Protein 5U47 (pdb70)

Sequence (684 aa):
TKTIVAAKRGTIYDRNGNVLAEDSTSYSIYAIVSTSYVSPTREKLYVQESQFDKVADILKKDKLGIKKSYTLAQLRTKGAYQVSFGLKGKGITYSVKEDLEKTFKDAGIKGMAFEATTSRMMYPNGTFASEFLGRAEPIENKKDGSYSLIGQTGLLERRSLNSLLTGTDGEAIYEKDKDGNTLLGTETITKEAIDGKNIYTTLSAPLQTFLETQMDTFMEQTKGINASATVVNAKTGEILATTQRPTYNSDTLEGQAKKGYDWVNRLYEEAQYEPGSTMKVMLLSAAINNGSFNPNATYSNANGIKVGDVEINDWSINEGISKGRTMSFAQGFSYSSNVGMTMLEQQAMGDKVWSNYLSLYKFGIPTRFGMVVGESSGIVSQNSVNIAQSSFGQGISVTQVQMLRAFTAISNNGIMLEPQFIKQVADTNKGTVRTAKKEVIGKPVSKQAASETRNYMISVGTDPEFGTLYNKSEGSPIIQVGNNNDVTVKSGTTAQVPDEKTGTYKVGTNETLLNSVVAMVPSEDPEYIMYVTVQEPKTWNNNFFATVVNPVLEEAMSMGATLDTSVSEGSGKTEETSYQTGDIIGKTPGETANNTLRQNLVHPIVLGVGNKIEKVSVDAKENIKANEQILIMTNEFTELPDMYGWTKKNVETFAKWKGIKITYKGGKSGTVTKKQSVAAGEALSKTKKITITLGD

Organism: Streptococcus thermophilus (strain ATCC BAA-250 / LMG 18311) (NCBI:txid264199)

InterPro domains:
  IPR001460 Penicillin-binding protein, transpeptidase [PF00905] (295-615)
  IPR005311 Penicillin-binding protein, dimerisation domain [PF03717] (77-250)
  IPR005543 PASTA domain [PF03793] (643-695)
  IPR005543 PASTA domain [PF03793] (699-754)
  IPR005543 PASTA domain [PS51178] (694-755)
  IPR005543 PASTA domain [SM00740] (694-755)
  IPR012338 Beta-lactamase/transpeptidase-like [G3DSA:3.40.710.10] (262-632)
  IPR012338 Beta-lactamase/transpeptidase-like [SSF56601] (269-621)
  IPR036138 Penicillin-binding protein, dimerisation domain superfamily [SSF56519] (75-267)
  IPR050515 Class D beta-lactamase/transpeptidase [PTHR30627] (27-619)
  IPR053467 Penicil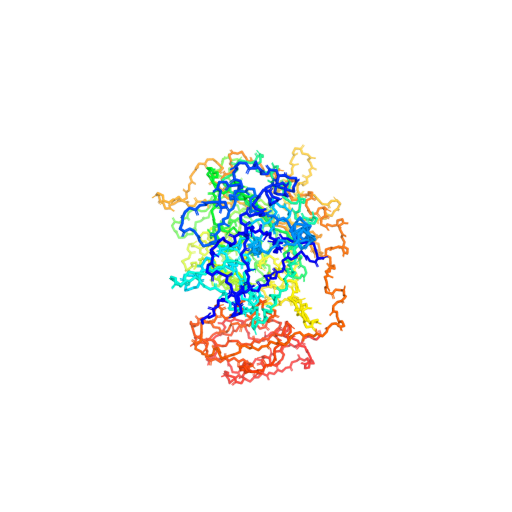lin-binding protein 2x [NF038271] (9-755)

Foldseek 3Di:
DKDWAFAFFAFEAAQARHTFKGKFKFKAKKFFQDCPPADPVRHRQGFDPVCQQVVLVLCCVLQVAHSVQSSPQSPDPPDGMGTRPPSRIRHHPVSVVVSVVSCVVVVGGGMFIAMDMAMAGVVWFFQQQQCAAWGWDADPVRRDTYTQGDHHPRNLLVVQRTWAIWMWDFDADPVRHGDGRRIDTDGDIAGGWYFHWLEDRVLRVVLVVLVVVLCVQFVFLKKKKWKAFLAFLGTHYIDMPPTGTNRPRPRCPDPSDDSADQQFADKFQFFAVLLLLLQLLLVQLVNADQADKDKQQQADDDDNDGGHAPCVVVVVDNIDMDGLLLCSLQSTLRSLLVSDPSSHLVSLVVLVVLLPQQQGLLLRGPNGDRWDDDSDRVLSSNCSRRPSTMGGNQSVSQSVSCLQHQQWGWRNHTTAKIGRVVVQAIAGATIFTFFGSGGSVSSQVSLVSQLSLFQVLVRRLQDDVVVNGGLADAPPARKRKIKGWAFGADPVVRRTDDDDQQTKIKMWIFPRRRNGGMIMIMIGGRGPDDDSSSVSSNRHVSVNVVVVCPPSSVHGVVVVCPPTHHDWDFLADQFFAFPSNSCSVCSSVQEHEDEAADARGFHDKLADRPGTAGHHHYIYTYHPGHWWAARQFFAQLSRVVVVCVVLVAAEAEADDNGFGFDDKQDDTGHTSVPHRYIYTYGDD

Nearest PDB structures (foldseek):
  5u47-assembly1_A  TM=1.001E+00  e=0.000E+00  Streptococcus thermophilus LMG 18311
  1rp5-assembly1_A  TM=9.500E-01  e=2.847E-98  Streptococcus pneumoniae
  2z2m-assembly2_E  TM=9.738E-01  e=1.645E-50  Streptococcus pneumoniae
  2zc3-assembly2_E  TM=9.705E-01  e=2.462E-50  unclassified
  2zc4-assembly3_E  TM=9.727E-01  e=6.190E-50  unclassified

Secondary structure (DSSP, 8-state):
--EEEPPPPPPEE-TTS-EEEEEEEEEEEEEE--TT-B-TT--B-SPPHHHHHHHHHHHHHHH---HHHHHHHHT-TT-SEE--TGGGSSB-HHHHHHHHHHHHHTT---EEEEEEEEEE-TTSSSSHHHH--EEEEE-TTT--EEEEE-SHHHHHTHHHHS-B-EEEE--B-TTSPBPTT--EEEE--BPPPEEEES--HHHHHHHHHHHHHHHHHH--SEEEEEEEETTT-BEEEEEEES---TTT-TTTTSTT---S-TTTT--B--GGGHHHHHHHHHHHHT---TT-EEE-TT-EEETTEEE--HHHHTTS-S--EEEHHHHHHTT-HHHHHHHHHHH-HHHHHHHHHHTTTTS----S-SS----EE--SHHHHHHGGGT-SEEB-HHHHHHHHHHHHTTT-EE--B-EEEEEETTTTEEEE----EEE--S-HHHHHHHHHHHHHHHH-TTT-TTEETTTTEESS--TT---EEEEEEEE-B-TTTSSBP-STT-EEEEEEEEESSSS--EEEEEEEES-SS--GGGHHHHHHHHHHHHHHHTHHHH-STTTTTTTSPBPP----S-TTS-HHHHHHHHHHTT-EEEEESS-SSEEEESS-TT----TT-EEEEEES---B----TT-BHHHHHHHHHHHT-EEEEES-TT-EEEEESS-TT-BGGG--EEEEEEE-

CATH classification: 2.20.70.70 (+3 more: 3.90.1310.10, 3.30.70.2110, 3.40.710.10)

Solvent-accessible surface area: 29717 Å² total; per-residue (Å²): 131,103,5,49,37,37,16,110,4,2,6,0,38,0,1,62,28,75,46,1,0,55,26,46,64,29,32,6,1,30,0,2,21,17,102,66,36,57,20,140,121,184,87,96,50,24,2,64,129,106,34,8,85,98,0,0,48,6,0,90,113,68,30,36,6,142,97,81,88,0,38,59,48,2,135,66,199,92,28,36,35,11,40,3,25,166,123,1,113,51,8,78,133,84,52,23,70,58,0,78,127,31,8,153,105,44,46,10,104,13,28,15,22,25,55,65,54,61,14,78,2,59,60,12,54,4,2,1,19,9,3,1,31,1,43,71,71,69,52,174,193,33,38,16,132,35,16,64,6,69,58,12,0,0,138,9,0,37,103,20,0,54,14,72,53,0,45,0,83,18,72,63,20,147,120,50,88,49,6,55,22,26,57,87,86,69,115,129,31,97,53,5,60,15,0,31,0,0,0,1,10,70,0,0,74,62,0,12,79,33,0,66,53,0,31,121,57,0,110,13,77,7,0,2,0,0,0,1,14,0,81,39,0,8,0,0,0,6,9,9,11,39,24,10,38,1,65,87,60,139,20,34,110,157,203,58,26,42,162,63,11,31,8,5,58,11,79,43,26,0,0,6,0,0,0,0,0,0,0,0,0,0,25,56,60,69,32,28,87,39,116,38,86,16,52,2,44,131,12,25,129,20,59,139,52,92,8,33,0,92,0,41,105,114,62,118,38,196,25,82,87,2,19,25,25,58,0,0,1,13,13,0,32,0,0,0,0,55,5,1,86,69,14,23,54,178,47,0,24,65,20,5,63,39,0,58,10,28,66,27,5,55,7,0,3,62,54,33,28,46,12,106,44,33,130,82,61,31,38,15,2,31,3,0,17,0,15,14,4,22,0,0,3,0,0,0,1,3,0,0,0,0,0,6,17,52,0,35,0,0,3,1,19,1,7,12,4,6,7,21,85,77,160,45,13,16,8,27,6,146,104,7,40,30,0,63,4,4,44,125,122,1,0,44,58,0,6,91,41,0,29,41,0,4,60,32,79,99,22,6,26,0,36,23,139,106,129,49,30,35,10,5,73,2,58,156,53,88,13,0,2,0,7,4,78,2,81,15,54,42,167,194,88,52,95,76,48,150,35,134,45,57,29,12,2,0,0,0,0,0,0,31,4,154,85,4,57,12,1,0,0,0,8,0,34,22,2,148,64,47,68,43,52,33,1,30,25,0,0,25,36,0,0,74,57,0,67,88,31,32,69,58,0,92,46,9,35,30,117,74,17,78,213,49,128,80,20,85,42,88,20,28,122,14,111,44,112,59,5,21,125,10,0,14,64,2,30,14,17,9,0,16,3,35,36,2,31,121,11,98,99,3,82,83,22,18,7,103,32,172,64,70,0,135,14,30,48,32,0,0,0,10,2,77,97,16,91,103,3,24,35,0,35,10,7,48,28,110,0,0,81,22,0,10,160,43,77,66,10,127,19,69,62,123,53,39,144,102,3,49,1,45,144,42,76,35,66,23,30,66,42,15,96,144,11,135,151,2,47,0,30,9,27,153

Radius of gyration: 30.18 Å; Cα contacts (8 Å, |Δi|>4): 1639; chains: 1; bounding box: 85×78×60 Å

B-factor: mean 39.0, std 15.54, range [17.27, 118.35]

Structure (mmCIF, N/CA/C/O backbone):
data_5U47
#
_entry.id   5U47
#
_cell.length_a   53.535
_cell.length_b   78.494
_cell.length_c   164.856
_cell.angle_alpha   90.00
_cell.angle_beta   90.00
_cell.angle_gamma   90.00
#
_symmetry.space_group_name_H-M   'P 21 21 21'
#
loop_
_entity.id
_entity.type
_entity.pdbx_description
1 polymer 'Penicillin binding protein 2X'
2 non-polymer 'CHLORIDE ION'
3 non-polymer 'ACETATE ION'
4 water water
#
loop_
_atom_site.group_PDB
_atom_site.id
_atom_site.type_symbol
_atom_site.label_atom_id
_atom_site.label_alt_id
_atom_site.label_comp_id
_atom_site.label_asym_id
_atom_site.label_entity_id
_atom_site.label_seq_id
_atom_site.pdbx_PDB_ins_code
_atom_site.Cartn_x
_atom_site.Cartn_y
_atom_site.Cartn_z
_atom_site.occupancy
_atom_site.B_iso_or_equiv
_atom_site.auth_seq_id
_atom_site.auth_comp_id
_atom_site.auth_asym_id
_atom_site.auth_atom_id
_atom_site.pdbx_PDB_model_num
ATOM 1 N N . THR A 1 24 ? 46.735 -34.436 14.643 1.00 57.18 72 THR A N 1
ATOM 2 C CA . THR A 1 24 ? 45.714 -33.564 15.316 1.00 56.21 72 THR A CA 1
ATOM 3 C C . THR A 1 24 ? 46.152 -32.079 15.299 1.00 53.09 72 THR A C 1
ATOM 4 O O . THR A 1 24 ? 47.257 -31.729 15.727 1.00 53.09 72 THR A O 1
ATOM 8 N N . LYS A 1 25 ? 45.269 -31.222 14.798 1.00 49.64 73 LYS A N 1
ATOM 9 C CA . LYS A 1 25 ? 45.549 -29.797 14.647 1.00 47.92 73 LYS A CA 1
ATOM 10 C C . LYS A 1 25 ? 45.106 -28.955 15.850 1.00 45.91 73 LYS A C 1
ATOM 11 O O . LYS A 1 25 ? 44.271 -29.377 16.652 1.00 45.61 73 LYS A O 1
ATOM 17 N N . THR A 1 26 ? 45.674 -27.753 15.935 1.00 42.83 74 THR A N 1
ATOM 18 C CA . THR A 1 26 ? 45.348 -26.771 16.961 1.00 41.40 74 THR A CA 1
ATOM 19 C C . THR A 1 26 ? 45.087 -25.455 16.246 1.00 40.31 74 THR A C 1
ATOM 20 O O . THR A 1 26 ? 45.854 -25.062 15.375 1.00 40.56 74 THR A O 1
ATOM 24 N N . ILE A 1 27 ? 44.001 -24.789 16.616 1.00 40.28 75 ILE A N 1
ATOM 25 C CA . ILE A 1 27 ? 43.644 -23.513 16.032 1.00 39.92 75 ILE A CA 1
ATOM 26 C C . ILE A 1 27 ? 44.689 -22.448 16.384 1.00 39.00 75 ILE A C 1
ATOM 27 O O . ILE A 1 27 ? 45.234 -22.434 17.495 1.00 38.94 75 ILE A O 1
ATOM 32 N N . VAL A 1 28 ? 44.988 -21.598 15.403 1.00 37.28 76 VAL A N 1
ATOM 33 C CA . VAL A 1 28 ? 45.878 -20.452 15.576 1.00 37.28 76 VAL A CA 1
ATOM 34 C C . VAL A 1 28 ? 44.972 -19.240 15.333 1.00 35.05 76 VAL A C 1
ATOM 35 O O . VAL A 1 28 ? 44.473 -19.028 14.224 1.00 34.07 76 VAL A O 1
ATOM 39 N N . ALA A 1 29 ? 44.699 -18.489 16.389 1.00 34.24 77 ALA A N 1
ATOM 40 C CA . ALA A 1 29 ? 43.825 -17.342 16.288 1.00 34.38 77 ALA A CA 1
ATOM 41 C C . ALA A 1 29 ? 44.421 -16.294 15.372 1.00 32.26 77 ALA A C 1
ATOM 42 O O . ALA A 1 29 ? 45.610 -16.020 15.419 1.00 31.92 77 ALA A O 1
ATOM 44 N N . ALA A 1 30 ? 43.589 -15.738 14.518 1.00 32.30 78 ALA A N 1
ATOM 45 C CA . ALA A 1 30 ? 44.005 -14.663 13.638 1.00 32.77 78 ALA A CA 1
ATOM 46 C C . ALA A 1 30 ? 44.143 -13.367 14.446 1.00 32.72 78 ALA A C 1
ATOM 47 O O . ALA A 1 30 ? 43.558 -13.222 15.530 1.00 30.28 78 ALA A O 1
ATOM 49 N N . LYS A 1 31 ? 44.930 -12.438 13.921 1.00 32.25 79 LYS A N 1
ATOM 50 C CA . LYS A 1 31 ? 45.033 -11.138 14.515 1.00 30.98 79 LYS A CA 1
ATOM 51 C C . LYS A 1 31 ? 43.648 -10.457 14.402 1.00 28.54 79 LYS A C 1
ATOM 52 O O . LYS A 1 31 ? 43.044 -10.410 13.326 1.00 27.35 79 LYS A O 1
ATOM 58 N N . ARG A 1 32 ? 43.161 -9.941 15.517 1.00 26.35 80 ARG A N 1
ATOM 59 C CA . ARG A 1 32 ? 41.899 -9.242 15.550 1.00 25.82 80 ARG A CA 1
ATOM 60 C C . ARG A 1 32 ? 42.097 -7.845 14.974 1.00 25.82 80 ARG A C 1
ATOM 61 O O . ARG A 1 32 ? 43.115 -7.190 15.232 1.00 26.31 80 ARG A O 1
ATOM 69 N N . GLY A 1 33 ? 41.104 -7.384 14.225 1.00 25.11 81 GLY A N 1
ATOM 70 C CA . GLY A 1 33 ? 41.134 -6.080 13.624 1.00 24.25 81 GLY A CA 1
ATOM 71 C C . GLY A 1 33 ? 41.273 -4.984 14.657 1.00 24.03 81 GLY A C 1
ATOM 72 O O . GLY A 1 33 ? 40.915 -5.158 15.820 1.00 22.63 81 GLY A O 1
ATOM 73 N N . THR A 1 34 ? 41.833 -3.867 14.215 1.00 23.99 82 THR A N 1
ATOM 74 C CA . THR A 1 34 ? 42.025 -2.709 15.056 1.00 24.01 82 THR A CA 1
ATOM 75 C C . THR A 1 34 ? 40.800 -1.826 14.923 1.00 23.48 82 THR A C 1
ATOM 76 O O . THR A 1 34 ? 40.226 -1.730 13.840 1.00 23.92 82 THR A O 1
ATOM 80 N N . ILE A 1 35 ? 40.425 -1.181 16.024 1.00 22.84 83 ILE A N 1
ATOM 81 C CA . ILE A 1 35 ? 39.333 -0.217 16.049 1.00 22.39 83 ILE A CA 1
ATOM 82 C C . ILE A 1 35 ? 39.990 1.141 16.153 1.00 22.37 83 ILE A C 1
ATOM 83 O O . ILE A 1 35 ? 40.796 1.388 17.089 1.00 23.12 83 ILE A O 1
ATOM 88 N N . TYR A 1 36 ? 39.653 2.006 15.205 1.00 21.58 84 TYR A N 1
ATOM 89 C CA . TYR A 1 36 ? 40.199 3.351 15.110 1.00 22.03 84 TYR A CA 1
ATOM 90 C C . TYR A 1 36 ? 39.135 4.427 15.280 1.00 21.51 84 TYR A C 1
ATOM 91 O O . TYR A 1 36 ? 37.926 4.167 15.180 1.00 21.61 84 TYR A O 1
ATOM 100 N N . ASP A 1 37 ? 39.580 5.650 15.504 1.00 21.27 85 ASP A N 1
ATOM 101 C CA . ASP A 1 37 ? 38.686 6.754 15.453 1.00 21.95 85 ASP A CA 1
ATOM 102 C C . ASP A 1 37 ? 38.580 7.118 13.932 1.00 22.22 85 ASP A C 1
ATOM 103 O O . ASP A 1 37 ? 39.168 6.432 13.074 1.00 22.72 85 ASP A O 1
ATOM 108 N N . ARG A 1 38 ? 37.865 8.181 13.611 1.00 22.77 86 ARG A N 1
ATOM 109 C CA . ARG A 1 38 ? 37.607 8.551 12.205 1.00 24.31 86 ARG A CA 1
ATOM 110 C C . ARG A 1 38 ? 38.850 8.921 11.379 1.00 26.76 86 ARG A C 1
ATOM 111 O O . ARG A 1 38 ? 38.796 8.872 10.148 1.00 27.59 86 ARG A O 1
ATOM 119 N N . ASN A 1 39 ? 39.957 9.258 12.056 1.00 28.17 87 ASN A N 1
ATOM 120 C CA . ASN A 1 39 ? 41.203 9.652 11.399 1.00 29.47 87 ASN A CA 1
ATOM 121 C C . ASN A 1 39 ? 42.351 8.698 11.663 1.00 29.96 87 ASN A C 1
ATOM 122 O O . ASN A 1 39 ? 43.505 9.084 11.508 1.00 30.89 87 ASN A O 1
ATOM 127 N N . GLY A 1 40 ? 42.055 7.475 12.108 1.00 27.43 88 GLY A N 1
ATOM 128 C CA . GLY A 1 40 ? 43.109 6.491 12.330 1.00 27.73 88 GLY A CA 1
ATOM 129 C C . GLY A 1 40 ? 43.801 6.457 13.688 1.00 27.03 88 GLY A C 1
ATOM 130 O O . GLY A 1 40 ? 44.820 5.802 13.824 1.00 26.12 88 GLY A O 1
ATOM 131 N N . ASN A 1 41 ? 43.265 7.154 14.686 1.00 27.16 89 ASN A N 1
ATOM 132 C CA . ASN A 1 41 ? 43.826 7.065 16.044 1.00 26.75 89 ASN A CA 1
ATOM 133 C C . ASN A 1 41 ? 43.381 5.740 16.624 1.00 25.32 89 ASN A C 1
ATOM 134 O O . ASN A 1 41 ? 42.189 5.416 16.583 1.00 23.99 89 ASN A O 1
ATOM 139 N N . VAL A 1 42 ? 44.326 4.989 17.169 1.00 24.51 90 VAL A N 1
ATOM 140 C CA . VAL A 1 42 ? 44.039 3.645 17.701 1.00 24.89 90 VAL A CA 1
ATOM 141 C C . VAL A 1 42 ? 43.179 3.699 18.963 1.00 23.79 90 VAL A C 1
ATOM 142 O O . VAL A 1 42 ? 43.503 4.443 19.907 1.00 23.40 90 VAL A O 1
ATOM 146 N N . LEU A 1 43 ? 42.062 2.964 18.942 1.00 22.41 91 LEU A N 1
ATOM 147 C CA . LEU A 1 43 ? 41.161 2.850 20.103 1.00 22.39 91 LEU A CA 1
ATOM 148 C C . LEU A 1 43 ? 41.254 1.487 20.776 1.00 22.78 91 LEU A C 1
ATOM 149 O O . LEU A 1 43 ? 41.124 1.398 22.009 1.00 22.12 91 LEU A O 1
ATOM 154 N N . ALA A 1 44 ? 41.451 0.440 19.967 1.00 22.34 92 ALA A N 1
ATOM 155 C CA . ALA A 1 44 ? 41.626 -0.924 20.455 1.00 23.37 92 ALA A CA 1
ATOM 156 C C . ALA A 1 44 ? 42.470 -1.712 19.447 1.00 23.94 92 ALA A C 1
ATOM 157 O O . ALA A 1 44 ? 42.189 -1.692 18.248 1.00 22.02 92 ALA A O 1
ATOM 159 N N . GLU A 1 45 ? 43.491 -2.398 19.937 1.00 25.15 93 GLU A N 1
ATOM 160 C CA . GLU A 1 45 ? 44.346 -3.183 19.075 1.00 28.04 93 GLU A CA 1
ATOM 161 C C . GLU A 1 45 ? 44.950 -4.345 19.829 1.00 28.27 93 GLU A C 1
ATOM 162 O O . GLU A 1 45 ? 45.062 -4.319 21.068 1.00 25.66 93 GLU A O 1
ATOM 168 N N . ASP A 1 46 ? 45.335 -5.361 19.063 1.00 28.65 94 ASP A N 1
ATOM 169 C CA . ASP A 1 46 ? 45.987 -6.540 19.618 1.00 30.55 94 ASP A CA 1
ATOM 170 C C . ASP A 1 46 ? 47.405 -6.227 20.044 1.00 31.46 94 ASP A C 1
ATOM 171 O O . ASP A 1 46 ? 48.075 -5.408 19.430 1.00 31.71 94 ASP A O 1
ATOM 176 N N . SER A 1 47 ? 47.834 -6.898 21.108 1.00 33.05 95 SER A N 1
ATOM 177 C CA . SER A 1 47 ? 49.184 -6.805 21.637 1.00 35.73 95 SER A CA 1
ATOM 178 C C . SER A 1 47 ? 49.653 -8.224 21.968 1.00 36.09 95 SER A C 1
ATOM 179 O O . SER A 1 47 ? 48.981 -8.957 22.714 1.00 34.74 95 SER A O 1
ATOM 182 N N . THR A 1 48 ? 50.790 -8.603 21.395 1.00 36.53 96 THR A N 1
ATOM 183 C CA . THR A 1 48 ? 51.365 -9.936 21.588 1.00 36.27 96 THR A CA 1
ATOM 184 C C . THR A 1 48 ? 52.540 -9.880 22.540 1.00 36.34 96 THR A C 1
ATOM 185 O O . THR A 1 48 ? 53.426 -9.038 22.404 1.00 35.79 96 THR A O 1
ATOM 189 N N . SER A 1 49 ? 52.528 -10.772 23.515 1.00 36.90 97 SER A N 1
ATOM 190 C CA . SER A 1 49 ? 53.636 -10.922 24.447 1.00 36.99 97 SER A CA 1
ATOM 191 C C . SER A 1 49 ? 53.954 -12.432 24.453 1.00 35.93 97 SER A C 1
ATOM 192 O O . SER A 1 49 ? 53.248 -13.233 23.822 1.00 35.35 97 SER A O 1
ATOM 195 N N . TYR A 1 50 ? 55.011 -12.823 25.136 1.00 36.02 98 TYR A N 1
ATOM 196 C CA . TYR A 1 50 ? 55.454 -14.218 25.072 1.00 36.29 98 TYR A CA 1
ATOM 197 C C . TYR A 1 50 ? 55.753 -14.851 26.409 1.00 37.38 98 TYR A C 1
ATOM 198 O O . TYR A 1 50 ? 56.155 -14.168 27.355 1.00 37.92 98 TYR A O 1
ATOM 207 N N . SER A 1 51 ? 55.538 -16.166 26.464 1.00 37.10 99 SER A N 1
ATOM 208 C CA . SER A 1 51 ? 55.799 -16.974 27.640 1.00 38.77 99 SER A CA 1
ATOM 209 C C . SER A 1 51 ? 56.901 -17.945 27.262 1.00 40.19 99 SER A C 1
ATOM 210 O O . SER A 1 51 ? 56.795 -18.646 26.235 1.00 37.63 99 SER A O 1
ATOM 213 N N . ILE A 1 52 ? 57.943 -17.993 28.097 1.00 40.75 100 ILE A N 1
ATOM 214 C CA . ILE A 1 52 ? 59.116 -18.834 27.830 1.00 43.31 100 ILE A CA 1
ATOM 215 C C . ILE A 1 52 ? 58.981 -20.219 28.477 1.00 43.92 100 ILE A C 1
ATOM 216 O O . ILE A 1 52 ? 58.539 -20.347 29.619 1.00 43.40 100 ILE A O 1
ATOM 221 N N . TYR A 1 53 ? 59.357 -21.247 27.721 1.00 43.47 101 TYR A N 1
ATOM 222 C CA . TYR A 1 53 ? 59.321 -22.635 28.187 1.00 45.16 101 TYR A CA 1
ATOM 223 C C . TYR A 1 53 ? 60.638 -23.319 27.896 1.00 44.45 101 TYR A C 1
ATOM 224 O O . TYR A 1 53 ? 61.383 -22.903 27.007 1.00 44.04 101 TYR A O 1
ATOM 233 N N . ALA A 1 54 ? 60.913 -24.375 28.652 1.00 45.62 102 ALA A N 1
ATOM 234 C CA . ALA A 1 54 ? 62.130 -25.167 28.474 1.00 46.43 102 ALA A CA 1
ATOM 235 C C . ALA A 1 54 ? 61.757 -26.645 28.465 1.00 46.74 102 ALA A C 1
ATOM 236 O O . ALA A 1 54 ? 61.160 -27.139 29.420 1.00 47.89 102 ALA A O 1
ATOM 238 N N . ILE A 1 55 ? 62.054 -27.333 27.363 1.00 46.10 103 ILE A N 1
ATOM 239 C CA . ILE A 1 55 ? 61.786 -28.762 27.279 1.00 48.15 103 ILE A CA 1
ATOM 240 C C . ILE A 1 55 ? 63.014 -29.490 27.833 1.00 48.06 103 ILE A C 1
ATOM 241 O O . ILE A 1 55 ? 64.116 -29.365 27.282 1.00 45.73 103 ILE A O 1
ATOM 246 N N . VAL A 1 56 ? 62.805 -30.234 28.920 1.00 49.53 104 VAL A N 1
ATOM 247 C CA . VAL A 1 56 ? 63.891 -30.970 29.606 1.00 51.38 104 VAL A CA 1
ATOM 248 C C . VAL A 1 56 ? 63.838 -32.486 29.439 1.00 53.53 104 VAL A C 1
ATOM 249 O O . VAL A 1 56 ? 64.783 -33.173 29.842 1.00 56.09 104 VAL A O 1
ATOM 253 N N . SER A 1 57 ? 62.750 -33.012 28.861 1.00 53.91 105 SER A N 1
ATOM 254 C CA . SER A 1 57 ? 62.612 -34.466 28.687 1.00 55.89 105 SER A CA 1
ATOM 255 C C . SER A 1 57 ? 63.726 -35.056 27.837 1.00 54.06 105 SER A C 1
ATOM 256 O O . SER A 1 57 ? 63.994 -34.570 26.733 1.00 51.66 105 SER A O 1
ATOM 259 N N . THR A 1 58 ? 64.363 -36.114 28.348 1.00 53.30 106 THR A N 1
ATOM 260 C CA . THR A 1 58 ? 65.416 -36.800 27.605 1.00 52.04 106 THR A CA 1
ATOM 261 C C . THR A 1 58 ? 64.834 -37.570 26.399 1.00 51.45 106 THR A C 1
ATOM 262 O O . THR A 1 58 ? 65.584 -38.073 25.542 1.00 51.22 106 THR A O 1
ATOM 266 N N . SER A 1 59 ? 63.502 -37.672 26.343 1.00 51.30 107 SER A N 1
ATOM 267 C CA . SER A 1 59 ? 62.830 -38.307 25.200 1.00 51.37 107 SER A CA 1
ATOM 268 C C . SER A 1 59 ? 62.682 -37.357 24.007 1.00 49.22 107 SER A C 1
ATOM 269 O O . SER A 1 59 ? 62.358 -37.802 22.908 1.00 47.34 107 SER A O 1
ATOM 272 N N . TYR A 1 60 ? 62.926 -36.064 24.212 1.00 48.90 108 TYR A N 1
ATOM 273 C CA . TYR A 1 60 ? 62.772 -35.081 23.133 1.00 48.99 108 TYR A CA 1
ATOM 274 C C . TYR A 1 60 ? 64.008 -35.060 22.220 1.00 48.00 108 TYR A C 1
ATOM 275 O O . TYR A 1 60 ? 64.861 -34.179 22.304 1.00 47.52 108 TYR A O 1
ATOM 284 N N . VAL A 1 61 ? 64.080 -36.057 21.343 1.00 48.53 109 VAL A N 1
ATOM 285 C CA . VAL A 1 61 ? 65.185 -36.205 20.408 1.00 48.74 109 VAL A CA 1
ATOM 286 C C . VAL A 1 61 ? 64.666 -36.379 18.985 1.00 49.03 109 VAL A C 1
ATOM 287 O O . VAL A 1 61 ? 63.513 -36.774 18.784 1.00 48.65 109 VAL A O 1
ATOM 291 N N . SER A 1 62 ? 65.522 -36.087 18.009 1.00 50.01 110 SER A N 1
ATOM 292 C CA . SER A 1 62 ? 65.178 -36.265 16.596 1.00 51.88 110 SER A CA 1
ATOM 293 C C . SER A 1 62 ? 65.216 -37.762 16.286 1.00 55.00 110 SER A C 1
ATOM 294 O O . SER A 1 62 ? 65.668 -38.547 17.119 1.00 54.63 110 SER A O 1
ATOM 297 N N . PRO A 1 63 ? 64.757 -38.164 15.083 1.00 58.10 111 PRO A N 1
ATOM 298 C CA . PRO A 1 63 ? 64.834 -39.578 14.695 1.00 59.44 111 PRO A CA 1
ATOM 299 C C . PRO A 1 63 ? 66.253 -40.192 14.755 1.00 60.55 111 PRO A C 1
ATOM 300 O O . PRO A 1 63 ? 66.371 -41.412 14.924 1.00 62.16 111 PRO A O 1
ATOM 304 N N . THR A 1 64 ? 67.304 -39.370 14.619 1.00 59.20 112 THR A N 1
ATOM 305 C CA . THR A 1 64 ? 68.704 -39.854 14.732 1.00 59.74 112 THR A CA 1
ATOM 306 C C . THR A 1 64 ? 69.277 -39.636 16.143 1.00 58.76 112 THR A C 1
ATOM 307 O O . THR A 1 64 ? 70.487 -39.755 16.358 1.00 60.57 112 THR A O 1
ATOM 311 N N . ARG A 1 65 ? 68.392 -39.343 17.095 1.00 55.24 113 ARG A N 1
ATOM 312 C CA . ARG A 1 65 ? 68.747 -39.099 18.496 1.00 55.01 113 ARG A CA 1
ATOM 313 C C . ARG A 1 65 ? 69.545 -37.835 18.764 1.00 53.94 113 ARG A C 1
ATOM 314 O O . ARG A 1 65 ? 70.279 -37.774 19.742 1.00 51.24 113 ARG A O 1
ATOM 322 N N . GLU A 1 66 ? 69.397 -36.828 17.898 1.00 55.20 114 GLU A N 1
ATOM 323 C CA . GLU A 1 66 ? 69.998 -35.526 18.173 1.00 57.62 114 GLU A CA 1
ATOM 324 C C . GLU A 1 66 ? 69.210 -35.021 19.365 1.00 55.34 114 GLU A C 1
ATOM 325 O O . GLU A 1 66 ? 67.973 -35.054 19.344 1.00 56.40 114 GLU A O 1
ATOM 331 N N . LYS A 1 67 ? 69.909 -34.576 20.401 1.00 53.71 115 LYS A N 1
ATOM 332 C CA . LYS A 1 67 ? 69.240 -34.065 21.583 1.00 52.42 115 LYS A CA 1
ATOM 333 C C . LYS A 1 67 ? 68.661 -32.677 21.268 1.00 50.01 115 LYS A C 1
ATOM 334 O O . LYS A 1 67 ? 69.397 -31.756 20.902 1.00 47.77 115 LYS A O 1
ATOM 340 N N . LEU A 1 68 ? 67.344 -32.551 21.381 1.00 48.31 116 LEU A N 1
ATOM 341 C CA . LEU A 1 68 ? 66.662 -31.269 21.115 1.00 48.72 116 LEU A CA 1
ATOM 342 C C . LEU A 1 68 ? 66.203 -30.585 22.407 1.00 47.97 116 LEU A C 1
ATOM 343 O O . LEU A 1 68 ? 65.600 -29.501 22.364 1.00 47.19 116 LEU A O 1
ATOM 348 N N . TYR A 1 69 ? 66.501 -31.220 23.547 1.00 46.02 117 TYR A N 1
ATOM 349 C CA . TYR A 1 69 ? 66.124 -30.695 24.857 1.00 47.42 117 TYR A CA 1
ATOM 350 C C . TYR A 1 69 ? 67.283 -29.904 25.451 1.00 47.16 117 TYR A C 1
ATOM 351 O O . TYR A 1 69 ? 68.403 -29.936 24.931 1.00 45.48 117 TYR A O 1
ATOM 360 N N . VAL A 1 70 ? 66.988 -29.147 26.504 1.00 48.49 118 VAL A N 1
ATOM 361 C CA . VAL A 1 70 ? 68.028 -28.391 27.198 1.00 48.72 118 VAL A CA 1
ATOM 362 C C . VAL A 1 70 ? 68.776 -29.406 28.075 1.00 50.09 118 VAL A C 1
ATOM 363 O O . VAL A 1 70 ? 68.169 -30.094 28.907 1.00 48.42 118 VAL A O 1
ATOM 367 N N . GLN A 1 71 ? 70.082 -29.514 27.875 1.00 50.06 119 GLN A N 1
ATOM 368 C CA . GLN A 1 71 ? 70.860 -30.500 28.620 1.00 54.48 119 GLN A CA 1
ATOM 369 C C . GLN A 1 71 ? 71.326 -29.930 29.953 1.00 57.53 119 GLN A C 1
ATOM 370 O O . GLN A 1 71 ? 71.490 -28.706 30.087 1.00 57.09 119 GLN A O 1
ATOM 376 N N . GLU A 1 72 ? 71.530 -30.815 30.933 1.00 60.45 120 GLU A N 1
ATOM 377 C CA . GLU A 1 72 ? 71.989 -30.404 32.277 1.00 63.64 120 GLU A CA 1
ATOM 378 C C . GLU A 1 72 ? 73.320 -29.654 32.240 1.00 62.06 120 GLU A C 1
ATOM 379 O O . GLU A 1 72 ? 73.526 -28.733 33.025 1.00 56.23 120 GLU A O 1
ATOM 385 N N . SER A 1 73 ? 74.208 -30.032 31.314 1.00 61.61 121 SER A N 1
ATOM 386 C CA . SER A 1 73 ? 75.487 -29.322 31.157 1.00 62.45 121 SER A CA 1
ATOM 387 C C . SER A 1 73 ? 75.273 -27.825 30.863 1.00 61.70 121 SER A C 1
ATOM 388 O O . SER A 1 73 ? 76.146 -27.003 31.136 1.00 64.31 121 SER A O 1
ATOM 391 N N . GLN A 1 74 ? 74.085 -27.494 30.345 1.00 60.40 122 GLN A N 1
ATOM 392 C CA . GLN A 1 74 ? 73.712 -26.120 29.980 1.00 57.79 122 GLN A CA 1
ATOM 393 C C . GLN A 1 74 ? 72.787 -25.402 30.971 1.00 58.83 122 GLN A C 1
ATOM 394 O O . GLN A 1 74 ? 72.585 -24.189 30.836 1.00 60.46 122 GLN A O 1
ATOM 400 N N . PHE A 1 75 ? 72.199 -26.131 31.924 1.00 56.83 123 PHE A N 1
ATOM 401 C CA . PHE A 1 75 ? 71.288 -25.534 32.932 1.00 57.25 123 PHE A CA 1
ATOM 402 C C . PHE A 1 75 ? 71.798 -24.209 33.541 1.00 56.93 123 PHE A C 1
ATOM 403 O O . PHE A 1 75 ? 71.059 -23.216 33.607 1.00 54.04 123 PHE A O 1
ATOM 411 N N . ASP A 1 76 ? 73.061 -24.208 33.964 1.00 57.68 124 ASP A N 1
ATOM 412 C CA . ASP A 1 76 ? 73.693 -23.037 34.581 1.00 58.89 124 ASP A CA 1
ATOM 413 C C . ASP A 1 76 ? 73.793 -21.841 33.634 1.00 56.18 124 ASP A C 1
ATOM 414 O O . ASP A 1 76 ? 73.627 -20.702 34.062 1.00 52.96 124 ASP A O 1
ATOM 419 N N . LYS A 1 77 ? 74.098 -22.094 32.360 1.00 54.76 125 LYS A N 1
ATOM 420 C CA . LYS A 1 77 ? 74.205 -20.998 31.390 1.00 55.16 125 LYS A CA 1
ATOM 421 C C . LYS A 1 77 ? 72.819 -20.384 31.131 1.00 53.14 125 LYS A C 1
ATOM 422 O O . LYS A 1 77 ? 72.685 -19.163 30.983 1.00 53.47 125 LYS A O 1
ATOM 428 N N . VAL A 1 78 ? 71.793 -21.237 31.093 1.00 51.38 126 VAL A N 1
ATOM 429 C CA . VAL A 1 78 ? 70.414 -20.783 30.935 1.00 50.73 126 VAL A CA 1
ATOM 430 C C . VAL A 1 78 ? 70.046 -19.871 32.113 1.00 50.22 126 VAL A C 1
ATOM 431 O O . VAL A 1 78 ? 69.398 -18.838 31.916 1.00 48.41 126 VAL A O 1
ATOM 435 N N . ALA A 1 79 ? 70.482 -20.231 33.324 1.00 49.02 127 ALA A N 1
ATOM 436 C CA . ALA A 1 79 ? 70.178 -19.399 34.500 1.00 51.02 127 ALA A CA 1
ATOM 437 C C . ALA A 1 79 ? 70.860 -18.024 34.402 1.00 51.93 127 ALA A C 1
ATOM 438 O O . ALA A 1 79 ? 70.255 -16.987 34.744 1.00 48.46 127 ALA A O 1
ATOM 440 N N . ASP A 1 80 ? 72.112 -18.018 33.929 1.00 53.04 128 ASP A N 1
ATOM 441 C CA . ASP A 1 80 ? 72.862 -16.765 33.744 1.00 55.52 128 ASP A CA 1
ATOM 442 C C . ASP A 1 80 ? 72.103 -15.871 32.778 1.00 54.08 128 ASP A C 1
ATOM 443 O O . ASP A 1 80 ? 71.918 -14.676 33.029 1.00 51.17 128 ASP A O 1
ATOM 448 N N . ILE A 1 81 ? 71.640 -16.476 31.687 1.00 53.31 129 ILE A N 1
ATOM 449 C CA . ILE A 1 81 ? 70.874 -15.755 30.677 1.00 52.49 129 ILE A CA 1
ATOM 450 C C . ILE A 1 81 ? 69.539 -15.223 31.236 1.00 49.96 129 ILE A C 1
ATOM 451 O O . ILE A 1 81 ? 69.211 -14.051 31.027 1.00 47.52 129 ILE A O 1
ATOM 456 N N . LEU A 1 82 ? 68.795 -16.065 31.955 1.00 48.03 130 LEU A N 1
ATOM 457 C CA . LEU A 1 82 ? 67.507 -15.648 32.511 1.00 47.77 130 LEU A CA 1
ATOM 458 C C . LEU A 1 82 ? 67.650 -14.557 33.580 1.00 49.82 130 LEU A C 1
ATOM 459 O O . LEU A 1 82 ? 66.777 -13.678 33.700 1.00 47.98 130 LEU A O 1
ATOM 464 N N A LYS A 1 83 ? 68.740 -14.608 34.343 0.50 50.89 131 LYS A N 1
ATOM 465 N N B LYS A 1 83 ? 68.752 -14.610 34.328 0.50 51.72 131 LYS A N 1
ATOM 466 C CA A LYS A 1 83 ? 69.011 -13.601 35.364 0.50 52.09 131 LYS A CA 1
ATOM 467 C CA B LYS A 1 83 ? 69.062 -13.636 35.376 0.50 53.51 131 LYS A CA 1
ATOM 468 C C A LYS A 1 83 ? 69.285 -12.257 34.697 0.50 52.95 131 LYS A C 1
ATOM 469 C C B LYS A 1 83 ? 69.351 -12.264 34.761 0.50 54.01 131 LYS A C 1
ATOM 470 O O A LYS A 1 83 ? 68.611 -11.267 34.982 0.50 52.30 131 LYS A O 1
ATOM 471 O O B LYS A 1 83 ? 68.750 -11.262 35.150 0.50 54.11 131 LYS A O 1
ATOM 482 N N . ASP A 1 84 ? 70.257 -12.237 33.788 1.00 53.73 132 ASP A N 1
ATOM 483 C CA . ASP A 1 84 ? 70.616 -11.006 33.088 1.00 56.58 132 ASP A CA 1
ATOM 484 C C . ASP A 1 84 ? 69.445 -10.401 32.283 1.00 55.02 132 ASP A C 1
ATOM 485 O O . ASP A 1 84 ? 69.195 -9.194 32.360 1.00 54.21 132 ASP A O 1
ATOM 490 N N . LYS A 1 85 ? 68.724 -11.246 31.545 1.00 53.52 133 LYS A N 1
ATOM 491 C CA . LYS A 1 85 ? 67.628 -10.792 30.661 1.00 52.90 133 LYS A CA 1
ATOM 492 C C . LYS A 1 85 ? 66.222 -10.594 31.294 1.00 50.46 133 LYS A C 1
ATOM 493 O O . LYS A 1 85 ? 65.496 -9.700 30.870 1.00 48.56 133 LYS A O 1
ATOM 499 N N . LEU A 1 86 ? 65.850 -11.418 32.278 1.00 49.70 134 LEU A N 1
ATOM 500 C CA . LEU A 1 86 ? 64.531 -11.343 32.931 1.00 48.94 134 LEU A CA 1
ATOM 501 C C . LEU A 1 86 ? 64.556 -11.060 34.429 1.00 50.97 134 LEU A C 1
ATOM 502 O O . LEU A 1 86 ? 63.498 -10.895 35.030 1.00 47.52 134 LEU A O 1
ATOM 507 N N . GLY A 1 87 ? 65.740 -11.018 35.038 1.00 52.95 135 GLY A N 1
ATOM 508 C CA . GLY A 1 87 ? 65.829 -10.780 36.480 1.00 55.12 135 GLY A CA 1
ATOM 509 C C . GLY A 1 87 ? 65.326 -11.952 37.312 1.00 55.92 135 GLY A C 1
ATOM 510 O O . GLY A 1 87 ? 64.850 -11.770 38.433 1.00 57.89 135 GLY A O 1
ATOM 511 N N . ILE A 1 88 ? 65.433 -13.157 36.761 1.00 54.56 136 ILE A N 1
ATOM 512 C CA . ILE A 1 88 ? 65.005 -14.371 37.449 1.00 54.48 136 ILE A CA 1
ATOM 513 C C . ILE A 1 88 ? 66.196 -14.935 38.216 1.00 55.96 136 ILE A C 1
ATOM 514 O O . ILE A 1 88 ? 67.268 -15.145 37.634 1.00 51.82 136 ILE A O 1
ATOM 519 N N . LYS A 1 89 ? 66.001 -15.199 39.511 1.00 60.34 137 LYS A N 1
ATOM 520 C CA . LYS A 1 89 ? 67.067 -15.756 40.365 1.00 63.92 137 LYS A CA 1
ATOM 521 C C . LYS A 1 89 ? 67.521 -17.115 39.842 1.00 62.79 137 LYS A C 1
ATOM 522 O O . LYS A 1 89 ? 66.689 -17.980 39.546 1.00 61.15 137 LYS A O 1
ATOM 528 N N . LYS A 1 90 ? 68.841 -17.288 39.747 1.00 62.11 138 LYS A N 1
ATOM 529 C CA . LYS A 1 90 ? 69.452 -18.523 39.220 1.00 63.36 138 LYS A CA 1
ATOM 530 C C . LYS A 1 90 ? 68.914 -19.789 39.871 1.00 61.40 138 LYS A C 1
ATOM 531 O O . LYS A 1 90 ? 68.667 -20.783 39.186 1.00 59.58 138 LYS A O 1
ATOM 537 N N . SER A 1 91 ? 68.725 -19.7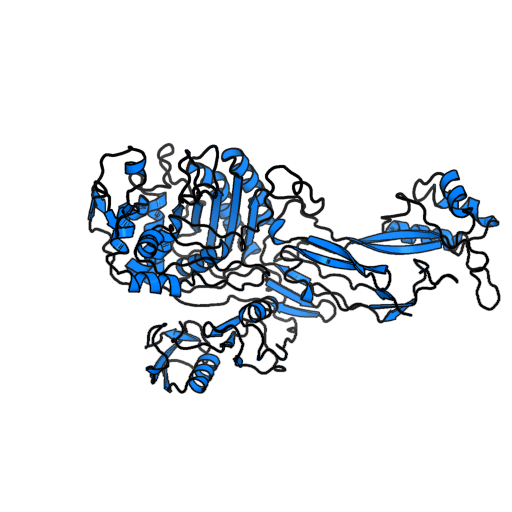38 41.185 1.00 59.41 139 SER A N 1
ATOM 538 C CA . SER A 1 91 ? 68.200 -20.878 41.939 1.00 61.69 139 SER A CA 1
ATOM 539 C C . SER A 1 91 ? 66.775 -21.270 41.526 1.00 59.00 139 SER A C 1
ATOM 540 O O . SER A 1 91 ? 66.418 -22.431 41.598 1.00 60.51 139 SER A O 1
ATOM 543 N N . TYR A 1 92 ? 65.970 -20.311 41.089 1.00 60.56 140 TYR A N 1
ATOM 544 C CA . TYR A 1 92 ? 64.602 -20.625 40.648 1.00 60.77 140 TYR A CA 1
ATOM 545 C C . TYR A 1 92 ? 64.623 -21.301 39.272 1.00 59.51 140 TYR A C 1
ATOM 546 O O . TYR A 1 92 ? 63.945 -22.311 39.062 1.00 59.07 140 TYR A O 1
ATOM 555 N N . THR A 1 93 ? 65.391 -20.722 38.344 1.00 59.67 141 THR A N 1
ATOM 556 C CA . THR A 1 93 ? 65.572 -21.275 36.991 1.00 59.66 141 THR A CA 1
ATOM 557 C C . THR A 1 93 ? 66.085 -22.709 37.106 1.00 59.53 141 THR A C 1
ATOM 558 O O . THR A 1 93 ? 65.525 -23.618 36.496 1.00 59.73 141 THR A O 1
ATOM 562 N N . LEU A 1 94 ? 67.148 -22.895 37.897 1.00 57.11 142 LEU A N 1
ATOM 563 C CA . LEU A 1 94 ? 67.739 -24.220 38.124 1.00 57.79 142 LEU A CA 1
ATOM 564 C C . LEU A 1 94 ? 66.725 -25.203 38.718 1.00 57.96 142 LEU A C 1
ATOM 565 O O . LEU A 1 94 ? 66.622 -26.341 38.249 1.00 55.75 142 LEU A O 1
ATOM 570 N N . ALA A 1 95 ? 65.966 -24.749 39.718 1.00 57.95 143 ALA A N 1
ATOM 571 C CA . ALA A 1 95 ? 64.934 -25.579 40.361 1.00 58.07 143 ALA A CA 1
ATOM 572 C C . ALA A 1 95 ? 63.953 -26.100 39.335 1.00 57.17 143 ALA A C 1
ATOM 573 O O . ALA A 1 95 ? 63.762 -27.316 39.214 1.00 53.84 143 ALA A O 1
ATOM 575 N N . GLN A 1 96 ? 63.367 -25.170 38.578 1.00 56.66 144 GLN A N 1
ATOM 576 C CA . GLN A 1 96 ? 62.384 -25.498 37.542 1.00 59.27 144 GLN A CA 1
ATOM 577 C C . GLN A 1 96 ? 62.936 -26.455 36.490 1.00 59.21 144 GLN A C 1
ATOM 578 O O . GLN A 1 96 ? 62.293 -27.446 36.151 1.00 57.52 144 GLN A O 1
ATOM 584 N N . LEU A 1 97 ? 64.130 -26.149 35.986 1.00 59.14 145 LEU A N 1
ATOM 585 C CA . LEU A 1 97 ? 64.786 -26.972 34.978 1.00 57.90 145 LEU A CA 1
ATOM 586 C C . LEU A 1 97 ? 64.999 -28.415 35.445 1.00 62.97 145 LEU A C 1
ATOM 587 O O . LEU A 1 97 ? 64.946 -29.338 34.625 1.00 64.27 145 LEU A O 1
ATOM 592 N N . ARG A 1 98 ? 65.218 -28.600 36.754 1.00 65.81 146 ARG A N 1
ATOM 593 C CA . ARG A 1 98 ? 65.408 -29.935 37.354 1.00 69.44 146 ARG A CA 1
ATOM 594 C C . ARG A 1 98 ? 64.106 -30.600 37.862 1.00 68.25 146 ARG A C 1
ATOM 595 O O . ARG A 1 98 ? 64.184 -31.621 38.533 1.00 68.46 146 ARG A O 1
ATOM 603 N N . THR A 1 99 ? 62.926 -30.046 37.561 1.00 68.12 147 THR A N 1
ATOM 604 C CA . THR A 1 99 ? 61.667 -30.650 38.043 1.00 71.19 147 THR A CA 1
ATOM 605 C C . THR A 1 99 ? 61.586 -32.138 37.658 1.00 73.95 147 THR A C 1
ATOM 606 O O . THR A 1 99 ? 61.865 -32.504 36.507 1.00 73.49 147 THR A O 1
ATOM 610 N N . LYS A 1 100 ? 61.213 -32.985 38.621 1.00 75.77 148 LYS A N 1
ATOM 611 C CA . LYS A 1 100 ? 61.069 -34.432 38.376 1.00 77.18 148 LYS A CA 1
ATOM 612 C C . LYS A 1 100 ? 59.829 -34.800 37.563 1.00 76.22 148 LYS A C 1
ATOM 613 O O . LYS A 1 100 ? 58.736 -34.295 37.825 1.00 74.38 148 LYS A O 1
ATOM 619 N N . GLY A 1 101 ? 60.014 -35.696 36.588 1.00 75.09 149 GLY A N 1
ATOM 620 C CA . GLY A 1 101 ? 58.924 -36.171 35.723 1.00 74.76 149 GLY A CA 1
ATOM 621 C C . GLY A 1 101 ? 58.357 -35.168 34.722 1.00 72.54 149 GLY A C 1
ATOM 622 O O . GLY A 1 101 ? 57.419 -35.493 33.991 1.00 73.26 149 GLY A O 1
ATOM 623 N N . ALA A 1 102 ? 58.935 -33.965 34.672 1.00 70.79 150 ALA A N 1
ATOM 624 C CA . ALA A 1 102 ? 58.460 -32.898 33.785 1.00 67.19 150 ALA A CA 1
ATOM 625 C C . ALA A 1 102 ? 58.991 -33.040 32.360 1.00 64.73 150 ALA A C 1
ATOM 626 O O . ALA A 1 102 ? 60.130 -33.488 32.147 1.00 64.90 150 ALA A O 1
ATOM 628 N N . TYR A 1 103 ? 58.161 -32.649 31.392 1.00 59.70 151 TYR A N 1
ATOM 629 C CA . TYR A 1 103 ? 58.534 -32.706 29.987 1.00 56.61 151 TYR A CA 1
ATOM 630 C C . TYR A 1 103 ? 59.007 -31.306 29.601 1.00 53.48 151 TYR A C 1
ATOM 631 O O . TYR A 1 103 ? 60.167 -31.103 29.206 1.00 51.49 151 TYR A O 1
ATOM 640 N N . GLN A 1 104 ? 58.100 -30.347 29.755 1.00 49.34 152 GLN A N 1
ATOM 641 C CA . GLN A 1 104 ? 58.363 -28.957 29.470 1.00 48.38 152 GLN A CA 1
ATOM 642 C C . GLN A 1 104 ? 57.985 -28.161 30.703 1.00 47.89 152 GLN A C 1
ATOM 643 O O . GLN A 1 104 ? 56.918 -28.377 31.277 1.00 46.55 152 GLN A O 1
ATOM 649 N N . VAL A 1 105 ? 58.851 -27.232 31.092 1.00 48.70 153 VAL A N 1
ATOM 650 C CA . VAL A 1 105 ? 58.602 -26.405 32.262 1.00 50.92 153 VAL A CA 1
ATOM 651 C C . VAL A 1 105 ? 58.551 -24.919 31.896 1.00 50.68 153 VAL A C 1
ATOM 652 O O . VAL A 1 105 ? 59.115 -24.491 30.875 1.00 48.57 153 VAL A O 1
ATOM 656 N N . SER A 1 106 ? 57.868 -24.151 32.741 1.00 50.58 154 SER A N 1
ATOM 657 C CA . SER A 1 106 ? 57.732 -22.706 32.579 1.00 50.59 154 SER A CA 1
ATOM 658 C C . SER A 1 106 ? 58.536 -22.008 33.685 1.00 50.37 154 SER A C 1
ATOM 659 O O . SER A 1 106 ? 59.219 -22.670 34.468 1.00 52.40 154 SER A O 1
ATOM 662 N N . PHE A 1 107 ? 58.455 -20.683 33.754 1.00 47.97 155 PHE A N 1
ATOM 663 C CA . PHE A 1 107 ? 59.266 -19.923 34.702 1.00 49.51 155 PHE A CA 1
ATOM 664 C C . PHE A 1 107 ? 58.511 -18.814 35.441 1.00 50.26 155 PHE A C 1
ATOM 665 O O . PHE A 1 107 ? 59.091 -17.773 35.770 1.00 50.25 155 PHE A O 1
ATOM 673 N N . GLY A 1 108 ? 57.225 -19.052 35.717 1.00 51.87 156 GLY A N 1
ATOM 6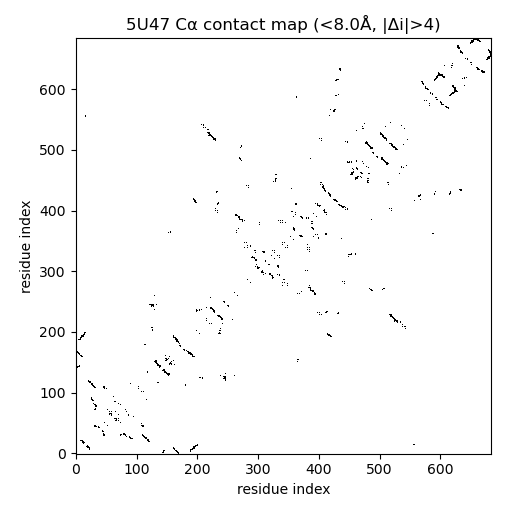74 C CA . GLY A 1 108 ? 56.404 -18.111 36.491 1.00 53.92 156 GLY A CA 1
ATOM 675 C C . GLY A 1 108 ? 56.116 -16.760 35.859 1.00 53.07 156 GLY A C 1
ATOM 676 O O . GLY A 1 108 ? 56.241 -16.592 34.649 1.00 47.98 156 GLY A O 1
ATOM 677 N N . LEU A 1 109 ? 55.744 -15.789 36.701 1.00 56.78 157 LEU A N 1
ATOM 678 C CA . LEU A 1 109 ? 55.389 -14.434 36.235 1.00 57.43 157 LEU A CA 1
ATOM 679 C C . LEU A 1 109 ? 56.473 -13.725 35.435 1.00 54.34 157 LEU A C 1
ATOM 680 O O . LEU A 1 109 ? 56.159 -13.060 34.453 1.00 52.16 157 LEU A O 1
ATOM 685 N N . LYS A 1 110 ? 57.735 -13.849 35.849 1.00 54.12 158 LYS A N 1
ATOM 686 C CA . LYS A 1 110 ? 58.826 -13.222 35.098 1.00 52.69 158 LYS A CA 1
ATOM 687 C C . LYS A 1 110 ? 59.032 -13.927 33.741 1.00 49.51 158 LYS A C 1
ATOM 688 O O . LYS A 1 110 ? 59.635 -13.363 32.829 1.00 50.24 158 LYS A O 1
ATOM 694 N N . GLY A 1 111 ? 58.500 -15.143 33.615 1.00 48.23 159 GLY A N 1
ATOM 695 C CA . GLY A 1 111 ? 58.594 -15.918 32.369 1.00 45.31 159 GLY A CA 1
ATOM 696 C C . GLY A 1 111 ? 57.425 -15.731 31.425 1.00 45.53 159 GLY A C 1
ATOM 697 O O . GLY A 1 111 ? 57.329 -16.435 30.404 1.00 42.16 159 GLY A O 1
ATOM 698 N N . LYS A 1 112 ? 56.548 -14.775 31.745 1.00 45.80 160 LYS A N 1
ATOM 699 C CA . LYS A 1 112 ? 55.360 -14.482 30.944 1.00 46.67 160 LYS A CA 1
ATOM 700 C C . LYS A 1 112 ? 55.257 -12.986 30.689 1.00 44.28 160 LYS A C 1
ATOM 701 O O . LYS A 1 112 ? 55.847 -12.189 31.415 1.00 42.27 160 LYS A O 1
ATOM 707 N N . GLY A 1 113 ? 54.496 -12.608 29.666 1.00 41.61 161 GLY A N 1
ATOM 708 C CA . GLY A 1 113 ? 54.330 -11.202 29.306 1.00 40.67 161 GLY A CA 1
ATOM 709 C C . GLY A 1 113 ? 55.597 -10.567 28.769 1.00 40.36 161 GLY A C 1
ATOM 710 O O . GLY A 1 113 ? 55.781 -9.355 28.846 1.00 38.19 161 GLY A O 1
ATOM 711 N N . ILE A 1 114 ? 56.465 -11.395 28.203 1.00 39.91 162 ILE A N 1
ATOM 712 C CA . ILE A 1 114 ? 57.722 -10.930 27.650 1.00 40.11 162 ILE A CA 1
ATOM 713 C C . ILE A 1 114 ? 57.455 -10.253 26.321 1.00 39.18 162 ILE A C 1
ATOM 714 O O . ILE A 1 114 ? 56.759 -10.815 25.469 1.00 39.97 162 ILE A O 1
ATOM 719 N N . THR A 1 115 ? 58.020 -9.065 26.132 1.00 39.67 163 THR A N 1
ATOM 720 C CA . THR A 1 115 ? 57.852 -8.329 24.885 1.00 41.03 163 THR A CA 1
ATOM 721 C C . THR A 1 115 ? 58.576 -9.027 23.748 1.00 42.36 163 THR A C 1
ATOM 722 O O . THR A 1 115 ? 59.429 -9.892 23.969 1.00 42.73 163 THR A O 1
ATOM 726 N N . TYR A 1 116 ? 58.252 -8.614 22.533 1.00 42.51 164 TYR A N 1
ATOM 727 C CA . TYR A 1 116 ? 58.861 -9.158 21.323 1.00 44.95 164 TYR A CA 1
ATOM 728 C C . TYR A 1 116 ? 60.376 -8.882 21.259 1.00 45.95 164 TYR A C 1
ATOM 729 O O . TYR A 1 116 ? 61.159 -9.768 20.918 1.00 43.33 164 TYR A O 1
ATOM 738 N N . SER A 1 117 ? 60.777 -7.659 21.600 1.00 48.16 165 SER A N 1
ATOM 739 C CA . SER A 1 117 ? 62.197 -7.275 21.567 1.00 47.66 165 SER A CA 1
ATOM 740 C C . SER A 1 117 ? 63.046 -8.123 22.513 1.00 46.14 165 SER A C 1
ATOM 741 O O . SER A 1 117 ? 64.142 -8.566 22.148 1.00 46.47 165 SER A O 1
ATOM 744 N N . VAL A 1 118 ? 62.549 -8.347 23.726 1.00 43.71 166 VAL A N 1
ATOM 745 C CA . VAL A 1 118 ? 63.279 -9.157 24.704 1.00 44.31 166 VAL A CA 1
ATOM 746 C C . VAL A 1 118 ? 63.312 -10.633 24.256 1.00 45.58 166 VAL A C 1
ATOM 747 O O . VAL A 1 118 ? 64.341 -11.311 24.401 1.00 44.65 166 VAL A O 1
ATOM 751 N N . LYS A 1 119 ? 62.190 -11.124 23.714 1.00 44.86 167 LYS A N 1
ATOM 752 C CA . LYS A 1 119 ? 62.113 -12.506 23.212 1.00 45.06 167 LYS A CA 1
ATOM 753 C C . LYS A 1 119 ? 63.179 -12.730 22.130 1.00 46.25 167 LYS A C 1
ATOM 754 O O . LYS A 1 119 ? 63.949 -13.706 22.191 1.00 46.02 167 LYS A O 1
ATOM 760 N N . GLU A 1 120 ? 63.222 -11.820 21.152 1.00 45.29 168 GLU A N 1
ATOM 761 C CA . GLU A 1 120 ? 64.212 -11.877 20.063 1.00 45.87 168 GLU A CA 1
ATOM 762 C C . GLU A 1 120 ? 65.653 -11.854 20.586 1.00 45.90 168 GLU A C 1
ATOM 763 O O . GLU A 1 120 ? 66.515 -12.542 20.065 1.00 44.78 168 GLU A O 1
ATOM 769 N N . ASP A 1 121 ? 65.893 -11.054 21.617 1.00 47.51 169 ASP A N 1
ATOM 770 C CA . ASP A 1 121 ? 67.199 -10.966 22.260 1.00 48.05 169 ASP A CA 1
ATOM 771 C C . ASP A 1 121 ? 67.502 -12.321 22.914 1.00 47.03 169 ASP A C 1
ATOM 772 O O . ASP A 1 121 ? 68.555 -12.915 22.655 1.00 45.38 169 ASP A O 1
ATOM 777 N N . LEU A 1 122 ? 66.567 -12.818 23.729 1.00 46.68 170 LEU A N 1
ATOM 778 C CA . LEU A 1 122 ? 66.723 -14.139 24.374 1.00 47.19 170 LEU A CA 1
ATOM 779 C C . LEU A 1 122 ? 66.995 -15.242 23.354 1.00 48.14 170 LEU A C 1
ATOM 780 O O . LEU A 1 122 ? 67.889 -16.055 23.563 1.00 48.68 170 LEU A O 1
ATOM 785 N N . GLU A 1 123 ? 66.224 -15.277 22.266 1.00 49.35 171 GLU A N 1
ATOM 786 C CA . GLU A 1 123 ? 66.433 -16.299 21.224 1.00 52.29 171 GLU A CA 1
ATOM 787 C C . GLU A 1 123 ? 67.842 -16.242 20.655 1.00 53.66 171 GLU A C 1
ATOM 788 O O . GLU A 1 123 ? 68.505 -17.267 20.542 1.00 50.95 171 GLU A O 1
ATOM 794 N N . LYS A 1 124 ? 68.290 -15.035 20.308 1.00 56.23 172 LYS A N 1
ATOM 795 C CA . LYS A 1 124 ? 69.639 -14.837 19.775 1.00 58.32 172 LYS A CA 1
ATOM 796 C C . LYS A 1 124 ? 70.688 -15.315 20.772 1.00 56.16 172 LYS A C 1
ATOM 797 O O . LYS A 1 124 ? 71.706 -15.879 20.383 1.00 54.14 172 LYS A O 1
ATOM 803 N N . THR A 1 125 ? 70.420 -15.095 22.055 1.00 55.19 173 THR A N 1
ATOM 804 C CA . THR A 1 125 ? 71.344 -15.492 23.114 1.00 56.40 173 THR A CA 1
ATOM 805 C C . THR A 1 125 ? 71.469 -17.018 23.218 1.00 54.06 173 THR A C 1
ATOM 806 O O . THR A 1 125 ? 72.570 -17.530 23.376 1.00 56.59 173 THR A O 1
ATOM 810 N N . PHE A 1 126 ? 70.356 -17.742 23.123 1.00 53.27 174 PHE A N 1
ATOM 811 C CA . PHE A 1 126 ? 70.397 -19.219 23.201 1.00 52.22 174 PHE A CA 1
ATOM 812 C C . PHE A 1 126 ? 71.061 -19.822 21.968 1.00 51.95 174 PHE A C 1
ATOM 813 O O . PHE A 1 126 ? 71.826 -20.774 22.075 1.00 48.66 174 PHE A O 1
ATOM 821 N N . LYS A 1 127 ? 70.751 -19.261 20.800 1.00 53.96 175 LYS A N 1
ATOM 822 C CA . LYS A 1 127 ? 71.330 -19.715 19.532 1.00 57.04 175 LYS A CA 1
ATOM 823 C C . LYS A 1 127 ? 72.854 -19.535 19.566 1.00 57.99 175 LYS A C 1
ATOM 824 O O . LYS A 1 127 ? 73.589 -20.475 19.259 1.00 54.41 175 LYS A O 1
ATOM 830 N N . ASP A 1 128 ? 73.320 -18.343 19.963 1.00 59.02 176 ASP A N 1
ATOM 831 C CA . ASP A 1 128 ? 74.776 -18.057 20.050 1.00 60.76 176 ASP A CA 1
ATOM 832 C C . ASP A 1 128 ? 75.480 -18.937 21.093 1.00 60.75 176 ASP A C 1
ATOM 833 O O . ASP A 1 128 ? 76.641 -19.295 20.906 1.00 65.62 176 ASP A O 1
ATOM 838 N N . ALA A 1 129 ? 74.774 -19.290 22.170 1.00 58.67 177 ALA A N 1
ATOM 839 C CA . ALA A 1 129 ? 75.322 -20.174 23.223 1.00 57.94 177 ALA A CA 1
ATOM 840 C C . ALA A 1 129 ? 75.152 -21.671 22.911 1.00 57.86 177 ALA A C 1
ATOM 841 O O . ALA A 1 129 ? 75.517 -22.518 23.726 1.00 60.54 177 ALA A O 1
ATOM 843 N N . GLY A 1 130 ? 74.576 -21.996 21.755 1.00 57.29 178 GLY A N 1
ATOM 844 C CA . GLY A 1 130 ? 74.394 -23.396 21.357 1.00 57.35 178 GLY A CA 1
ATOM 845 C C . GLY A 1 130 ? 73.410 -24.181 22.216 1.00 55.86 178 GLY A C 1
ATOM 846 O O . GLY A 1 130 ? 73.508 -25.395 22.316 1.00 53.24 178 GLY A O 1
ATOM 847 N N . ILE A 1 131 ? 72.446 -23.487 22.816 1.00 52.90 179 ILE A N 1
ATOM 848 C CA . ILE A 1 131 ? 71.453 -24.127 23.672 1.00 51.43 179 ILE A CA 1
ATOM 849 C C . ILE A 1 131 ? 70.140 -24.296 22.901 1.00 50.73 179 ILE A C 1
ATOM 850 O O . ILE A 1 131 ? 69.579 -23.327 22.382 1.00 48.34 179 ILE A O 1
ATOM 855 N N . LYS A 1 132 ? 69.672 -25.538 22.845 1.00 50.77 180 LYS A N 1
ATOM 856 C CA . LYS A 1 132 ? 68.420 -25.912 22.197 1.00 51.99 180 LYS A CA 1
ATOM 857 C C . LYS A 1 132 ? 67.415 -26.269 23.276 1.00 49.41 180 LYS A C 1
ATOM 858 O O . LYS A 1 132 ? 67.806 -26.542 24.407 1.00 51.03 180 LYS A O 1
ATOM 864 N N . GLY A 1 133 ? 66.128 -26.264 22.929 1.00 45.12 181 GLY A N 1
ATOM 865 C CA . GLY A 1 133 ? 65.064 -26.645 23.870 1.00 43.08 181 GLY A CA 1
ATOM 866 C C . GLY A 1 133 ? 64.266 -25.503 24.484 1.00 42.05 181 GLY A C 1
ATOM 867 O O . GLY A 1 133 ? 63.259 -25.754 25.155 1.00 39.50 181 GLY A O 1
ATOM 868 N N . MET A 1 134 ? 64.721 -24.262 24.294 1.00 41.21 182 MET A N 1
ATOM 869 C CA . MET A 1 134 ? 63.990 -23.091 24.821 1.00 42.32 182 MET A CA 1
ATOM 870 C C . MET A 1 134 ? 62.981 -22.679 23.768 1.00 40.76 182 MET A C 1
ATOM 871 O O . MET A 1 134 ? 63.281 -22.730 22.576 1.00 43.25 182 MET A O 1
ATOM 876 N N . ALA A 1 135 ? 61.780 -22.297 24.190 1.00 40.12 183 ALA A N 1
ATOM 877 C CA . ALA A 1 135 ? 60.739 -21.939 23.233 1.00 39.32 183 ALA A CA 1
ATOM 878 C C . ALA A 1 135 ? 59.831 -20.860 23.777 1.00 39.38 183 ALA A C 1
ATOM 879 O O . ALA A 1 135 ? 59.800 -20.607 24.983 1.00 40.10 183 ALA A O 1
ATOM 881 N N . PHE A 1 136 ? 59.079 -20.227 22.882 1.00 39.55 184 PHE A N 1
ATOM 882 C CA . PHE A 1 136 ? 58.183 -19.135 23.269 1.00 38.69 184 PHE A CA 1
ATOM 883 C C . PHE A 1 136 ? 56.789 -19.323 22.684 1.00 37.30 184 PHE A C 1
ATOM 884 O O . PHE A 1 136 ? 56.660 -19.656 21.501 1.00 35.34 184 PHE A O 1
ATOM 892 N N . GLU A 1 137 ? 55.760 -19.136 23.521 1.00 36.31 185 GLU A N 1
ATOM 893 C CA . GLU A 1 137 ? 54.365 -19.217 23.072 1.00 37.42 185 GLU A CA 1
ATOM 894 C C . GLU A 1 137 ? 53.777 -17.809 23.148 1.00 36.59 185 GLU A C 1
ATOM 895 O O . GLU A 1 137 ? 53.920 -17.104 24.166 1.00 34.58 185 GLU A O 1
ATOM 901 N N . ALA A 1 138 ? 53.148 -17.406 22.052 1.00 36.06 186 ALA A N 1
ATOM 902 C CA . ALA A 1 138 ? 52.512 -16.104 21.946 1.00 37.23 186 ALA A CA 1
ATOM 903 C C . ALA A 1 138 ? 51.202 -16.079 22.720 1.00 37.68 186 ALA A C 1
ATOM 904 O O . ALA A 1 138 ? 50.436 -17.043 22.696 1.00 36.93 186 ALA A O 1
ATOM 906 N N . THR A 1 139 ? 50.975 -14.980 23.431 1.00 38.54 187 THR A N 1
ATOM 907 C CA . THR A 1 139 ? 49.731 -14.755 24.151 1.00 39.69 187 THR A CA 1
ATOM 908 C C . THR A 1 139 ? 49.281 -13.349 23.753 1.00 39.50 187 THR A C 1
ATOM 909 O O . THR A 1 139 ? 50.024 -12.371 23.911 1.00 39.48 187 THR A O 1
ATOM 913 N N . THR A 1 140 ? 48.063 -13.257 23.244 1.00 37.97 188 THR A N 1
ATOM 914 C CA . THR A 1 140 ? 47.540 -12.002 22.760 1.00 37.77 188 THR A CA 1
ATOM 915 C C . THR A 1 140 ? 46.558 -11.397 23.734 1.00 37.25 188 THR A C 1
ATOM 916 O O . THR A 1 140 ? 45.687 -12.101 24.254 1.00 38.50 188 THR A O 1
ATOM 920 N N . SER A 1 141 ? 46.711 -10.097 23.989 1.00 35.63 189 SER A N 1
ATOM 921 C CA . SER A 1 141 ? 45.750 -9.349 24.795 1.00 34.97 189 SER A CA 1
ATOM 922 C C . SER A 1 141 ? 45.263 -8.149 23.972 1.00 32.27 189 SER A C 1
ATOM 923 O O . SER A 1 141 ? 45.880 -7.760 22.975 1.00 31.27 189 SER A O 1
ATOM 926 N N . ARG A 1 142 ? 44.144 -7.578 24.384 1.00 30.84 190 ARG A N 1
ATOM 927 C CA . ARG A 1 142 ? 43.568 -6.435 23.697 1.00 29.59 190 ARG A CA 1
ATOM 928 C C . ARG A 1 142 ? 43.974 -5.185 24.473 1.00 30.17 190 ARG A C 1
ATOM 929 O O . ARG A 1 142 ? 43.772 -5.127 25.674 1.00 30.16 190 ARG A O 1
ATOM 937 N N A MET A 1 143 ? 44.553 -4.210 23.777 0.60 27.19 191 MET A N 1
ATOM 938 N N B MET A 1 143 ? 44.552 -4.204 23.786 0.40 26.43 191 MET A N 1
ATOM 939 C CA A MET A 1 143 ? 45.020 -2.957 24.381 0.60 29.03 191 MET A CA 1
ATOM 940 C CA B MET A 1 143 ? 44.960 -2.955 24.427 0.40 27.32 191 MET A CA 1
ATOM 941 C C A MET A 1 143 ? 44.059 -1.807 24.021 0.60 26.20 191 MET A C 1
ATOM 942 C C B MET A 1 143 ? 43.952 -1.877 24.071 0.40 25.58 191 MET A C 1
ATOM 943 O O A MET A 1 143 ? 43.649 -1.695 22.869 0.60 24.61 191 MET A O 1
ATOM 944 O O B MET A 1 143 ? 43.391 -1.889 22.982 0.40 24.75 191 MET A O 1
ATOM 953 N N . TYR A 1 144 ? 43.740 -0.952 24.999 1.00 25.18 192 TYR A N 1
ATOM 954 C CA . TYR A 1 144 ? 42.818 0.184 24.823 1.00 23.88 192 TYR A CA 1
ATOM 955 C C . TYR A 1 144 ? 43.630 1.404 25.264 1.00 24.02 192 TYR A C 1
ATOM 956 O O . TYR A 1 144 ? 43.557 1.822 26.427 1.00 25.19 192 TYR A O 1
ATOM 965 N N . PRO A 1 145 ? 44.408 1.983 24.337 1.00 24.66 193 PRO A N 1
ATOM 966 C CA . PRO A 1 145 ? 45.401 3.021 24.678 1.00 25.93 193 PRO A CA 1
ATOM 967 C C . PRO A 1 145 ? 44.899 4.295 25.327 1.00 25.81 193 PRO A C 1
ATOM 968 O O . PRO A 1 145 ? 45.680 4.963 26.030 1.00 25.91 193 PRO A O 1
ATOM 972 N N . ASN A 1 146 ? 43.631 4.636 25.083 1.00 23.88 194 ASN A N 1
ATOM 973 C CA . ASN A 1 146 ? 43.053 5.857 25.623 1.00 24.31 194 ASN A CA 1
ATOM 974 C C . ASN A 1 146 ? 42.469 5.723 27.040 1.00 23.97 194 ASN A C 1
ATOM 975 O O . ASN A 1 146 ? 41.969 6.703 27.580 1.00 23.98 194 ASN A O 1
ATOM 980 N N . GLY A 1 147 ? 42.561 4.543 27.654 1.00 24.05 195 GLY A N 1
ATOM 981 C CA . GLY A 1 147 ? 42.057 4.354 29.030 1.00 24.48 195 GLY A CA 1
ATOM 982 C C . GLY A 1 147 ? 40.539 4.588 29.155 1.00 24.27 195 GLY A C 1
ATOM 983 O O . GLY A 1 147 ? 39.738 3.857 28.543 1.00 22.38 195 GLY A O 1
ATOM 984 N N . THR A 1 148 ? 40.157 5.580 29.971 1.00 23.89 196 THR A N 1
ATOM 985 C CA . THR A 1 148 ? 38.741 5.957 30.153 1.00 24.42 196 THR A CA 1
ATOM 986 C C . THR A 1 148 ? 38.335 6.835 28.970 1.00 23.43 196 THR A C 1
ATOM 987 O O . THR A 1 148 ? 38.561 8.059 28.961 1.00 24.53 196 THR A O 1
ATOM 991 N N . PHE A 1 149 ? 37.748 6.193 27.969 1.00 21.58 197 PHE A N 1
ATOM 992 C CA . PHE A 1 149 ? 37.458 6.819 26.687 1.00 20.98 197 PHE A CA 1
ATOM 993 C C . PHE A 1 149 ? 36.408 5.979 25.987 1.00 19.72 197 PHE A C 1
ATOM 994 O O . PHE A 1 149 ? 36.696 4.859 25.563 1.00 19.14 197 PHE A O 1
ATOM 1002 N N . ALA A 1 150 ? 35.188 6.512 25.879 1.00 19.62 198 ALA A N 1
ATOM 1003 C CA . ALA A 1 150 ? 34.046 5.806 25.236 1.00 18.91 198 ALA A CA 1
ATOM 1004 C C . ALA A 1 150 ? 34.042 4.338 25.597 1.00 19.42 198 ALA A C 1
ATOM 1005 O O . ALA A 1 150 ? 33.808 3.473 24.749 1.00 19.55 198 ALA A O 1
ATOM 1007 N N . SER A 1 151 ? 34.259 4.056 26.867 1.00 19.94 199 SER A N 1
ATOM 1008 C CA . SER A 1 151 ? 34.457 2.673 27.290 1.00 21.47 199 SER A CA 1
ATOM 1009 C C . SER A 1 151 ? 33.275 1.760 27.043 1.00 21.98 199 SER A C 1
ATOM 1010 O O . SER A 1 151 ? 33.429 0.678 26.445 1.00 21.23 199 SER A O 1
ATOM 1013 N N . GLU A 1 152 ? 32.098 2.182 27.487 1.00 21.76 200 GLU A N 1
ATOM 1014 C CA . GLU A 1 152 ? 30.901 1.384 27.243 1.00 23.35 200 GLU A CA 1
ATOM 1015 C C . GLU A 1 152 ? 30.611 1.220 25.737 1.00 22.71 200 GLU A C 1
ATOM 1016 O O . GLU A 1 152 ? 30.182 0.161 25.299 1.00 24.81 200 GLU A O 1
ATOM 1022 N N . PHE A 1 153 ? 30.872 2.259 24.956 1.00 21.63 201 PHE A N 1
ATOM 1023 C CA . PHE A 1 153 ? 30.678 2.156 23.504 1.00 21.71 201 PHE A CA 1
ATOM 1024 C C . PHE A 1 153 ? 31.604 1.089 22.866 1.00 21.37 201 PHE A C 1
ATOM 1025 O O . PHE A 1 153 ? 31.140 0.219 22.099 1.00 19.92 201 PHE A O 1
ATOM 1033 N N . LEU A 1 154 ? 32.891 1.158 23.196 1.00 20.37 202 LEU A N 1
ATOM 1034 C CA . LEU A 1 154 ? 33.876 0.221 22.642 1.00 22.20 202 LEU A CA 1
ATOM 1035 C C . LEU A 1 154 ? 33.655 -1.204 23.095 1.00 21.30 202 LEU A C 1
ATOM 1036 O O . LEU A 1 154 ? 33.762 -2.128 22.307 1.00 22.06 202 LEU A O 1
ATOM 1041 N N . GLY A 1 155 ? 33.339 -1.382 24.367 1.00 21.70 203 GLY A N 1
ATOM 1042 C CA . GLY A 1 155 ? 33.208 -2.710 24.905 1.00 22.92 203 GLY A CA 1
ATOM 1043 C C . GLY A 1 155 ? 34.573 -3.360 25.071 1.00 23.50 203 GLY A C 1
ATOM 1044 O O . GLY A 1 155 ? 35.618 -2.700 24.972 1.00 23.11 203 GLY A O 1
ATOM 1045 N N . ARG A 1 156 ? 34.550 -4.667 25.325 1.00 25.29 204 ARG A N 1
ATOM 1046 C CA . ARG A 1 156 ? 35.759 -5.462 25.578 1.00 25.77 204 ARG A CA 1
ATOM 1047 C C . ARG A 1 156 ? 35.790 -6.754 24.767 1.00 25.78 204 ARG A C 1
ATOM 1048 O O . ARG A 1 156 ? 34.748 -7.376 24.549 1.00 24.03 204 ARG A O 1
ATOM 1056 N N . ALA A 1 157 ? 36.990 -7.115 24.323 1.00 25.13 205 ALA A N 1
ATOM 1057 C CA . ALA A 1 157 ? 37.285 -8.408 23.702 1.00 26.14 205 ALA A CA 1
ATOM 1058 C C . ALA A 1 157 ? 38.207 -9.064 24.739 1.00 28.22 205 ALA A C 1
ATOM 1059 O O . ALA A 1 157 ? 39.127 -8.413 25.262 1.00 29.51 205 ALA A O 1
ATOM 1061 N N . GLU A 1 158 ? 37.934 -10.320 25.078 1.00 29.41 206 GLU A N 1
ATOM 1062 C CA . GLU A 1 158 ? 38.670 -11.017 26.126 1.00 30.90 206 GLU A CA 1
ATOM 1063 C C . GLU A 1 158 ? 39.218 -12.332 25.588 1.00 32.39 206 GLU A C 1
ATOM 1064 O O . GLU A 1 158 ? 38.643 -12.896 24.670 1.00 30.21 206 GLU A O 1
ATOM 1070 N N . PRO A 1 159 ? 40.315 -12.837 26.184 1.00 33.39 207 PRO A N 1
ATOM 1071 C CA . PRO A 1 159 ? 40.855 -14.114 25.728 1.00 35.08 207 PRO A CA 1
ATOM 1072 C C . PRO A 1 159 ? 39.989 -15.265 26.220 1.00 36.54 207 PRO A C 1
ATOM 1073 O O . PRO A 1 159 ? 39.733 -15.371 27.411 1.00 36.99 207 PRO A O 1
ATOM 1077 N N . ILE A 1 160 ? 39.531 -16.102 25.293 1.00 37.65 208 ILE A N 1
ATOM 1078 C CA . ILE A 1 160 ? 38.670 -17.239 25.613 1.00 40.51 208 ILE A CA 1
ATOM 1079 C C . ILE A 1 160 ? 39.368 -18.534 25.193 1.00 42.37 208 ILE A C 1
ATOM 1080 O O . ILE A 1 160 ? 39.878 -18.634 24.064 1.00 39.73 208 ILE A O 1
ATOM 1085 N N . GLU A 1 161 ? 39.383 -19.516 26.096 1.00 44.37 209 GLU A N 1
ATOM 1086 C CA . GLU A 1 161 ? 40.027 -20.799 25.832 1.00 48.94 209 GLU A CA 1
ATOM 1087 C C . GLU A 1 161 ? 39.101 -21.738 25.058 1.00 51.87 209 GLU A C 1
ATOM 1088 O O . GLU A 1 161 ? 37.971 -22.000 25.478 1.00 52.31 209 GLU A O 1
ATOM 1094 N N . ASN A 1 162 ? 39.597 -22.256 23.939 1.00 53.57 210 ASN A N 1
ATOM 1095 C CA . ASN A 1 162 ? 38.862 -23.253 23.165 1.00 56.42 210 ASN A CA 1
ATOM 1096 C C . ASN A 1 162 ? 39.099 -24.597 23.883 1.00 57.56 210 ASN A C 1
ATOM 1097 O O . ASN A 1 162 ? 40.217 -25.115 23.902 1.00 57.21 210 ASN A O 1
ATOM 1102 N N . LYS A 1 163 ? 38.044 -25.131 24.494 1.00 60.17 211 LYS A N 1
ATOM 1103 C CA . LYS A 1 163 ? 38.118 -26.389 25.257 1.00 64.20 211 LYS A CA 1
ATOM 1104 C C . LYS A 1 163 ? 38.514 -27.629 24.433 1.00 64.67 211 LYS A C 1
ATOM 1105 O O . LYS A 1 163 ? 38.970 -28.629 24.994 1.00 62.96 211 LYS A O 1
ATOM 1111 N N . LYS A 1 164 ? 38.326 -27.559 23.115 1.00 63.02 212 LYS A N 1
ATOM 1112 C CA . LYS A 1 164 ? 38.667 -28.673 22.217 1.00 63.97 212 LYS A CA 1
ATOM 1113 C C . LYS A 1 164 ? 40.188 -28.906 22.100 1.00 59.10 212 LYS A C 1
ATOM 1114 O O . LYS A 1 164 ? 40.637 -30.051 22.195 1.00 60.14 212 LYS A O 1
ATOM 1120 N N . ASP A 1 165 ? 40.965 -27.830 21.909 1.00 52.41 213 ASP A N 1
ATOM 1121 C CA . ASP A 1 165 ? 42.434 -27.925 21.711 1.00 49.19 213 ASP A CA 1
ATOM 1122 C C . ASP A 1 165 ? 43.326 -27.050 22.624 1.00 47.98 213 ASP A C 1
ATOM 1123 O O . ASP A 1 165 ? 44.553 -27.028 22.469 1.00 45.58 213 ASP A O 1
ATOM 1128 N N . GLY A 1 166 ? 42.717 -26.333 23.571 1.00 46.99 214 GLY A N 1
ATOM 1129 C CA . GLY A 1 166 ? 43.475 -25.486 24.489 1.00 45.14 214 GLY A CA 1
ATOM 1130 C C . GLY A 1 166 ? 43.986 -24.169 23.922 1.00 42.64 214 GLY A C 1
ATOM 1131 O O . GLY A 1 166 ? 44.754 -23.480 24.586 1.00 42.38 214 GLY A O 1
ATOM 1132 N N . SER A 1 167 ? 43.560 -23.812 22.706 1.00 41.07 215 SER A N 1
ATOM 1133 C CA . SER A 1 167 ? 43.975 -22.569 22.077 1.00 38.42 215 SER A CA 1
ATOM 1134 C C . SER A 1 167 ? 43.220 -21.387 22.660 1.00 37.42 215 SER A C 1
ATOM 1135 O O . SER A 1 167 ? 42.155 -21.543 23.244 1.00 38.04 215 SER A O 1
ATOM 1138 N N . TYR A 1 168 ? 43.788 -20.205 22.496 1.00 35.86 216 TYR A N 1
ATOM 1139 C CA . TYR A 1 168 ? 43.137 -18.975 22.936 1.00 36.61 216 TYR A CA 1
ATOM 1140 C C . TYR A 1 168 ? 42.892 -18.074 21.772 1.00 34.58 216 TYR A C 1
ATOM 1141 O O . TYR A 1 168 ? 43.662 -18.060 20.831 1.00 34.65 216 TYR A O 1
ATOM 1150 N N . SER A 1 169 ? 41.798 -17.335 21.848 1.00 34.80 217 SER A N 1
ATOM 1151 C CA . SER A 1 169 ? 41.476 -16.333 20.850 1.00 35.94 217 SER A CA 1
ATOM 1152 C C . SER A 1 169 ? 40.721 -15.206 21.552 1.00 33.53 217 SER A C 1
ATOM 1153 O O . SER A 1 169 ? 40.093 -15.413 22.591 1.00 33.50 217 SER A O 1
ATOM 1156 N N . LEU A 1 170 ? 40.801 -14.011 20.994 1.00 32.78 218 LEU A N 1
ATOM 1157 C CA . LEU A 1 170 ? 40.075 -12.889 21.542 1.00 32.46 218 LEU A CA 1
ATOM 1158 C C . LEU A 1 170 ? 38.658 -12.924 21.003 1.00 31.24 218 LEU A C 1
ATOM 1159 O O . LEU A 1 170 ? 38.469 -13.041 19.792 1.00 32.18 218 LEU A O 1
ATOM 1164 N N . ILE A 1 171 ? 37.681 -12.810 21.896 1.00 30.25 219 ILE A N 1
ATOM 1165 C CA . ILE A 1 171 ? 36.257 -12.768 21.521 1.00 30.31 219 ILE A CA 1
ATOM 1166 C C . ILE A 1 171 ? 35.582 -11.559 22.159 1.00 29.37 219 ILE A C 1
ATOM 1167 O O . ILE A 1 171 ? 35.652 -11.368 23.385 1.00 27.22 219 ILE A O 1
ATOM 1172 N N . GLY A 1 172 ? 34.920 -10.756 21.321 1.00 28.19 220 GLY A N 1
ATOM 1173 C CA . GLY A 1 172 ? 34.200 -9.576 21.793 1.00 28.36 220 GLY A CA 1
ATOM 1174 C C . GLY A 1 172 ? 33.070 -9.987 22.725 1.00 29.37 220 GLY A C 1
ATOM 1175 O O . GLY A 1 172 ? 32.245 -10.823 22.357 1.00 29.61 220 GLY A O 1
ATOM 1176 N N . GLN A 1 173 ? 33.055 -9.411 23.927 1.00 28.86 221 GLN A N 1
ATOM 1177 C CA . GLN A 1 173 ? 32.065 -9.736 24.971 1.00 30.82 221 GLN A CA 1
ATOM 1178 C C . GLN A 1 173 ? 30.986 -8.675 25.148 1.00 29.19 221 GLN A C 1
ATOM 1179 O O . GLN A 1 173 ? 29.872 -8.983 25.532 1.00 29.28 221 GLN A O 1
ATOM 1185 N N . THR A 1 174 ? 31.340 -7.424 24.893 1.00 27.53 222 THR A N 1
ATOM 1186 C CA . THR A 1 174 ? 30.429 -6.311 25.067 1.00 26.81 222 THR A CA 1
ATOM 1187 C C . THR A 1 174 ? 30.643 -5.241 24.038 1.00 24.98 222 THR A C 1
ATOM 1188 O O . THR A 1 174 ? 31.685 -5.202 23.362 1.00 24.18 222 THR A O 1
ATOM 1192 N N . GLY A 1 175 ? 29.660 -4.349 23.956 1.00 24.01 223 GLY A N 1
ATOM 1193 C CA . GLY A 1 175 ? 29.730 -3.165 23.099 1.00 23.07 223 GLY A CA 1
ATOM 1194 C C . GLY A 1 175 ? 30.073 -3.398 21.649 1.00 22.84 223 GLY A C 1
ATOM 1195 O O . GLY A 1 175 ? 29.622 -4.402 21.038 1.00 22.63 223 GLY A O 1
ATOM 1196 N N A LEU A 1 176 ? 30.876 -2.498 21.083 0.50 22.31 224 LEU A N 1
ATOM 1197 N N B LEU A 1 176 ? 30.882 -2.493 21.099 0.50 22.53 224 LEU A N 1
ATOM 1198 C CA A LEU A 1 176 ? 31.263 -2.589 19.672 0.50 21.89 224 LEU A CA 1
ATOM 1199 C CA B LEU A 1 176 ? 31.313 -2.557 19.704 0.50 22.23 224 LEU A CA 1
ATOM 1200 C C A LEU A 1 176 ? 32.119 -3.823 19.368 0.50 22.28 224 LEU A C 1
ATOM 1201 C C B LEU A 1 176 ? 32.068 -3.847 19.408 0.50 22.53 224 LEU A C 1
ATOM 1202 O O A LEU A 1 176 ? 32.001 -4.406 18.288 0.50 21.85 224 LEU A O 1
ATOM 1203 O O B LEU A 1 176 ? 31.831 -4.493 18.385 0.50 22.17 224 LEU A O 1
ATOM 1212 N N . GLU A 1 177 ? 32.974 -4.207 20.317 1.00 22.67 225 GLU A N 1
ATOM 1213 C CA . GLU A 1 177 ? 33.795 -5.427 20.189 1.00 23.44 225 GLU A CA 1
ATOM 1214 C C . GLU A 1 177 ? 32.913 -6.639 19.932 1.00 24.26 225 GLU A C 1
ATOM 1215 O O . GLU A 1 177 ? 33.202 -7.457 19.025 1.00 25.72 225 GLU A O 1
ATOM 1221 N N A ARG A 1 178 ? 31.829 -6.760 20.697 0.50 25.43 226 ARG A N 1
ATOM 1222 N N B ARG A 1 178 ? 31.838 -6.765 20.709 0.50 25.01 226 ARG A N 1
ATOM 1223 C CA A ARG A 1 178 ? 30.904 -7.878 20.505 0.50 26.66 226 ARG A CA 1
ATOM 1224 C CA B ARG A 1 178 ? 30.895 -7.870 20.515 0.50 25.97 226 ARG A CA 1
ATOM 1225 C C A ARG A 1 178 ? 30.066 -7.678 19.250 0.50 25.91 226 ARG A C 1
ATOM 1226 C C B ARG A 1 178 ? 30.069 -7.676 19.253 0.50 25.52 226 ARG A C 1
ATOM 1227 O O A ARG A 1 178 ? 29.917 -8.598 18.455 0.50 25.04 226 ARG A O 1
ATOM 1228 O O B ARG A 1 178 ? 29.932 -8.595 18.456 0.50 24.67 226 ARG A O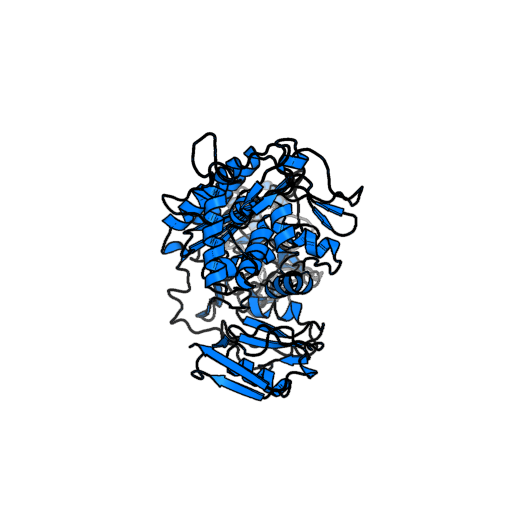 1
ATOM 1243 N N . SER A 1 179 ? 29.535 -6.470 19.064 1.00 24.99 227 SER A N 1
ATOM 1244 C CA . SER A 1 179 ? 28.673 -6.199 17.901 1.00 25.95 227 SER A CA 1
ATOM 1245 C C . SER A 1 179 ? 29.316 -6.468 16.529 1.00 25.64 227 SER A C 1
ATOM 1246 O O . SER A 1 179 ? 28.679 -7.039 15.651 1.00 25.28 227 SER A O 1
ATOM 1249 N N . LEU A 1 180 ? 30.574 -6.070 16.366 1.00 25.50 228 LEU A N 1
ATOM 1250 C CA . LEU A 1 180 ? 31.290 -6.233 15.087 1.00 26.37 228 LEU A CA 1
ATOM 1251 C C . LEU A 1 180 ? 32.267 -7.405 15.123 1.00 26.66 228 LEU A C 1
ATOM 1252 O O . LEU A 1 180 ? 33.236 -7.465 14.352 1.00 25.20 228 LEU A O 1
ATOM 1257 N N . ASN A 1 181 ? 32.000 -8.348 16.007 1.00 27.75 229 ASN A N 1
ATOM 1258 C CA . ASN A 1 181 ? 32.902 -9.466 16.191 1.00 29.26 229 ASN A CA 1
ATOM 1259 C C . ASN A 1 181 ? 33.163 -10.238 14.894 1.00 30.73 229 ASN A C 1
ATOM 1260 O O . ASN A 1 181 ? 34.276 -10.691 14.683 1.00 31.11 229 ASN A O 1
ATOM 1265 N N . SER A 1 182 ? 32.160 -10.363 14.028 1.00 32.01 230 SER A N 1
ATOM 1266 C CA . SER A 1 182 ? 32.339 -11.107 12.777 1.00 35.05 230 SER A CA 1
ATOM 1267 C C . SER A 1 182 ? 33.358 -10.430 11.885 1.00 33.64 230 SER A C 1
ATOM 1268 O O . SER A 1 182 ? 34.217 -11.097 11.327 1.00 34.57 230 SER A O 1
ATOM 1271 N N . LEU A 1 183 ? 33.276 -9.107 11.763 1.00 28.49 231 LEU A N 1
ATOM 1272 C CA . LEU A 1 183 ? 34.242 -8.360 10.956 1.00 27.21 231 LEU A CA 1
ATOM 1273 C C . LEU A 1 183 ? 35.633 -8.303 11.600 1.00 26.22 231 LEU A C 1
ATOM 1274 O O . LEU A 1 183 ? 36.657 -8.481 10.927 1.00 26.16 231 LEU A O 1
ATOM 1279 N N . LEU A 1 184 ? 35.671 -8.077 12.908 1.00 24.38 232 LEU A N 1
ATOM 1280 C CA . LEU A 1 184 ? 36.933 -7.916 13.620 1.00 24.86 232 LEU A CA 1
ATOM 1281 C C . LEU A 1 184 ? 37.763 -9.192 13.699 1.00 25.65 232 LEU A C 1
ATOM 1282 O O . LEU A 1 184 ? 38.978 -9.117 13.755 1.00 23.78 232 LEU A O 1
ATOM 1287 N N . THR A 1 185 ? 37.081 -10.335 13.709 1.00 26.23 233 THR A N 1
ATOM 1288 C CA . THR A 1 185 ? 37.704 -11.625 13.858 1.00 30.61 233 THR A CA 1
ATOM 1289 C C . THR A 1 185 ? 38.156 -12.125 12.513 1.00 32.44 233 THR A C 1
ATOM 1290 O O . THR A 1 185 ? 37.378 -12.183 11.558 1.00 36.71 233 THR A O 1
ATOM 1294 N N . GLY A 1 186 ? 39.417 -12.488 12.427 1.00 33.01 234 GLY A N 1
ATOM 1295 C CA . GLY A 1 186 ? 39.929 -12.981 11.165 1.00 35.87 234 GLY A CA 1
ATOM 1296 C C . GLY A 1 186 ? 39.541 -14.438 10.964 1.00 36.34 234 GLY A C 1
ATOM 1297 O O . GLY A 1 186 ? 38.725 -14.988 11.701 1.00 38.70 234 GLY A O 1
ATOM 1298 N N . THR A 1 187 ? 40.123 -15.056 9.954 1.00 35.10 235 THR A N 1
ATOM 1299 C CA . THR A 1 187 ? 39.901 -16.461 9.703 1.00 35.77 235 THR A CA 1
ATOM 1300 C C . THR A 1 187 ? 41.043 -17.156 10.398 1.00 34.37 235 THR A C 1
ATOM 1301 O O . THR A 1 187 ? 42.221 -16.880 10.137 1.00 32.08 235 THR A O 1
ATOM 1305 N N . ASP A 1 188 ? 40.698 -18.054 11.299 1.00 35.90 236 ASP A N 1
ATOM 1306 C CA . ASP A 1 188 ? 41.706 -18.770 12.047 1.00 37.49 236 ASP A CA 1
ATOM 1307 C C . ASP A 1 188 ? 42.661 -19.604 11.191 1.00 37.57 236 ASP A C 1
ATOM 1308 O O . ASP A 1 188 ? 42.325 -20.051 10.096 1.00 35.68 236 ASP A O 1
ATOM 1313 N N . GLY A 1 189 ? 43.878 -19.742 11.712 1.00 36.28 237 GLY A N 1
ATOM 1314 C CA . GLY A 1 189 ? 44.925 -20.537 11.109 1.00 38.35 237 GLY A CA 1
ATOM 1315 C C . GLY A 1 189 ? 44.919 -21.906 11.756 1.00 38.80 237 GLY A C 1
ATOM 1316 O O . GLY A 1 189 ? 44.029 -22.224 12.537 1.00 38.65 237 GLY A O 1
ATOM 1317 N N . GLU A 1 190 ? 45.936 -22.700 11.464 1.00 39.59 238 GLU A N 1
ATOM 1318 C CA . GLU A 1 190 ? 46.001 -24.048 11.969 1.00 40.77 238 GLU A CA 1
ATOM 1319 C C . GLU A 1 190 ? 47.467 -24.406 12.141 1.00 38.41 238 GLU A C 1
ATOM 1320 O O . GLU A 1 190 ? 48.310 -23.955 11.363 1.00 36.89 238 GLU A O 1
ATOM 1326 N N . ALA A 1 191 ? 47.778 -25.188 13.165 1.00 36.67 239 ALA A N 1
ATOM 1327 C CA . ALA A 1 191 ? 49.145 -25.632 13.377 1.00 38.56 239 ALA A CA 1
ATOM 1328 C C . ALA A 1 191 ? 49.190 -27.002 14.026 1.00 38.52 239 ALA A C 1
ATOM 1329 O O . ALA A 1 191 ? 48.220 -27.459 14.643 1.00 38.53 239 ALA A O 1
ATOM 1331 N N . ILE A 1 192 ? 50.327 -27.657 13.861 1.00 39.59 240 ILE A N 1
ATOM 1332 C CA . ILE A 1 192 ? 50.582 -28.938 14.475 1.00 41.42 240 ILE A CA 1
ATOM 1333 C C . ILE A 1 192 ? 51.570 -28.662 15.598 1.00 41.04 240 ILE A C 1
ATOM 1334 O O . ILE A 1 192 ? 52.696 -28.237 15.355 1.00 40.96 240 ILE A O 1
ATOM 1339 N N . TYR A 1 193 ? 51.127 -28.862 16.824 1.00 42.52 241 TYR A N 1
ATOM 1340 C CA . TYR A 1 193 ? 52.014 -28.727 17.972 1.00 44.72 241 TYR A CA 1
ATOM 1341 C C . TYR A 1 193 ? 52.559 -30.087 18.242 1.00 45.93 241 TYR A C 1
ATOM 1342 O O . TYR A 1 193 ? 51.904 -31.068 17.955 1.00 47.18 241 TYR A O 1
ATOM 1351 N N . GLU A 1 194 ? 53.763 -30.147 18.790 1.00 48.65 242 GLU A N 1
ATOM 1352 C CA . GLU A 1 194 ? 54.325 -31.412 19.225 1.00 51.25 242 GLU A CA 1
ATOM 1353 C C . GLU A 1 194 ? 53.634 -31.752 20.549 1.00 52.69 242 GLU A C 1
ATOM 1354 O O . GLU A 1 194 ? 53.191 -30.850 21.273 1.00 49.54 242 GLU A O 1
ATOM 1360 N N . LYS A 1 195 ? 53.501 -33.050 20.832 1.00 55.48 243 LYS A N 1
ATOM 1361 C CA . LYS A 1 195 ? 52.866 -33.538 22.055 1.00 58.51 243 LYS A CA 1
ATOM 1362 C C . LYS A 1 195 ? 53.791 -34.504 22.782 1.00 61.65 243 LYS A C 1
ATOM 1363 O O . LYS A 1 195 ? 54.639 -35.144 22.160 1.00 59.19 243 LYS A O 1
ATOM 1369 N N . ASP A 1 196 ? 53.639 -34.590 24.104 1.00 64.97 244 ASP A N 1
ATOM 1370 C CA . ASP A 1 196 ? 54.383 -35.591 24.886 1.00 71.69 244 ASP A CA 1
ATOM 1371 C C . ASP A 1 196 ? 53.672 -36.940 24.668 1.00 75.99 244 ASP A C 1
ATOM 1372 O O . ASP A 1 196 ? 52.656 -36.986 23.967 1.00 75.52 244 ASP A O 1
ATOM 1377 N N . LYS A 1 197 ? 54.187 -38.029 25.238 1.00 81.67 245 LYS A N 1
ATOM 1378 C CA . LYS A 1 197 ? 53.520 -39.337 25.068 1.00 87.02 245 LYS A CA 1
ATOM 1379 C C . LYS A 1 197 ? 52.090 -39.370 25.664 1.00 90.42 245 LYS A C 1
ATOM 1380 O O . LYS A 1 197 ? 51.249 -40.154 25.215 1.00 93.92 245 LYS A O 1
ATOM 1386 N N . ASP A 1 198 ? 51.820 -38.494 26.637 1.00 90.67 246 ASP A N 1
ATOM 1387 C CA . ASP A 1 198 ? 50.495 -38.391 27.286 1.00 91.76 246 ASP A CA 1
ATOM 1388 C C . ASP A 1 198 ? 49.453 -37.607 26.463 1.00 89.87 246 ASP A C 1
ATOM 1389 O O . ASP A 1 198 ? 48.320 -37.427 26.915 1.00 92.15 246 ASP A O 1
ATOM 1394 N N . GLY A 1 199 ? 49.840 -37.119 25.283 1.00 84.52 247 GLY A N 1
ATOM 1395 C CA . GLY A 1 199 ? 48.932 -36.358 24.425 1.00 79.87 247 GLY A CA 1
ATOM 1396 C C . GLY A 1 199 ? 48.873 -34.864 24.721 1.00 74.77 247 GLY A C 1
ATOM 1397 O O . GLY A 1 199 ? 48.254 -34.123 23.964 1.00 70.93 247 GLY A O 1
ATOM 1398 N N . ASN A 1 200 ? 49.528 -34.420 25.800 1.00 72.41 248 ASN A N 1
ATOM 1399 C CA . ASN A 1 200 ? 49.523 -33.002 26.191 1.00 69.38 248 ASN A CA 1
ATOM 1400 C C . ASN A 1 200 ? 50.361 -32.147 25.243 1.00 64.61 248 ASN A C 1
ATOM 1401 O O . ASN A 1 200 ? 51.476 -32.517 24.884 1.00 63.00 248 ASN A O 1
ATOM 1406 N N . THR A 1 201 ? 49.822 -30.988 24.873 1.00 59.16 249 THR A N 1
ATOM 1407 C CA . THR A 1 201 ? 50.481 -30.070 23.947 1.00 55.84 249 THR A CA 1
ATOM 1408 C C . THR A 1 201 ? 51.756 -29.428 24.510 1.00 53.26 249 THR A C 1
ATOM 1409 O O . THR A 1 201 ? 51.740 -28.892 25.610 1.00 54.70 249 THR A O 1
ATOM 1413 N N . LEU A 1 202 ? 52.850 -29.495 23.745 1.00 51.66 250 LEU A N 1
ATOM 1414 C CA . LEU A 1 202 ? 54.120 -28.859 24.106 1.00 50.44 250 LEU A CA 1
ATOM 1415 C C . LEU A 1 202 ? 54.062 -27.468 23.500 1.00 48.44 250 LEU A C 1
ATOM 1416 O O . LEU A 1 202 ? 53.944 -27.330 22.289 1.00 48.01 250 LEU A O 1
ATOM 1421 N N . LEU A 1 203 ? 54.134 -26.437 24.335 1.00 47.20 251 LEU A N 1
ATOM 1422 C CA . LEU A 1 203 ? 54.016 -25.064 23.852 1.00 45.40 251 LEU A CA 1
ATOM 1423 C C . LEU A 1 203 ? 55.308 -24.517 23.231 1.00 44.50 251 LEU A C 1
ATOM 1424 O O . LEU A 1 203 ? 56.423 -24.909 23.608 1.00 42.92 251 LEU A O 1
ATOM 1429 N N . GLY A 1 204 ? 55.126 -23.635 22.243 1.00 42.12 252 GLY A N 1
ATOM 1430 C CA . GLY A 1 204 ? 56.232 -22.996 21.531 1.00 42.66 252 GLY A CA 1
ATOM 1431 C C . GLY A 1 204 ? 56.878 -23.799 20.411 1.00 45.10 252 GLY A C 1
ATOM 1432 O O . GLY A 1 204 ? 57.758 -23.287 19.723 1.00 45.63 252 GLY A O 1
ATOM 1433 N N . THR A 1 205 ? 56.407 -25.028 20.199 1.00 45.95 253 THR A N 1
ATOM 1434 C CA . THR A 1 205 ? 56.971 -25.946 19.200 1.00 48.81 253 THR A CA 1
ATOM 1435 C C . THR A 1 205 ? 56.276 -25.974 17.838 1.00 49.62 253 THR A C 1
ATOM 1436 O O . THR A 1 205 ? 56.754 -26.647 16.927 1.00 50.02 253 THR A O 1
ATOM 1440 N N . GLU A 1 206 ? 55.134 -25.292 17.746 1.00 51.12 254 GLU A N 1
ATOM 1441 C CA . GLU A 1 206 ? 54.288 -25.209 16.529 1.00 53.21 254 GLU A CA 1
ATOM 1442 C C . GLU A 1 206 ? 54.942 -25.121 15.184 1.00 51.51 254 GLU A C 1
ATOM 1443 O O . GLU A 1 206 ? 55.968 -24.464 15.010 1.00 50.58 254 GLU A O 1
ATOM 1449 N N . THR A 1 207 ? 54.263 -25.738 14.224 1.00 50.06 255 THR A N 1
ATOM 1450 C CA . THR A 1 207 ? 54.583 -25.624 12.828 1.00 48.44 255 THR A CA 1
ATOM 1451 C C . THR A 1 207 ? 53.242 -25.207 12.242 1.00 44.98 255 THR A C 1
ATOM 1452 O O . THR A 1 207 ? 52.288 -25.971 12.281 1.00 42.98 255 THR A O 1
ATOM 1456 N N . ILE A 1 208 ? 53.163 -23.976 11.752 1.00 43.16 256 ILE A N 1
ATOM 1457 C CA . ILE A 1 208 ? 51.941 -23.468 11.141 1.00 43.52 256 ILE A CA 1
ATOM 1458 C C . ILE A 1 208 ? 51.723 -24.209 9.828 1.00 41.58 256 ILE A C 1
ATOM 1459 O O . ILE A 1 208 ? 52.653 -24.367 9.039 1.00 41.08 256 ILE A O 1
ATOM 1464 N N . THR A 1 209 ? 50.506 -24.700 9.628 1.00 39.51 257 THR A N 1
ATOM 1465 C CA . THR A 1 209 ? 50.159 -25.427 8.408 1.00 38.17 257 THR A CA 1
ATOM 1466 C C . THR A 1 209 ? 49.176 -24.645 7.547 1.00 36.70 257 THR A C 1
ATOM 1467 O O . THR A 1 209 ? 49.119 -24.837 6.319 1.00 33.77 257 THR A O 1
ATOM 1471 N N . LYS A 1 210 ? 48.370 -23.812 8.203 1.00 35.90 258 LYS A N 1
ATOM 1472 C CA . LYS A 1 210 ? 47.426 -22.931 7.527 1.00 38.09 258 LYS A CA 1
ATOM 1473 C C . LYS A 1 210 ? 47.568 -21.552 8.175 1.00 36.42 258 LYS A C 1
ATOM 1474 O O . LYS A 1 210 ? 47.339 -21.414 9.368 1.00 35.06 258 LYS A O 1
ATOM 1480 N N . GLU A 1 211 ? 47.950 -20.554 7.393 1.00 35.68 259 GLU A N 1
ATOM 1481 C CA . GLU A 1 211 ? 48.110 -19.200 7.900 1.00 36.56 259 GLU A CA 1
ATOM 1482 C C . GLU A 1 211 ? 46.763 -18.568 8.233 1.00 34.20 259 GLU A C 1
ATOM 1483 O O . GLU A 1 211 ? 45.794 -18.725 7.491 1.00 34.40 259 GLU A O 1
ATOM 1489 N N . ALA A 1 212 ? 46.708 -17.849 9.350 1.00 32.26 260 ALA A N 1
ATOM 1490 C CA . ALA A 1 212 ? 45.500 -17.131 9.718 1.00 31.89 260 ALA A CA 1
ATOM 1491 C C . ALA A 1 212 ? 45.346 -15.907 8.801 1.00 31.42 260 ALA A C 1
ATOM 1492 O O . ALA A 1 212 ? 46.322 -15.444 8.231 1.00 33.41 260 ALA A O 1
ATOM 1494 N N . ILE A 1 213 ? 44.125 -15.419 8.632 1.00 31.90 261 ILE A N 1
ATOM 1495 C CA . ILE A 1 213 ? 43.858 -14.213 7.823 1.00 33.41 261 ILE A CA 1
ATOM 1496 C C . ILE A 1 213 ? 43.369 -13.124 8.791 1.00 32.16 261 ILE A C 1
ATOM 1497 O O . ILE A 1 213 ? 42.385 -13.323 9.481 1.00 29.63 261 ILE A O 1
ATOM 1502 N N . ASP A 1 214 ? 44.071 -11.999 8.844 1.00 31.88 262 ASP A N 1
ATOM 1503 C CA . ASP A 1 214 ? 43.740 -10.918 9.781 1.00 31.36 262 ASP A CA 1
ATOM 1504 C C . ASP A 1 214 ? 42.290 -10.443 9.680 1.00 29.33 262 ASP A C 1
ATOM 1505 O O . ASP A 1 214 ? 41.693 -10.457 8.616 1.00 28.87 262 ASP A O 1
ATOM 1510 N N . GLY A 1 215 ? 41.744 -9.999 10.805 1.00 27.24 263 GLY A N 1
ATOM 1511 C CA . GLY A 1 215 ? 40.418 -9.436 10.825 1.00 27.06 263 GLY A CA 1
ATOM 1512 C C . GLY A 1 215 ? 40.438 -8.083 10.126 1.00 27.18 263 GLY A C 1
ATOM 1513 O O . GLY A 1 215 ? 41.493 -7.536 9.845 1.00 27.53 263 GLY A O 1
ATOM 1514 N N . LYS A 1 216 ? 39.259 -7.561 9.822 1.00 26.79 264 LYS A N 1
ATOM 1515 C CA . LYS A 1 216 ? 39.156 -6.265 9.170 1.00 26.57 264 LYS A CA 1
ATOM 1516 C C . LYS A 1 216 ? 39.266 -5.164 10.208 1.00 24.37 264 LYS A C 1
ATOM 1517 O O . LYS A 1 216 ? 38.933 -5.354 11.375 1.00 23.74 264 LYS A O 1
ATOM 1523 N N . ASN A 1 217 ? 39.810 -4.035 9.805 1.00 23.93 265 ASN A N 1
ATOM 1524 C CA . ASN A 1 217 ? 39.890 -2.898 10.717 1.00 24.36 265 ASN A CA 1
ATOM 1525 C C . ASN A 1 217 ? 38.593 -2.074 10.632 1.00 23.66 265 ASN A C 1
ATOM 1526 O O . ASN A 1 217 ? 37.955 -1.979 9.563 1.00 22.07 265 ASN A O 1
ATOM 1531 N N . ILE A 1 218 ? 38.202 -1.485 11.763 1.00 23.35 266 ILE A N 1
ATOM 1532 C CA . ILE A 1 218 ? 36.992 -0.674 11.824 1.00 23.56 266 ILE A CA 1
ATOM 1533 C C . ILE A 1 218 ? 37.357 0.724 12.227 1.00 22.10 266 ILE A C 1
ATOM 1534 O O . ILE A 1 218 ? 37.947 0.910 13.285 1.00 22.01 266 ILE A O 1
ATOM 1539 N N . TYR A 1 219 ? 37.058 1.685 11.359 1.00 21.54 267 TYR A N 1
ATOM 1540 C CA . TYR A 1 219 ? 37.219 3.091 11.660 1.00 21.92 267 TYR A CA 1
ATOM 1541 C C . TYR A 1 219 ? 35.860 3.577 12.121 1.00 21.90 267 TYR A C 1
ATOM 1542 O O . TYR A 1 219 ? 34.911 3.584 11.349 1.00 23.50 267 TYR A O 1
ATOM 1551 N N . THR A 1 220 ? 35.755 3.952 13.383 1.00 21.95 268 THR A N 1
ATOM 1552 C CA . THR A 1 220 ? 34.524 4.494 13.890 1.00 21.64 268 THR A CA 1
ATOM 1553 C C . THR A 1 220 ? 34.391 5.949 13.468 1.00 22.58 268 THR A C 1
ATOM 1554 O O . THR A 1 220 ? 35.337 6.559 12.923 1.00 21.92 268 THR A O 1
ATO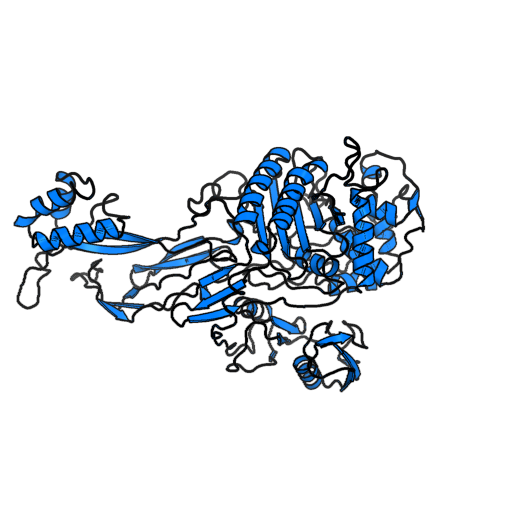M 1558 N N . THR A 1 221 ? 33.209 6.508 13.714 1.00 20.48 269 THR A N 1
ATOM 1559 C CA . THR A 1 221 ? 32.934 7.909 13.404 1.00 20.33 269 THR A CA 1
ATOM 1560 C C . THR A 1 221 ? 33.454 8.845 14.482 1.00 19.65 269 THR A C 1
ATOM 1561 O O . THR A 1 221 ? 33.447 10.067 14.305 1.00 20.78 269 THR A O 1
ATOM 1565 N N . LEU A 1 222 ? 33.888 8.284 15.613 1.00 19.89 270 LEU A N 1
ATOM 1566 C CA . LEU A 1 222 ? 34.370 9.099 16.736 1.00 19.70 270 LEU A CA 1
ATOM 1567 C C . LEU A 1 222 ? 35.593 9.952 16.393 1.00 19.96 270 LEU A C 1
ATOM 1568 O O . LEU A 1 222 ? 36.398 9.590 15.564 1.00 18.35 270 LEU A O 1
ATOM 1573 N N . SER A 1 223 ? 35.655 11.121 17.021 1.00 21.20 271 SER A N 1
ATOM 1574 C CA . SER A 1 223 ? 36.783 12.022 16.953 1.00 22.77 271 SER A CA 1
ATOM 1575 C C . SER A 1 223 ? 37.481 11.900 18.287 1.00 23.15 271 SER A C 1
ATOM 1576 O O . SER A 1 223 ? 36.938 12.362 19.310 1.00 20.82 271 SER A O 1
ATOM 1579 N N . ALA A 1 224 ? 38.651 11.263 18.311 1.00 23.69 272 ALA A N 1
ATOM 1580 C CA . ALA A 1 224 ? 39.374 11.120 19.581 1.00 25.70 272 ALA A CA 1
ATOM 1581 C C . ALA A 1 224 ? 39.593 12.426 20.344 1.00 27.02 272 ALA A C 1
ATOM 1582 O O . ALA A 1 224 ? 39.364 12.453 21.562 1.00 26.67 272 ALA A O 1
ATOM 1584 N N . PRO A 1 225 ? 40.005 13.522 19.652 1.00 28.01 273 PRO A N 1
ATOM 1585 C CA . PRO A 1 225 ? 40.178 14.794 20.369 1.00 29.58 273 PRO A CA 1
ATOM 1586 C C . PRO A 1 225 ? 38.896 15.284 21.035 1.00 27.49 273 PRO A C 1
ATOM 1587 O O . PRO A 1 225 ? 38.908 15.703 22.203 1.00 27.08 273 PRO A O 1
ATOM 1591 N N . LEU A 1 226 ? 37.786 15.231 20.300 1.00 26.51 274 LEU A N 1
ATOM 1592 C CA . LEU A 1 226 ? 36.512 15.678 20.846 1.00 24.15 274 LEU A CA 1
ATOM 1593 C C . LEU A 1 226 ? 36.077 14.763 21.979 1.00 22.61 274 LEU A C 1
ATOM 1594 O O . LEU A 1 226 ? 35.603 15.233 23.017 1.00 22.91 274 LEU A O 1
ATOM 1599 N N . GLN A 1 227 ? 36.220 13.461 21.765 1.00 20.95 275 GLN A N 1
ATOM 1600 C CA . GLN A 1 227 ? 35.843 12.469 22.782 1.00 20.51 275 GLN A CA 1
ATOM 1601 C C . GLN A 1 227 ? 36.619 12.689 24.081 1.00 21.90 275 GLN A C 1
ATOM 1602 O O . GLN A 1 227 ? 36.034 12.647 25.154 1.00 22.76 275 GLN A O 1
ATOM 1608 N N . THR A 1 228 ? 37.933 12.910 23.969 1.00 22.86 276 THR A N 1
ATOM 1609 C CA . THR A 1 228 ? 38.809 13.152 25.135 1.00 25.44 276 THR A CA 1
ATOM 1610 C C . THR A 1 228 ? 38.330 14.363 25.905 1.00 25.41 276 THR A C 1
ATOM 1611 O O . THR A 1 228 ? 38.221 14.340 27.128 1.00 25.23 276 THR A O 1
ATOM 1615 N N . PHE A 1 229 ? 37.975 15.400 25.170 1.00 25.47 277 PHE A N 1
ATOM 1616 C CA . PHE A 1 229 ? 37.478 16.624 25.758 1.00 27.16 277 PHE A CA 1
ATOM 1617 C C . PHE A 1 229 ? 36.126 16.393 26.434 1.00 25.57 277 PHE A C 1
ATOM 1618 O O . PHE A 1 229 ? 35.895 16.892 27.534 1.00 25.25 277 PHE A O 1
ATOM 1626 N N . LEU A 1 230 ? 35.241 15.615 25.791 1.00 22.73 278 LEU A N 1
ATOM 1627 C CA . LEU A 1 230 ? 33.939 15.296 26.377 1.00 22.29 278 LEU A CA 1
ATOM 1628 C C . LEU A 1 230 ? 34.067 14.549 27.720 1.00 22.64 278 LEU A C 1
ATOM 1629 O O . LEU A 1 230 ? 33.301 14.820 28.662 1.00 22.12 278 LEU A O 1
ATOM 1634 N N . GLU A 1 231 ? 35.000 13.595 27.791 1.00 22.57 279 GLU A N 1
ATOM 1635 C CA . GLU A 1 231 ? 35.215 12.793 29.019 1.00 23.14 279 GLU A CA 1
ATOM 1636 C C . GLU A 1 231 ? 35.573 13.702 30.199 1.00 23.78 279 GLU A C 1
ATOM 1637 O O . GLU A 1 231 ? 35.040 13.559 31.289 1.00 24.63 279 GLU A O 1
ATOM 1643 N N . THR A 1 232 ? 36.474 14.640 29.965 1.00 24.21 280 THR A N 1
ATOM 1644 C CA . THR A 1 232 ? 36.875 15.594 30.989 1.00 25.22 280 THR A CA 1
ATOM 1645 C C . THR A 1 232 ? 35.691 16.435 31.459 1.00 25.23 280 THR A C 1
ATOM 1646 O O . THR A 1 232 ? 35.473 16.574 32.662 1.00 26.53 280 THR A O 1
ATOM 1650 N N . GLN A 1 233 ? 34.918 16.983 30.528 1.00 24.71 281 GLN A N 1
ATOM 1651 C CA . GLN A 1 233 ? 33.768 17.812 30.917 1.00 27.31 281 GLN A CA 1
ATOM 1652 C C . GLN A 1 233 ? 32.657 17.017 31.564 1.00 26.72 281 GLN A C 1
ATOM 1653 O O . GLN A 1 233 ? 31.979 17.542 32.435 1.00 25.65 281 GLN A O 1
ATOM 1659 N N . MET A 1 234 ? 32.494 15.753 31.159 1.00 27.11 282 MET A N 1
ATOM 1660 C CA . MET A 1 234 ? 31.491 14.902 31.759 1.00 27.94 282 MET A CA 1
ATOM 1661 C C . MET A 1 234 ? 31.866 14.579 33.209 1.00 27.53 282 MET A C 1
ATOM 1662 O O . MET A 1 234 ? 30.991 14.498 34.057 1.00 27.56 282 MET A O 1
ATOM 1667 N N . ASP A 1 235 ? 33.155 14.375 33.484 1.00 26.86 283 ASP A N 1
ATOM 1668 C CA . ASP A 1 235 ? 33.596 14.138 34.869 1.00 29.34 283 ASP A CA 1
ATOM 1669 C C . ASP A 1 235 ? 33.244 15.330 35.733 1.00 29.33 283 ASP A C 1
ATOM 1670 O O . ASP A 1 235 ? 32.769 15.157 36.854 1.00 30.79 283 ASP A O 1
ATOM 1675 N N . THR A 1 236 ? 33.477 16.536 35.219 1.00 29.29 284 THR A N 1
ATOM 1676 C CA . THR A 1 236 ? 33.141 17.741 35.995 1.00 29.76 284 THR A CA 1
ATOM 1677 C C . THR A 1 236 ? 31.631 17.840 36.237 1.00 30.09 284 THR A C 1
ATOM 1678 O O . THR A 1 236 ? 31.183 18.246 37.325 1.00 28.60 284 THR A O 1
ATOM 1682 N N . PHE A 1 237 ? 30.854 17.469 35.221 1.00 28.02 285 PHE A N 1
ATOM 1683 C CA . PHE A 1 237 ? 29.400 17.524 35.286 1.00 28.11 285 PHE A CA 1
ATOM 1684 C C . PHE A 1 237 ? 28.897 16.555 36.370 1.00 29.83 285 PHE A C 1
ATOM 1685 O O . PHE A 1 237 ? 27.993 16.893 37.143 1.00 28.87 285 PHE A O 1
ATOM 1693 N N . MET A 1 238 ? 29.501 15.369 36.446 1.00 30.59 286 MET A N 1
ATOM 1694 C CA . MET A 1 238 ? 29.133 14.392 37.478 1.00 31.68 286 MET A CA 1
ATOM 1695 C C . MET A 1 238 ? 29.515 14.872 38.874 1.00 32.89 286 MET A C 1
ATOM 1696 O O . MET A 1 238 ? 28.799 14.598 39.826 1.00 32.43 286 MET A O 1
ATOM 1701 N N . GLU A 1 239 ? 30.652 15.552 38.995 1.00 33.62 287 GLU A N 1
ATOM 1702 C CA . GLU A 1 239 ? 31.057 16.104 40.291 1.00 37.02 287 GLU A CA 1
ATOM 1703 C C . GLU A 1 239 ? 30.022 17.130 40.748 1.00 35.97 287 GLU A C 1
ATOM 1704 O O . GLU A 1 239 ? 29.645 17.154 41.903 1.00 37.81 287 GLU A O 1
ATOM 1710 N N . GLN A 1 240 ? 29.541 17.949 39.825 1.00 33.92 288 GLN A N 1
ATOM 1711 C CA . GLN A 1 240 ? 28.533 18.971 40.150 1.00 35.07 288 GLN A CA 1
ATOM 1712 C C . GLN A 1 240 ? 27.147 18.425 40.485 1.00 34.35 288 GLN A C 1
ATOM 1713 O O . GLN A 1 240 ? 26.483 18.924 41.389 1.00 32.02 288 GLN A O 1
ATOM 1719 N N . THR A 1 241 ? 26.702 17.423 39.727 1.00 32.54 289 THR A N 1
ATOM 1720 C CA . THR A 1 241 ? 25.346 16.869 39.884 1.00 33.20 289 THR A CA 1
ATOM 1721 C C . THR A 1 241 ? 25.229 15.711 40.876 1.00 34.33 289 THR A C 1
ATOM 1722 O O . THR A 1 241 ? 24.221 15.599 41.584 1.00 35.03 289 THR A O 1
ATOM 1726 N N . LYS A 1 242 ? 26.266 14.875 40.936 1.00 36.10 290 LYS A N 1
ATOM 1727 C CA . LYS A 1 242 ? 26.256 13.630 41.727 1.00 38.83 290 LYS A CA 1
ATOM 1728 C C . LYS A 1 242 ? 25.030 12.770 41.365 1.00 38.47 290 LYS A C 1
ATOM 1729 O O . LYS A 1 242 ? 24.330 12.249 42.246 1.00 39.06 290 LYS A O 1
ATOM 1735 N N . GLY A 1 243 ? 24.758 12.658 40.065 1.00 36.16 291 GLY A N 1
ATOM 1736 C CA . GLY A 1 243 ? 23.656 11.839 39.588 1.00 34.12 291 GLY A CA 1
ATOM 1737 C C . GLY A 1 243 ? 24.052 10.375 39.640 1.00 32.86 291 GLY A C 1
ATOM 1738 O O . GLY A 1 243 ? 25.250 10.046 39.689 1.00 32.79 291 GLY A O 1
ATOM 1739 N N . ILE A 1 244 ? 23.050 9.498 39.623 1.00 30.76 292 ILE A N 1
ATOM 1740 C CA . ILE A 1 244 ? 23.297 8.061 39.626 1.00 32.20 292 ILE A CA 1
ATOM 1741 C C . ILE A 1 244 ? 23.807 7.592 38.265 1.00 29.15 292 ILE A C 1
ATOM 1742 O O . ILE A 1 244 ? 24.502 6.600 38.182 1.00 27.87 292 ILE A O 1
ATOM 1747 N N . ASN A 1 245 ? 23.442 8.308 37.202 1.00 28.00 293 ASN A N 1
ATOM 1748 C CA . ASN A 1 245 ? 23.963 8.009 35.864 1.00 26.20 293 ASN A CA 1
ATOM 1749 C C . ASN A 1 245 ? 23.832 9.229 34.973 1.00 24.83 293 ASN A C 1
ATOM 1750 O O . ASN A 1 245 ? 23.172 10.199 35.330 1.00 25.17 293 ASN A O 1
ATOM 1755 N N . ALA A 1 246 ? 24.516 9.211 33.839 1.00 23.77 294 ALA A N 1
ATOM 1756 C CA . ALA A 1 246 ? 24.436 10.320 32.908 1.00 22.91 294 ALA A CA 1
ATOM 1757 C C . ALA A 1 246 ? 24.939 9.861 31.555 1.00 24.17 294 ALA A C 1
ATOM 1758 O O . ALA A 1 246 ? 25.620 8.828 31.456 1.00 23.72 294 ALA A O 1
ATOM 1760 N N . SER A 1 247 ? 24.595 10.627 30.516 1.00 23.29 295 SER A N 1
ATOM 1761 C CA . SER A 1 247 ? 25.045 10.335 29.179 1.00 23.06 295 SER A CA 1
ATOM 1762 C C . SER A 1 247 ? 25.200 11.637 28.411 1.00 21.50 295 SER A C 1
ATOM 1763 O O . SER A 1 247 ? 24.578 12.638 28.739 1.00 20.88 295 SER A O 1
ATOM 1766 N N . ALA A 1 248 ? 26.039 11.597 27.390 1.00 20.26 296 ALA A N 1
ATOM 1767 C CA . ALA A 1 248 ? 26.263 12.727 26.491 1.00 19.37 296 ALA A CA 1
ATOM 1768 C C . ALA A 1 248 ? 26.725 12.208 25.151 1.00 19.83 296 ALA A C 1
ATOM 1769 O O . ALA A 1 248 ? 27.649 11.362 25.102 1.00 19.95 296 ALA A O 1
ATOM 1771 N N . THR A 1 249 ? 26.113 12.715 24.077 1.00 18.71 297 THR A N 1
ATOM 1772 C CA . THR A 1 249 ? 26.471 12.338 22.735 1.00 19.31 297 THR A CA 1
ATOM 1773 C C . THR A 1 249 ? 26.447 13.541 21.808 1.00 19.08 297 THR A C 1
ATOM 1774 O O . THR A 1 249 ? 25.538 14.376 21.876 1.00 17.94 297 THR A O 1
ATOM 1778 N N . VAL A 1 250 ? 27.456 13.621 20.949 1.00 19.23 298 VAL A N 1
ATOM 1779 C CA . VAL A 1 250 ? 27.546 14.666 19.932 1.00 19.91 298 VAL A CA 1
ATOM 1780 C C . VAL A 1 250 ? 27.375 13.995 18.561 1.00 20.00 298 VAL A C 1
ATOM 1781 O O . VAL A 1 250 ? 28.042 13.001 18.259 1.00 19.43 298 VAL A O 1
ATOM 1785 N N . VAL A 1 251 ? 26.520 14.568 17.724 1.00 20.99 299 VAL A N 1
ATOM 1786 C CA . VAL A 1 251 ? 26.219 14.022 16.401 1.00 20.18 299 VAL A CA 1
ATOM 1787 C C . VAL A 1 251 ? 26.355 15.097 15.348 1.00 20.86 299 VAL A C 1
ATOM 1788 O O . VAL A 1 251 ? 26.017 16.271 15.588 1.00 21.40 299 VAL A O 1
ATOM 1792 N N . ASN A 1 252 ? 26.843 14.698 14.179 1.00 20.76 300 ASN A N 1
ATOM 1793 C CA . ASN A 1 252 ? 26.928 15.589 13.023 1.00 21.36 300 ASN A CA 1
ATOM 1794 C C . ASN A 1 252 ? 25.490 15.736 12.526 1.00 22.61 300 ASN A C 1
ATOM 1795 O O . ASN A 1 252 ? 24.849 14.762 12.113 1.00 21.68 300 ASN A O 1
ATOM 1800 N N . ALA A 1 253 ? 25.000 16.971 12.570 1.00 22.67 301 ALA A N 1
ATOM 1801 C CA . ALA A 1 253 ? 23.625 17.297 12.209 1.00 23.91 301 ALA A CA 1
ATOM 1802 C C . ALA A 1 253 ? 23.258 17.043 10.778 1.00 24.80 301 ALA A C 1
ATOM 1803 O O . ALA A 1 253 ? 22.085 16.896 10.475 1.00 26.62 301 ALA A O 1
ATOM 1805 N N . LYS A 1 254 ? 24.244 17.002 9.901 1.00 25.46 302 LYS A N 1
ATOM 1806 C CA . LYS A 1 254 ? 24.004 16.814 8.478 1.00 25.28 302 LYS A CA 1
ATOM 1807 C C . LYS A 1 254 ? 24.234 15.389 8.010 1.00 23.82 302 LYS A C 1
ATOM 1808 O O . LYS A 1 254 ? 23.794 15.053 6.919 1.00 21.87 302 LYS A O 1
ATOM 1814 N N . THR A 1 255 ? 24.918 14.563 8.810 1.00 22.68 303 THR A N 1
ATOM 1815 C CA . THR A 1 255 ? 25.250 13.196 8.379 1.00 22.98 303 THR A CA 1
ATOM 1816 C C . THR A 1 255 ? 24.791 12.086 9.306 1.00 21.73 303 THR A C 1
ATOM 1817 O O . THR A 1 255 ? 24.768 10.922 8.888 1.00 21.58 303 THR A O 1
ATOM 1821 N N . GLY A 1 256 ? 24.444 12.423 10.544 1.00 20.29 304 GLY A N 1
ATOM 1822 C CA . GLY A 1 256 ? 24.052 11.402 11.515 1.00 20.48 304 GLY A CA 1
ATOM 1823 C C . GLY A 1 256 ? 25.220 10.674 12.180 1.00 19.93 304 GLY A C 1
ATOM 1824 O O . GLY A 1 256 ? 25.007 9.772 12.999 1.00 19.78 304 GLY A O 1
ATOM 1825 N N . GLU A 1 257 ? 26.452 11.042 11.833 1.00 20.06 305 GLU A N 1
ATOM 1826 C CA . GLU A 1 257 ? 27.641 10.408 12.419 1.00 20.43 305 GLU A CA 1
ATOM 1827 C C . GLU A 1 257 ? 27.771 10.743 13.885 1.00 19.54 305 GLU A C 1
ATOM 1828 O O . GLU A 1 257 ? 27.623 11.917 14.266 1.00 19.17 305 GLU A O 1
ATOM 1834 N N . ILE A 1 258 ? 28.058 9.733 14.702 1.00 18.31 306 ILE A N 1
ATOM 1835 C CA . ILE A 1 258 ? 28.282 9.927 16.140 1.00 18.96 306 ILE A CA 1
ATOM 1836 C C . ILE A 1 258 ? 29.763 10.308 16.341 1.00 18.62 306 ILE A C 1
ATOM 1837 O O . ILE A 1 258 ? 30.646 9.478 16.184 1.00 18.51 306 ILE A O 1
ATOM 1842 N N . LEU A 1 259 ? 29.999 11.559 16.718 1.00 18.29 307 LEU A N 1
ATOM 1843 C CA . LEU A 1 259 ? 31.348 12.112 16.864 1.00 19.19 307 LEU A CA 1
ATOM 1844 C C . LEU A 1 259 ? 31.935 11.909 18.245 1.00 19.31 307 LEU A C 1
ATOM 1845 O O . LEU A 1 259 ? 33.151 11.873 18.398 1.00 18.36 307 LEU A O 1
ATOM 1850 N N . ALA A 1 260 ? 31.079 11.808 19.251 1.00 19.09 308 ALA A N 1
ATOM 1851 C CA . ALA A 1 260 ? 31.537 11.511 20.583 1.00 18.99 308 ALA A CA 1
ATOM 1852 C C . ALA A 1 260 ? 30.390 10.975 21.403 1.00 20.11 308 ALA A C 1
ATOM 1853 O O . ALA A 1 260 ? 29.249 11.407 21.244 1.00 21.24 308 ALA A O 1
ATOM 1855 N N . THR A 1 261 ? 30.668 10.016 22.278 1.00 20.54 309 THR A N 1
ATOM 1856 C CA . THR A 1 261 ? 29.596 9.466 23.100 1.00 21.35 309 THR A CA 1
ATOM 1857 C C . THR A 1 261 ? 30.161 8.910 24.385 1.00 20.79 309 THR A C 1
ATOM 1858 O O . THR A 1 261 ? 31.182 8.240 24.374 1.00 21.07 309 THR A O 1
ATOM 1862 N N . THR A 1 262 ? 29.506 9.202 25.494 1.00 19.95 310 THR A N 1
ATOM 1863 C CA . THR A 1 262 ? 29.970 8.696 26.760 1.00 20.62 310 THR A CA 1
ATOM 1864 C C . THR A 1 262 ? 28.835 8.549 27.761 1.00 21.21 310 THR A C 1
ATOM 1865 O O . THR A 1 262 ? 27.733 9.104 27.584 1.00 20.65 310 THR A O 1
ATOM 1869 N N . GLN A 1 263 ? 29.106 7.779 28.805 1.00 20.37 311 GLN A N 1
ATOM 1870 C CA . GLN A 1 263 ? 28.155 7.616 29.880 1.00 21.54 311 GLN A CA 1
ATOM 1871 C C . GLN A 1 263 ? 28.890 7.516 31.182 1.00 21.89 311 GLN A C 1
ATOM 1872 O O . GLN A 1 263 ? 30.079 7.245 31.193 1.00 21.35 311 GLN A O 1
ATOM 1878 N N . ARG A 1 264 ? 28.159 7.767 32.271 1.00 22.92 312 ARG A N 1
ATOM 1879 C CA . ARG A 1 264 ? 28.676 7.715 33.598 1.00 23.06 312 ARG A CA 1
ATOM 1880 C C . ARG A 1 264 ? 27.669 6.922 34.433 1.00 24.31 312 ARG A C 1
ATOM 1881 O O . ARG A 1 264 ? 26.477 7.019 34.188 1.00 22.94 312 ARG A O 1
ATOM 1889 N N . PRO A 1 265 ? 28.133 6.116 35.390 1.00 24.82 313 PRO A N 1
ATOM 1890 C CA . PRO A 1 265 ? 29.557 5.905 35.681 1.00 25.16 313 PRO A CA 1
ATOM 1891 C C . PRO A 1 265 ? 30.228 5.101 34.583 1.00 23.57 313 PRO A C 1
ATOM 1892 O O . PRO A 1 265 ? 29.547 4.429 33.812 1.00 23.94 313 PRO A O 1
ATOM 1896 N N . THR A 1 266 ? 31.553 5.164 34.526 1.00 23.27 314 THR A N 1
ATOM 1897 C CA . THR A 1 266 ? 32.297 4.487 33.474 1.00 23.29 314 THR A CA 1
ATOM 1898 C C . THR A 1 266 ? 33.449 3.714 34.065 1.00 25.17 314 THR A C 1
ATOM 1899 O O . THR A 1 266 ? 33.527 3.555 35.287 1.00 26.43 314 THR A O 1
ATOM 1903 N N . TYR A 1 267 ? 34.314 3.199 33.191 1.00 24.86 315 TYR A N 1
ATOM 1904 C CA . TYR A 1 267 ? 35.510 2.475 33.607 1.00 25.39 315 TYR A CA 1
ATOM 1905 C C . TYR A 1 267 ? 36.669 2.715 32.636 1.00 24.14 315 TYR A C 1
ATOM 1906 O O . TYR A 1 267 ? 36.474 3.175 31.495 1.00 23.57 315 TYR A O 1
ATOM 1915 N N . ASN A 1 268 ? 37.871 2.399 33.095 1.00 24.58 316 ASN A N 1
ATOM 1916 C CA . ASN A 1 268 ? 39.067 2.457 32.238 1.00 24.50 316 ASN A CA 1
ATOM 1917 C C . ASN A 1 268 ? 39.063 1.195 31.382 1.00 24.44 316 ASN A C 1
ATOM 1918 O O . ASN A 1 268 ? 39.132 0.078 31.918 1.00 24.97 316 ASN A O 1
ATOM 1923 N N . SER A 1 269 ? 38.980 1.356 30.059 1.00 24.03 317 SER A N 1
ATOM 1924 C CA . SER A 1 269 ? 38.921 0.195 29.145 1.00 24.10 317 SER A CA 1
ATOM 1925 C C . SER A 1 269 ? 40.144 -0.718 29.139 1.00 26.33 317 SER A C 1
ATOM 1926 O O . SER A 1 269 ? 40.018 -1.930 28.849 1.00 27.88 317 SER A O 1
ATOM 1929 N N . ASP A 1 270 ? 41.313 -0.164 29.440 1.00 27.47 318 ASP A N 1
ATOM 1930 C CA . ASP A 1 270 ? 42.548 -0.938 29.411 1.00 30.38 318 ASP A CA 1
ATOM 1931 C C . ASP A 1 270 ? 42.738 -1.740 30.704 1.00 32.61 318 ASP A C 1
ATOM 1932 O O . ASP A 1 270 ? 43.212 -2.846 30.652 1.00 36.38 318 ASP A O 1
ATOM 1937 N N . THR A 1 271 ? 42.343 -1.178 31.842 1.00 33.74 319 THR A N 1
ATOM 1938 C CA . THR A 1 271 ? 42.539 -1.819 33.155 1.00 36.52 319 THR A CA 1
ATOM 1939 C C . THR A 1 271 ? 41.276 -2.341 33.863 1.00 36.21 319 THR A C 1
ATOM 1940 O O . THR A 1 271 ? 41.381 -3.051 34.859 1.00 34.20 319 THR A O 1
ATOM 1944 N N . LEU A 1 272 ? 40.107 -1.973 33.348 1.00 34.30 320 LEU A N 1
ATOM 1945 C CA . LEU A 1 272 ? 38.794 -2.330 33.921 1.00 35.61 320 LEU A CA 1
ATOM 1946 C C . LEU A 1 272 ? 38.486 -1.632 35.244 1.00 35.60 320 LEU A C 1
ATOM 1947 O O . LEU A 1 272 ? 37.442 -1.879 35.844 1.00 35.91 320 LEU A O 1
ATOM 1952 N N . GLU A 1 273 ? 39.363 -0.731 35.675 1.00 36.23 321 GLU A N 1
ATOM 1953 C CA . GLU A 1 273 ? 39.132 -0.041 36.925 1.00 38.42 321 GLU A CA 1
ATOM 1954 C C . GLU A 1 273 ? 37.866 0.819 36.816 1.00 35.95 321 GLU A C 1
ATOM 1955 O O . GLU A 1 273 ? 37.719 1.612 35.865 1.00 31.30 321 GLU A O 1
ATOM 1961 N N . GLY A 1 274 ? 36.976 0.649 37.798 1.00 33.36 322 GLY A N 1
ATOM 1962 C CA . GLY A 1 274 ? 35.688 1.332 37.845 1.00 33.19 322 GLY A CA 1
ATOM 1963 C C . GLY A 1 274 ? 34.509 0.369 37.705 1.00 32.76 322 GLY A C 1
ATOM 1964 O O . GLY A 1 274 ? 33.412 0.666 38.176 1.00 30.93 322 GLY A O 1
ATOM 1965 N N . GLN A 1 275 ? 34.732 -0.767 37.037 1.00 31.82 323 GLN A N 1
ATOM 1966 C CA . GLN A 1 275 ? 33.681 -1.763 36.851 1.00 33.77 323 GLN A CA 1
ATOM 1967 C C . GLN A 1 275 ? 33.217 -2.399 38.150 1.00 36.58 323 GLN A C 1
ATOM 1968 O O . GLN A 1 275 ? 32.045 -2.760 38.272 1.00 38.63 323 GLN A O 1
ATOM 1974 N N . ALA A 1 276 ? 34.138 -2.530 39.102 1.00 38.56 324 ALA A N 1
ATOM 1975 C CA . ALA A 1 276 ? 33.849 -3.111 40.412 1.00 41.86 324 ALA A CA 1
ATOM 1976 C C . ALA A 1 276 ? 33.565 -2.025 41.459 1.00 43.82 324 ALA A C 1
ATOM 1977 O O . ALA A 1 276 ? 33.654 -2.279 42.649 1.00 46.67 324 ALA A O 1
ATOM 1979 N N . LYS A 1 277 ? 33.222 -0.823 41.014 1.00 44.26 325 LYS A N 1
ATOM 1980 C CA . LYS A 1 277 ? 32.953 0.275 41.943 1.00 45.36 325 LYS A CA 1
ATOM 1981 C C . LYS A 1 277 ? 31.485 0.186 42.334 1.00 42.84 325 LYS A C 1
ATOM 1982 O O . LYS A 1 277 ? 30.658 -0.291 41.551 1.00 39.96 325 LYS A O 1
ATOM 1988 N N . LYS A 1 278 ? 31.167 0.595 43.559 1.00 41.92 326 LYS A N 1
ATOM 1989 C CA . LYS A 1 278 ? 29.782 0.631 44.005 1.00 42.95 326 LYS A CA 1
ATOM 1990 C C . LYS A 1 278 ? 29.017 1.608 43.134 1.00 39.53 326 LYS A C 1
ATOM 1991 O O . LYS A 1 278 ? 29.492 2.699 42.875 1.00 40.43 326 LYS A O 1
ATOM 1997 N N . GLY A 1 279 ? 27.844 1.202 42.674 1.00 37.89 327 GLY A N 1
ATOM 1998 C CA . GLY A 1 279 ? 27.025 2.056 41.833 1.00 37.31 327 GLY A CA 1
ATOM 1999 C C . GLY A 1 279 ? 27.289 1.885 40.353 1.00 34.47 327 GLY A C 1
ATOM 2000 O O . GLY A 1 279 ? 26.550 2.428 39.549 1.00 34.79 327 GLY A O 1
ATOM 2001 N N . TYR A 1 280 ? 28.322 1.130 39.968 1.00 33.79 328 TYR A N 1
ATOM 2002 C CA . TYR A 1 280 ? 28.545 0.944 38.535 1.00 33.14 328 TYR A CA 1
ATOM 2003 C C . TYR A 1 280 ? 27.297 0.291 37.920 1.00 33.94 328 TYR A C 1
ATOM 2004 O O . TYR A 1 280 ? 26.725 -0.621 38.493 1.00 34.55 328 TYR A O 1
ATOM 2013 N N . ASP A 1 281 ? 26.893 0.793 36.757 1.00 34.06 329 ASP A N 1
ATOM 2014 C CA . ASP A 1 281 ? 25.711 0.346 36.041 1.00 34.81 329 ASP A CA 1
ATOM 2015 C C . ASP A 1 281 ? 26.178 -0.223 34.716 1.00 33.40 329 ASP A C 1
ATOM 2016 O O . ASP A 1 281 ? 26.809 0.488 33.929 1.00 31.29 329 ASP A O 1
ATOM 2021 N N . TRP A 1 282 ? 25.854 -1.492 34.475 1.00 31.57 330 TRP A N 1
ATOM 2022 C CA . TRP A 1 282 ? 26.270 -2.192 33.268 1.00 33.07 330 TRP A CA 1
ATOM 2023 C C . TRP A 1 282 ? 25.411 -1.906 32.034 1.00 33.14 330 TRP A C 1
ATOM 2024 O O . TRP A 1 282 ? 25.749 -2.343 30.946 1.00 35.13 330 TRP A O 1
ATOM 2035 N N . VAL A 1 283 ? 24.316 -1.168 32.191 1.00 33.35 331 VAL A N 1
ATOM 2036 C CA . VAL A 1 283 ? 23.390 -0.920 31.077 1.00 32.48 331 VAL A CA 1
ATOM 2037 C C . VAL A 1 283 ? 23.964 0.127 30.135 1.00 30.21 331 VAL A C 1
ATOM 2038 O O . VAL A 1 283 ? 24.473 1.148 30.589 1.00 28.47 331 VAL A O 1
ATOM 2042 N N . ASN A 1 284 ? 23.928 -0.148 28.828 1.00 27.47 332 ASN A N 1
ATOM 2043 C CA . ASN A 1 284 ? 24.444 0.803 27.841 1.00 25.94 332 ASN A CA 1
ATOM 2044 C C . ASN A 1 284 ? 23.415 1.910 27.654 1.00 25.32 332 ASN A C 1
ATOM 2045 O O . ASN A 1 284 ? 22.271 1.654 27.251 1.00 24.72 332 ASN A O 1
ATOM 2050 N N . ARG A 1 285 ? 23.817 3.143 27.947 1.00 25.86 333 ARG A N 1
ATOM 2051 C CA . ARG A 1 285 ? 22.886 4.256 27.861 1.00 27.11 333 ARG A CA 1
ATOM 2052 C C . ARG A 1 285 ? 22.604 4.772 26.473 1.00 26.10 333 ARG A C 1
ATOM 2053 O O . ARG A 1 285 ? 21.690 5.560 26.320 1.00 27.10 333 ARG A O 1
ATOM 2061 N N . LEU A 1 286 ? 23.396 4.369 25.476 1.00 24.55 334 LEU A N 1
ATOM 2062 C CA . LEU A 1 286 ? 23.133 4.813 24.123 1.00 24.06 334 LEU A CA 1
ATOM 2063 C C . LEU A 1 286 ? 21.992 4.018 23.485 1.00 23.45 334 LEU A C 1
ATOM 2064 O O . LEU A 1 286 ? 21.132 4.597 22.825 1.00 23.05 334 LEU A O 1
ATOM 2069 N N . TYR A 1 287 ? 21.980 2.702 23.671 1.00 22.64 335 TYR A N 1
ATOM 2070 C CA . TYR A 1 287 ? 20.984 1.883 22.969 1.00 23.77 335 TYR A CA 1
ATOM 2071 C C . TYR A 1 287 ? 20.252 0.784 23.738 1.00 25.44 335 TYR A C 1
ATOM 2072 O O . TYR A 1 287 ? 19.379 0.128 23.156 1.00 26.23 335 TYR A O 1
ATOM 2081 N N A GLU A 1 288 ? 20.585 0.570 25.009 0.50 26.11 336 GLU A N 1
ATOM 2082 N N B GLU A 1 288 ? 20.583 0.581 25.009 0.50 25.82 336 GLU A N 1
ATOM 2083 C CA A GLU A 1 288 ? 19.918 -0.467 25.804 0.50 28.36 336 GLU A CA 1
ATOM 2084 C CA B GLU A 1 288 ? 19.957 -0.477 25.797 0.50 27.89 336 GLU A CA 1
ATOM 2085 C C A GLU A 1 288 ? 18.909 0.108 26.766 0.50 29.02 336 GLU A C 1
ATOM 2086 C C B GLU A 1 288 ? 18.944 0.068 26.795 0.50 28.79 336 GLU A C 1
ATOM 2087 O O A GLU A 1 288 ? 17.773 -0.366 26.836 0.50 29.06 336 GLU A O 1
ATOM 2088 O O B GLU A 1 288 ? 17.840 -0.468 26.913 0.50 28.91 336 GLU A O 1
ATOM 2099 N N . ALA A 1 289 ? 19.328 1.118 27.524 1.00 28.22 337 ALA A N 1
ATOM 2100 C CA . ALA A 1 289 ? 18.448 1.744 28.517 1.00 28.63 337 ALA A CA 1
ATOM 2101 C C . ALA A 1 289 ? 17.161 2.309 27.887 1.00 28.09 337 ALA A C 1
ATOM 2102 O O . ALA A 1 289 ? 17.226 2.983 26.870 1.00 26.30 337 ALA A O 1
ATOM 2104 N N . GLN A 1 290 ? 16.011 1.990 28.477 1.00 28.36 338 GLN A N 1
ATOM 2105 C CA . GLN A 1 290 ? 14.719 2.540 28.047 1.00 29.49 338 GLN A CA 1
ATOM 2106 C C . GLN A 1 290 ? 14.264 3.506 29.124 1.00 29.86 338 GLN A C 1
ATOM 2107 O O . GLN A 1 290 ? 14.327 3.177 30.297 1.00 30.12 338 GLN A O 1
ATOM 2113 N N . TYR A 1 291 ? 13.795 4.682 28.739 1.00 28.41 339 TYR A N 1
ATOM 2114 C CA . TYR A 1 291 ? 13.374 5.656 29.738 1.00 28.55 339 TYR A CA 1
ATOM 2115 C C . TYR A 1 291 ? 12.324 6.608 29.175 1.00 27.26 339 TYR A C 1
ATOM 2116 O O . TYR A 1 291 ? 12.160 6.727 27.958 1.00 26.78 339 TYR A O 1
ATOM 2125 N N . GLU A 1 292 ? 11.608 7.275 30.058 1.00 27.77 340 GLU A N 1
ATOM 2126 C CA . GLU A 1 292 ? 10.651 8.286 29.644 1.00 28.68 340 GLU A CA 1
ATOM 2127 C C . GLU A 1 292 ? 11.512 9.533 29.445 1.00 27.40 340 GLU A C 1
ATOM 2128 O O . GLU A 1 292 ? 12.135 9.991 30.393 1.00 28.58 340 GLU A O 1
ATOM 2134 N N . PRO A 1 293 ? 11.549 10.081 28.219 1.00 25.63 341 PRO A N 1
ATOM 2135 C CA . PRO A 1 293 ? 12.480 11.184 27.948 1.00 25.75 341 PRO A CA 1
ATOM 2136 C C . PRO A 1 293 ? 12.115 12.536 28.489 1.00 26.70 341 PRO A C 1
ATOM 2137 O O . PRO A 1 293 ? 13.011 13.383 28.601 1.00 26.66 341 PRO A O 1
ATOM 2141 N N . GLY A 1 294 ? 10.834 12.764 28.813 1.00 27.35 342 GLY A N 1
ATOM 2142 C CA . GLY A 1 294 ? 10.437 14.066 29.320 1.00 27.73 342 GLY A CA 1
ATOM 2143 C C . GLY A 1 294 ? 10.390 15.116 28.210 1.00 28.25 342 GLY A C 1
ATOM 2144 O O . GLY A 1 294 ? 10.308 14.789 27.014 1.00 25.10 342 GLY A O 1
ATOM 2145 N N . SER A 1 295 ? 10.521 16.371 28.623 1.00 29.14 343 SER A N 1
ATOM 2146 C CA . SER A 1 295 ? 10.278 17.539 27.766 1.00 31.29 343 SER A CA 1
ATOM 2147 C C . SER A 1 295 ? 11.055 17.789 26.478 1.00 29.69 343 SER A C 1
ATOM 2148 O O . SER A 1 295 ? 10.656 18.666 25.722 1.00 28.98 343 SER A O 1
ATOM 2151 N N . THR A 1 296 ? 12.123 17.042 26.205 1.00 28.18 344 THR A N 1
ATOM 2152 C CA . THR A 1 296 ? 12.808 17.178 24.927 1.00 27.33 344 THR A CA 1
ATOM 2153 C C . THR A 1 296 ? 11.870 16.658 23.846 1.00 26.73 344 THR A C 1
ATOM 2154 O O . THR A 1 296 ? 12.007 17.027 22.676 1.00 26.67 344 THR A O 1
ATOM 2158 N N . MET A 1 297 ? 10.908 15.821 24.248 1.00 26.62 345 MET A N 1
ATOM 2159 C CA . MET A 1 297 ? 9.926 15.283 23.306 1.00 27.78 345 MET A CA 1
ATOM 2160 C C . MET A 1 297 ? 9.022 16.409 22.759 1.00 27.86 345 MET A C 1
ATOM 2161 O O . MET A 1 297 ? 8.457 16.263 21.698 1.00 27.74 345 MET A O 1
ATOM 2166 N N . LYS A 1 298 ? 8.934 17.534 23.468 1.00 27.25 346 LYS A N 1
ATOM 2167 C CA . LYS A 1 298 ? 8.170 18.695 22.999 1.00 29.44 346 LYS A CA 1
ATOM 2168 C C . LYS A 1 298 ? 8.727 19.263 21.692 1.00 29.32 346 LYS A C 1
ATOM 2169 O O . LYS A 1 298 ? 8.035 20.009 21.012 1.00 29.88 346 LYS A O 1
ATOM 2175 N N . VAL A 1 299 ? 9.973 18.923 21.353 1.00 28.38 347 VAL A N 1
ATOM 2176 C CA . VAL A 1 299 ? 10.577 19.353 20.091 1.00 28.24 347 VAL A CA 1
ATOM 2177 C C . VAL A 1 299 ? 9.795 18.655 18.984 1.00 28.60 347 VAL A C 1
ATOM 2178 O O . VAL A 1 299 ? 9.360 19.306 18.027 1.00 28.69 347 VAL A O 1
ATOM 2182 N N . MET A 1 300 ? 9.618 17.339 19.120 1.00 27.53 348 MET A N 1
ATOM 2183 C CA . MET A 1 300 ? 8.854 16.566 18.140 1.00 28.57 348 MET A CA 1
ATOM 2184 C C . MET A 1 300 ? 7.409 17.071 18.089 1.00 29.36 348 MET A C 1
ATOM 2185 O O . MET A 1 300 ? 6.855 17.250 17.003 1.00 28.95 348 MET A O 1
ATOM 2190 N N . LEU A 1 301 ? 6.817 17.301 19.267 1.00 29.20 349 LEU A N 1
ATOM 2191 C CA . LEU A 1 301 ? 5.432 17.781 19.369 1.00 30.44 349 LEU A CA 1
ATOM 2192 C C . LEU A 1 301 ? 5.225 19.075 18.632 1.00 30.42 349 LEU A C 1
ATOM 2193 O O . LEU A 1 301 ? 4.307 19.192 17.836 1.00 32.58 349 LEU A O 1
ATOM 2198 N N . LEU A 1 302 ? 6.064 20.058 18.938 1.00 30.89 350 LEU A N 1
ATOM 2199 C CA . LEU A 1 302 ? 6.001 21.357 18.305 1.00 31.09 350 LEU A CA 1
ATOM 2200 C C . LEU A 1 302 ? 6.164 21.260 16.795 1.00 30.70 350 LEU A C 1
ATOM 2201 O O . LEU A 1 302 ? 5.434 21.930 16.063 1.00 31.45 350 LEU A O 1
ATOM 2206 N N . SER A 1 303 ? 7.105 20.429 16.332 1.00 29.47 351 SER A N 1
ATOM 2207 C CA . SER A 1 303 ? 7.324 20.282 14.884 1.00 31.15 351 SER A CA 1
ATOM 2208 C C . SER A 1 303 ? 6.081 19.729 14.198 1.00 31.52 351 SER A C 1
ATOM 2209 O O . SER A 1 303 ? 5.767 20.124 13.077 1.00 32.86 351 SER A O 1
ATOM 2212 N N . ALA A 1 304 ? 5.404 18.803 14.875 1.00 30.58 352 ALA A N 1
ATOM 2213 C CA . ALA A 1 304 ? 4.182 18.186 14.355 1.00 32.31 352 ALA A CA 1
ATOM 2214 C C . ALA A 1 304 ? 3.040 19.204 14.300 1.00 33.41 352 ALA A C 1
ATOM 2215 O O . ALA A 1 304 ? 2.293 19.269 13.320 1.00 33.33 352 ALA A O 1
ATOM 2217 N N . ALA A 1 305 ? 2.909 19.994 15.362 1.00 33.68 353 ALA A N 1
ATOM 2218 C CA . ALA A 1 305 ? 1.880 21.027 15.410 1.00 34.79 353 ALA A CA 1
ATOM 2219 C C . ALA A 1 305 ? 2.081 22.024 14.277 1.00 35.45 353 ALA A C 1
ATOM 2220 O O . ALA A 1 305 ? 1.109 22.438 13.630 1.00 35.87 353 ALA A O 1
ATOM 2222 N N . ILE A 1 306 ? 3.331 22.412 14.031 1.00 34.57 354 ILE A N 1
ATOM 2223 C CA . ILE A 1 306 ? 3.623 23.366 12.955 1.00 35.82 354 ILE A CA 1
ATOM 2224 C C . ILE A 1 306 ? 3.337 22.723 11.603 1.00 36.99 354 ILE A C 1
ATOM 2225 O O . ILE A 1 306 ? 2.696 23.339 10.740 1.00 39.31 354 ILE A O 1
ATOM 2230 N N . ASN A 1 307 ? 3.791 21.481 11.438 1.00 35.74 355 ASN A N 1
ATOM 2231 C CA . ASN A 1 307 ? 3.584 20.732 10.195 1.00 36.37 355 ASN A CA 1
ATOM 2232 C C . ASN A 1 307 ? 2.083 20.441 9.918 1.00 38.02 355 ASN A C 1
ATOM 2233 O O . ASN A 1 307 ? 1.672 20.384 8.771 1.00 38.15 355 ASN A O 1
ATOM 2238 N N . ASN A 1 308 ? 1.301 20.243 10.978 1.00 38.31 356 ASN A N 1
ATOM 2239 C CA . ASN A 1 308 ? -0.135 19.952 10.871 1.00 41.00 356 ASN A CA 1
ATOM 2240 C C . ASN A 1 308 ? -0.942 21.200 10.520 1.00 44.11 356 ASN A C 1
ATOM 2241 O O . ASN A 1 308 ? -2.093 21.091 10.122 1.00 45.23 356 ASN A O 1
ATOM 2246 N N . GLY A 1 309 ? -0.334 22.377 10.678 1.00 45.53 357 GLY A N 1
ATOM 2247 C CA . GLY A 1 309 ? -1.016 23.642 10.456 1.00 48.73 357 GLY A CA 1
ATOM 2248 C C . GLY A 1 309 ? -1.835 24.063 11.676 1.00 50.11 357 GLY A C 1
ATOM 2249 O O . GLY A 1 309 ? -2.625 25.006 11.597 1.00 51.57 357 GLY A O 1
ATOM 2250 N N . SER A 1 310 ? -1.638 23.385 12.811 1.00 49.49 358 SER A N 1
ATOM 2251 C CA . SER A 1 310 ? -2.412 23.666 14.032 1.00 52.94 358 SER A CA 1
ATOM 2252 C C . SER A 1 310 ? -1.574 24.334 15.139 1.00 53.93 358 SER A C 1
ATOM 2253 O O . SER A 1 310 ? -1.655 23.964 16.329 1.00 54.84 358 SER A O 1
ATOM 2256 N N . PHE A 1 311 ? -0.769 25.318 14.734 1.00 52.52 359 PHE A N 1
ATOM 2257 C CA . PHE A 1 311 ? 0.037 26.080 15.670 1.00 50.84 359 PHE A CA 1
ATOM 2258 C C . PHE A 1 311 ? -0.063 27.571 15.365 1.00 52.51 359 PHE A C 1
ATOM 2259 O O . PHE A 1 311 ? 0.388 28.035 14.322 1.00 50.33 359 PHE A O 1
ATOM 2267 N N . ASN A 1 312 ? -0.694 28.303 16.275 1.00 55.63 360 ASN A N 1
ATOM 2268 C CA . ASN A 1 312 ? -0.761 29.744 16.188 1.00 57.44 360 ASN A CA 1
ATOM 2269 C C . ASN A 1 312 ? 0.148 30.181 17.331 1.00 58.08 360 ASN A C 1
ATOM 2270 O O . ASN A 1 312 ? -0.222 30.022 18.496 1.00 60.20 360 ASN A O 1
ATOM 2275 N N . PRO A 1 313 ? 1.356 30.713 17.013 1.00 58.96 361 PRO A N 1
ATOM 2276 C CA . PRO A 1 313 ? 2.304 31.069 18.089 1.00 58.86 361 PRO A CA 1
ATOM 2277 C C . PRO A 1 313 ? 1.774 32.089 19.092 1.00 59.78 361 PRO A C 1
ATOM 2278 O O . PRO A 1 313 ? 2.119 32.014 20.276 1.00 56.49 361 PRO A O 1
ATOM 2282 N N . ASN A 1 314 ? 0.934 33.002 18.600 1.00 60.20 362 ASN A N 1
ATOM 2283 C CA . ASN A 1 314 ? 0.394 34.116 19.370 1.00 61.46 362 ASN A CA 1
ATOM 2284 C C . ASN A 1 314 ? -0.842 33.812 20.202 1.00 59.76 362 ASN A C 1
ATOM 2285 O O . ASN A 1 314 ? -1.115 34.533 21.164 1.00 61.44 362 ASN A O 1
ATOM 2290 N N . ALA A 1 315 ? -1.605 32.781 19.831 1.00 55.69 363 ALA A N 1
ATOM 2291 C CA . ALA A 1 315 ? -2.802 32.422 20.595 1.00 53.79 363 ALA A CA 1
ATOM 2292 C C . ALA A 1 315 ? -2.388 32.175 22.035 1.00 52.42 363 ALA A C 1
ATOM 2293 O O . ALA A 1 315 ? -1.277 31.685 22.296 1.00 51.13 363 ALA A O 1
ATOM 2295 N N . THR A 1 316 ? -3.252 32.529 22.977 1.00 51.43 364 THR A N 1
ATOM 2296 C CA . THR A 1 316 ? -2.906 32.374 24.374 1.00 50.58 364 THR A CA 1
ATOM 2297 C C . THR A 1 316 ? -3.760 31.358 25.090 1.00 49.63 364 THR A C 1
ATOM 2298 O O . THR A 1 316 ? -4.778 30.910 24.578 1.00 50.18 364 THR A O 1
ATOM 2302 N N . TYR A 1 317 ? -3.314 30.992 26.286 1.00 49.23 365 TYR A N 1
ATOM 2303 C CA . TYR A 1 317 ? -4.017 30.029 27.126 1.00 50.14 365 TYR A CA 1
ATOM 2304 C C . TYR A 1 317 ? -3.587 30.258 28.569 1.00 51.35 365 TYR A C 1
ATOM 2305 O O . TYR A 1 317 ? -2.619 30.976 28.826 1.00 52.04 365 TYR A O 1
ATOM 2314 N N . SER A 1 318 ? -4.298 29.638 29.504 1.00 52.15 366 SER A N 1
ATOM 2315 C CA . SER A 1 318 ? -3.962 29.739 30.913 1.00 52.83 366 SER A CA 1
ATOM 2316 C C . SER A 1 318 ? -3.576 28.363 31.457 1.00 52.80 366 SER A C 1
ATOM 2317 O O . SER A 1 318 ? -4.225 27.367 31.153 1.00 52.11 366 SER A O 1
ATOM 2320 N N . ASN A 1 319 ? -2.521 28.319 32.271 1.00 53.45 367 ASN A N 1
ATOM 2321 C CA . ASN A 1 319 ? -2.092 27.073 32.908 1.00 53.02 367 ASN A CA 1
ATOM 2322 C C . ASN A 1 319 ? -2.572 27.016 34.362 1.00 56.41 367 ASN A C 1
ATOM 2323 O O . ASN A 1 319 ? -2.186 26.110 35.104 1.00 57.46 367 ASN A O 1
ATOM 2328 N N . ALA A 1 320 ? -3.438 27.960 34.744 1.00 58.63 368 ALA A N 1
ATOM 2329 C CA . ALA A 1 320 ? -3.884 28.097 36.130 1.00 60.37 368 ALA A CA 1
ATOM 2330 C C . ALA A 1 320 ? -4.640 26.910 36.708 1.00 60.94 368 ALA A C 1
ATOM 2331 O O . ALA A 1 320 ? -4.516 26.623 37.904 1.00 62.16 368 ALA A O 1
ATOM 2333 N N . ASN A 1 321 ? -5.432 26.237 35.880 1.00 59.57 369 ASN A N 1
ATOM 2334 C CA . ASN A 1 321 ? -6.220 25.093 36.339 1.00 60.59 369 ASN A CA 1
ATOM 2335 C C . ASN A 1 321 ? -5.705 23.779 35.793 1.00 58.61 369 ASN A C 1
ATOM 2336 O O . ASN A 1 321 ? -6.306 22.729 36.028 1.00 58.61 369 ASN A O 1
ATOM 2341 N N . GLY A 1 322 ? -4.576 23.827 35.091 1.00 54.17 370 GLY A N 1
ATOM 2342 C CA . GLY A 1 322 ? -4.047 22.634 34.464 1.00 52.96 370 GLY A CA 1
ATOM 2343 C C . GLY A 1 322 ? -4.991 22.186 33.371 1.00 51.25 370 GLY A C 1
ATOM 2344 O O . GLY A 1 322 ? -5.790 22.975 32.865 1.00 51.48 370 GLY A O 1
ATOM 2345 N N . ILE A 1 323 ? -4.908 20.913 33.020 1.00 50.31 371 ILE A N 1
ATOM 2346 C CA . ILE A 1 323 ? -5.763 20.343 31.998 1.00 50.85 371 ILE A CA 1
ATOM 2347 C C . ILE A 1 323 ? -6.000 18.891 32.358 1.00 52.24 371 ILE A C 1
ATOM 2348 O O . ILE A 1 323 ? -5.090 18.204 32.823 1.00 50.32 371 ILE A O 1
ATOM 2353 N N . LYS A 1 324 ? -7.227 18.432 32.140 1.00 55.72 372 LYS A N 1
ATOM 2354 C CA . LYS A 1 324 ? -7.614 17.085 32.525 1.00 58.35 372 LYS A CA 1
ATOM 2355 C C . LYS A 1 324 ? -7.804 16.203 31.290 1.00 54.85 372 LYS A C 1
ATOM 2356 O O . LYS A 1 324 ? -8.478 16.590 30.348 1.00 53.63 372 LYS A O 1
ATOM 2362 N N . VAL A 1 325 ? -7.178 15.033 31.301 1.00 53.03 373 VAL A N 1
ATOM 2363 C CA . VAL A 1 325 ? -7.303 14.065 30.218 1.00 53.83 373 VAL A CA 1
ATOM 2364 C C . VAL A 1 325 ? -7.698 12.748 30.859 1.00 55.54 373 VAL A C 1
ATOM 2365 O O . VAL A 1 325 ? -6.941 12.196 31.661 1.00 54.35 373 VAL A O 1
ATOM 2369 N N . GLY A 1 326 ? -8.872 12.245 30.491 1.00 59.56 374 GLY A N 1
ATOM 2370 C CA . GLY A 1 326 ? -9.403 11.031 31.089 1.00 63.60 374 GLY A CA 1
ATOM 2371 C C . GLY A 1 326 ? -9.676 11.344 32.550 1.00 65.94 374 GLY A C 1
ATOM 2372 O O . GLY A 1 326 ? -10.420 12.277 32.853 1.00 66.28 374 GLY A O 1
ATOM 2373 N N . ASP A 1 327 ? -9.027 10.591 33.438 1.00 69.37 375 ASP A N 1
ATOM 2374 C CA . ASP A 1 327 ? -9.147 10.768 34.878 1.00 74.60 375 ASP A CA 1
ATOM 2375 C C . ASP A 1 327 ? -7.812 11.250 35.460 1.00 73.87 375 ASP A C 1
ATOM 2376 O O . ASP A 1 327 ? -7.565 11.091 36.650 1.00 76.06 375 ASP A O 1
ATOM 2381 N N . VAL A 1 328 ? -6.968 11.853 34.618 1.00 72.33 376 VAL A N 1
ATOM 2382 C CA . VAL A 1 328 ? -5.632 12.318 35.023 1.00 70.54 376 VAL A CA 1
ATOM 2383 C C . VAL A 1 328 ? -5.513 13.842 34.907 1.00 69.48 376 VAL A C 1
ATOM 2384 O O . VAL A 1 328 ? -6.007 14.431 33.953 1.00 72.28 376 VAL A O 1
ATOM 2388 N N . GLU A 1 329 ? -4.839 14.455 35.883 1.00 67.26 377 GLU A N 1
ATOM 2389 C CA . GLU A 1 329 ? -4.652 15.908 35.965 1.00 65.26 377 GLU A CA 1
ATOM 2390 C C . GLU A 1 329 ? -3.241 16.285 35.511 1.00 58.36 377 GLU A C 1
ATOM 2391 O O . GLU A 1 329 ? -2.268 15.766 36.042 1.00 59.06 377 GLU A O 1
ATOM 2397 N N . ILE A 1 330 ? -3.136 17.193 34.540 1.00 53.25 378 ILE A N 1
ATOM 2398 C CA . ILE A 1 330 ? -1.842 17.653 34.028 1.00 49.11 378 ILE A CA 1
ATOM 2399 C C . ILE A 1 330 ? -1.623 19.107 34.447 1.00 47.79 378 ILE A C 1
ATOM 2400 O O . ILE A 1 330 ? -2.489 19.948 34.255 1.00 46.72 378 ILE A O 1
ATOM 2405 N N . ASN A 1 331 ? -0.453 19.389 35.009 1.00 48.05 379 ASN A N 1
ATOM 2406 C CA . ASN A 1 331 ? -0.105 20.727 35.480 1.00 49.69 379 ASN A CA 1
ATOM 2407 C C . ASN A 1 331 ? 1.316 21.119 35.090 1.00 48.47 379 ASN A C 1
ATOM 2408 O O . ASN A 1 331 ? 2.146 20.265 34.780 1.00 47.02 379 ASN A O 1
ATOM 2413 N N . ASP A 1 332 ? 1.589 22.422 35.100 1.00 49.49 380 ASP A N 1
ATOM 2414 C CA . ASP A 1 332 ? 2.927 22.925 34.786 1.00 48.37 380 ASP A CA 1
ATOM 2415 C C . ASP A 1 332 ? 3.854 22.834 35.999 1.00 51.76 380 ASP A C 1
ATOM 2416 O O . ASP A 1 332 ? 3.399 22.764 37.146 1.00 53.55 380 ASP A O 1
ATOM 2421 N N . TRP A 1 333 ? 5.157 22.831 35.729 1.00 53.27 381 TRP A N 1
ATOM 2422 C CA . TRP A 1 333 ? 6.176 22.698 36.780 1.00 55.66 381 TRP A CA 1
ATOM 2423 C C . TRP A 1 333 ? 6.080 23.759 37.880 1.00 57.75 381 TRP A C 1
ATOM 2424 O O . TRP A 1 333 ? 6.209 23.445 39.059 1.00 60.35 381 TRP A O 1
ATOM 2435 N N . SER A 1 334 ? 5.838 25.004 37.494 1.00 59.22 382 SER A N 1
ATOM 2436 C CA . SER A 1 334 ? 5.756 26.095 38.454 1.00 64.15 382 SER A CA 1
ATOM 2437 C C . SER A 1 334 ? 4.525 25.977 39.371 1.00 68.29 382 SER A C 1
ATOM 2438 O O . SER A 1 334 ? 4.572 26.402 40.526 1.00 71.26 382 SER A O 1
ATOM 2441 N N . ILE A 1 335 ? 3.439 25.405 38.849 1.00 70.55 383 ILE A N 1
ATOM 2442 C CA . ILE A 1 335 ? 2.217 25.174 39.631 1.00 75.32 383 ILE A CA 1
ATOM 2443 C C . ILE A 1 335 ? 2.453 24.039 40.630 1.00 77.00 383 ILE A C 1
ATOM 2444 O O . ILE A 1 335 ? 2.064 24.142 41.789 1.00 77.98 383 ILE A O 1
ATOM 2449 N N . ASN A 1 336 ? 3.099 22.967 40.182 1.00 77.30 384 ASN A N 1
ATOM 2450 C CA . ASN A 1 336 ? 3.393 21.830 41.061 1.00 81.23 384 ASN A CA 1
ATOM 2451 C C . ASN A 1 336 ? 4.436 22.162 42.145 1.00 84.77 384 ASN A C 1
ATOM 2452 O O . ASN A 1 336 ? 4.533 21.450 43.147 1.00 88.17 384 ASN A O 1
ATOM 2457 N N . GLU A 1 337 ? 5.186 23.250 41.944 1.00 84.77 385 GLU A N 1
ATOM 2458 C CA . GLU A 1 337 ? 6.211 23.702 42.895 1.00 83.02 385 GLU A CA 1
ATOM 2459 C C . GLU A 1 337 ? 5.808 24.996 43.615 1.00 84.57 385 GLU A C 1
ATOM 2460 O O . GLU A 1 337 ? 6.600 25.560 44.363 1.00 86.67 385 GLU A O 1
ATOM 2466 N N . GLY A 1 338 ? 4.584 25.463 43.382 1.00 84.87 386 GLY A N 1
ATOM 2467 C CA . GLY A 1 338 ? 4.075 26.667 44.043 1.00 89.71 386 GLY A CA 1
ATOM 2468 C C . GLY A 1 338 ? 4.738 27.990 43.702 1.00 90.05 386 GLY A C 1
ATOM 2469 O O . GLY A 1 338 ? 4.612 28.954 44.456 1.00 92.71 386 GLY A O 1
ATOM 2470 N N . ILE A 1 339 ? 5.421 28.052 42.564 1.00 88.82 387 ILE A N 1
ATOM 2471 C CA . ILE A 1 339 ? 6.104 29.281 42.148 1.00 89.94 387 ILE A CA 1
ATOM 2472 C C . ILE A 1 339 ? 5.094 30.358 41.736 1.00 87.91 387 ILE A C 1
ATOM 2473 O O . ILE A 1 339 ? 5.307 31.537 42.010 1.00 86.77 387 ILE A O 1
ATOM 2478 N N . SER A 1 340 ? 4.010 29.952 41.072 1.00 87.11 388 SER A N 1
ATOM 2479 C CA . SER A 1 340 ? 2.959 30.897 40.660 1.00 87.62 388 SER A CA 1
ATOM 2480 C C . SER A 1 340 ? 1.562 30.284 40.759 1.00 87.60 388 SER A C 1
ATOM 2481 O O . SER A 1 340 ? 1.395 29.059 40.764 1.00 84.94 388 SER A O 1
ATOM 2484 N N . LYS A 1 341 ? 0.567 31.165 40.841 1.00 90.91 389 LYS A N 1
ATOM 2485 C CA . LYS A 1 341 ? -0.839 30.770 40.926 1.00 91.79 389 LYS A CA 1
ATOM 2486 C C . LYS A 1 341 ? -1.384 30.413 39.539 1.00 88.80 389 LYS A C 1
ATOM 2487 O O . LYS A 1 341 ? -2.473 29.843 39.418 1.00 88.91 389 LYS A O 1
ATOM 2493 N N . GLY A 1 342 ? -0.617 30.758 38.503 1.00 84.31 390 GLY A N 1
ATOM 2494 C CA . GLY A 1 342 ? -0.995 30.508 37.113 1.00 81.59 390 GLY A CA 1
ATOM 2495 C C . GLY A 1 342 ? -0.724 31.756 36.298 1.00 78.72 390 GLY A C 1
ATOM 2496 O O . GLY A 1 342 ? -0.508 32.825 36.864 1.00 76.91 390 GLY A O 1
ATOM 2497 N N . ARG A 1 343 ? -0.723 31.626 34.973 1.00 73.45 391 ARG A N 1
ATOM 2498 C CA . ARG A 1 343 ? -0.476 32.773 34.097 1.00 72.09 391 ARG A CA 1
ATOM 2499 C C . ARG A 1 343 ? -0.913 32.501 32.652 1.00 66.65 391 ARG A C 1
ATOM 2500 O O . ARG A 1 343 ? -0.969 31.347 32.205 1.00 62.88 391 ARG A O 1
ATOM 2508 N N . THR A 1 344 ? -1.231 33.584 31.945 1.00 63.94 392 THR A N 1
ATOM 2509 C CA . THR A 1 344 ? -1.645 33.529 30.553 1.00 61.43 392 THR A CA 1
ATOM 2510 C C . THR A 1 344 ? -0.396 33.671 29.695 1.00 59.21 392 THR A C 1
ATOM 2511 O O . THR A 1 344 ? 0.414 34.572 29.915 1.00 59.75 392 THR A O 1
ATOM 2515 N N . MET A 1 345 ? -0.237 32.763 28.733 1.00 55.64 393 MET A N 1
ATOM 2516 C CA . MET A 1 345 ? 0.926 32.748 27.856 1.00 54.12 393 MET A CA 1
ATOM 2517 C C . MET A 1 345 ? 0.602 32.470 26.413 1.00 51.49 393 MET A C 1
ATOM 2518 O O . MET A 1 345 ? -0.384 31.828 26.086 1.00 49.90 393 MET A O 1
ATOM 2523 N N . SER A 1 346 ? 1.497 32.946 25.565 1.00 53.38 394 SER A N 1
ATOM 2524 C CA . SER A 1 346 ? 1.499 32.650 24.143 1.00 53.27 394 SER A CA 1
ATOM 2525 C C . SER A 1 346 ? 1.914 31.167 24.038 1.00 50.24 394 SER A C 1
ATOM 2526 O O . SER A 1 346 ? 2.513 30.647 24.975 1.00 49.49 394 SER A O 1
ATOM 2529 N N . PHE A 1 347 ? 1.590 30.471 22.947 1.00 48.41 395 PHE A N 1
ATOM 2530 C CA . PHE A 1 347 ? 2.039 29.073 22.809 1.00 46.37 395 PHE A CA 1
ATOM 2531 C C . PHE A 1 347 ? 3.552 29.003 22.644 1.00 44.16 395 PHE A C 1
ATOM 2532 O O . PHE A 1 347 ? 4.186 28.035 23.085 1.00 41.18 395 PHE A O 1
ATOM 2540 N N . ALA A 1 348 ? 4.127 30.034 22.020 1.00 43.85 396 ALA A N 1
ATOM 2541 C CA . ALA A 1 348 ? 5.585 30.097 21.833 1.00 41.43 396 ALA A CA 1
ATOM 2542 C C . ALA A 1 348 ? 6.252 30.232 23.199 1.00 39.84 396 ALA A C 1
ATOM 2543 O O . ALA A 1 348 ? 7.283 29.594 23.476 1.00 36.75 396 ALA A O 1
ATOM 2545 N N . GLN A 1 349 ? 5.651 31.079 24.038 1.00 39.97 397 GLN A N 1
ATOM 2546 C CA . GLN A 1 349 ? 6.127 31.306 25.400 1.00 40.25 397 GLN A CA 1
ATOM 2547 C C . GLN A 1 349 ? 5.997 30.039 26.235 1.00 38.20 397 GLN A C 1
ATOM 2548 O O . GLN A 1 349 ? 6.908 29.698 26.961 1.00 36.93 397 GLN A O 1
ATOM 2554 N N . GLY A 1 350 ? 4.865 29.349 26.127 1.00 37.90 398 GLY A N 1
ATOM 2555 C CA . GLY A 1 350 ? 4.665 28.089 26.839 1.00 37.38 398 GLY A CA 1
ATOM 2556 C C . GLY A 1 350 ? 5.693 27.044 26.412 1.00 36.07 398 GLY A C 1
ATOM 2557 O O . GLY A 1 350 ? 6.111 26.194 27.218 1.00 35.28 398 GLY A O 1
ATOM 2558 N N . PHE A 1 351 ? 6.103 27.094 25.146 1.00 35.30 399 PHE A N 1
ATOM 2559 C CA . PHE A 1 351 ? 7.147 26.178 24.662 1.00 34.42 399 PHE A CA 1
ATOM 2560 C C . PHE A 1 351 ? 8.458 26.557 25.333 1.00 33.90 399 PHE A C 1
ATOM 2561 O O . PHE A 1 351 ? 9.163 25.693 25.843 1.00 33.29 399 PHE A O 1
ATOM 2569 N N . SER A 1 352 ? 8.749 27.857 25.380 1.00 34.43 400 SER A N 1
ATOM 2570 C CA . SER A 1 352 ? 9.976 28.335 26.013 1.00 34.29 400 SER A CA 1
ATOM 2571 C C . SER A 1 352 ? 10.005 27.971 27.493 1.00 35.09 400 SER A C 1
ATOM 2572 O O . SER A 1 352 ? 11.045 27.587 28.028 1.00 33.45 400 SER A O 1
ATOM 2575 N N . TYR A 1 353 ? 8.828 28.064 28.108 1.00 36.98 401 TYR A N 1
ATOM 2576 C CA . TYR A 1 353 ? 8.604 27.809 29.518 1.00 39.41 401 TYR A CA 1
ATOM 2577 C C . TYR A 1 353 ? 8.483 26.333 29.863 1.00 37.27 401 TYR A C 1
ATOM 2578 O O . TYR A 1 353 ? 8.443 25.966 31.036 1.00 36.23 401 TYR A O 1
ATOM 2587 N N . SER A 1 354 ? 8.432 25.492 28.836 1.00 36.00 402 SER A N 1
ATOM 2588 C CA . SER A 1 354 ? 8.244 24.055 28.987 1.00 35.36 402 SER A CA 1
ATOM 2589 C C . SER A 1 354 ? 6.923 23.767 29.732 1.00 36.57 402 SER A C 1
ATOM 2590 O O . SER A 1 354 ? 6.879 22.983 30.676 1.00 36.96 402 SER A O 1
ATOM 2593 N N . SER A 1 355 ? 5.852 24.396 29.261 1.00 37.24 403 SER A N 1
ATOM 2594 C CA . SER A 1 355 ? 4.520 24.198 29.814 1.00 38.31 403 SER A CA 1
ATOM 2595 C C . SER A 1 355 ? 3.882 22.905 29.308 1.00 37.43 403 SER A C 1
ATOM 2596 O O . SER A 1 355 ? 3.573 22.795 28.125 1.00 37.24 403 SER A O 1
ATOM 2599 N N . ASN A 1 356 ? 3.696 21.934 30.205 1.00 37.52 404 ASN A N 1
ATOM 2600 C CA . ASN A 1 356 ? 3.007 20.676 29.870 1.00 37.64 404 ASN A CA 1
ATOM 2601 C C . ASN A 1 356 ? 1.567 20.924 29.405 1.00 38.26 404 ASN A C 1
ATOM 2602 O O . ASN A 1 356 ? 1.061 20.223 28.521 1.00 39.22 404 ASN A O 1
ATOM 2607 N N . VAL A 1 357 ? 0.911 21.907 30.016 1.00 39.38 405 VAL A N 1
ATOM 2608 C CA . VAL A 1 357 ? -0.469 22.262 29.676 1.00 41.78 405 VAL A CA 1
ATOM 2609 C C . VAL A 1 357 ? -0.557 22.777 28.241 1.00 41.55 405 VAL A C 1
ATOM 2610 O O . VAL A 1 357 ? -1.405 22.327 27.458 1.00 42.03 405 VAL A O 1
ATOM 2614 N N . GLY A 1 358 ? 0.326 23.711 27.901 1.00 40.43 406 GLY A N 1
ATOM 2615 C CA . GLY A 1 358 ? 0.360 24.286 26.564 1.00 39.76 406 GLY A CA 1
ATOM 2616 C C . GLY A 1 358 ? 0.616 23.222 25.513 1.00 38.58 406 GLY A C 1
ATOM 2617 O O . GLY A 1 358 ? -0.012 23.214 24.453 1.00 38.52 406 GLY A O 1
ATOM 2618 N N . MET A 1 359 ? 1.516 22.299 25.817 1.00 37.70 407 MET A N 1
ATOM 2619 C CA . MET A 1 359 ? 1.841 21.240 24.856 1.00 38.33 407 MET A CA 1
ATOM 2620 C C . MET A 1 359 ? 0.688 20.239 24.758 1.00 38.14 407 MET A C 1
ATOM 2621 O O . MET A 1 359 ? 0.317 19.822 23.669 1.00 38.98 407 MET A O 1
ATOM 2626 N N . THR A 1 360 ? 0.094 19.890 25.890 1.00 38.58 408 THR A N 1
ATOM 2627 C CA . THR A 1 360 ? -1.059 18.997 25.873 1.00 38.53 408 THR A CA 1
ATOM 2628 C C . THR A 1 360 ? -2.196 19.619 25.038 1.00 39.59 408 THR A C 1
ATOM 2629 O O . THR A 1 360 ? -2.846 18.924 24.274 1.00 38.34 408 THR A O 1
ATOM 2633 N N . MET A 1 361 ? -2.405 20.928 25.166 1.00 40.18 409 MET A N 1
ATOM 2634 C CA . MET A 1 361 ? -3.412 21.611 24.348 1.00 42.82 409 MET A CA 1
ATOM 2635 C C . MET A 1 361 ? -3.103 21.466 22.849 1.00 42.14 409 MET A C 1
ATOM 2636 O O . MET A 1 361 ? -4.014 21.237 22.046 1.00 42.33 409 MET A O 1
ATOM 2641 N N . LEU A 1 362 ? -1.824 21.586 22.476 1.00 40.89 410 LEU A N 1
ATOM 2642 C CA . LEU A 1 362 ? -1.420 21.432 21.070 1.00 40.17 410 LEU A CA 1
ATOM 2643 C C . LEU A 1 362 ? -1.702 20.011 20.583 1.00 39.56 410 LEU A C 1
ATOM 2644 O O . LEU A 1 362 ? -2.158 19.820 19.449 1.00 38.83 410 LEU A O 1
ATOM 2649 N N . GLU A 1 363 ? -1.442 19.030 21.454 1.00 38.03 411 GLU A N 1
ATOM 2650 C CA . GLU A 1 363 ? -1.716 17.617 21.164 1.00 38.08 411 GLU A CA 1
ATOM 2651 C C . GLU A 1 363 ? -3.211 17.375 20.921 1.00 41.48 411 GLU A C 1
ATOM 2652 O O . GLU A 1 363 ? -3.570 16.651 19.996 1.00 41.21 411 GLU A O 1
ATOM 2658 N N A GLN A 1 364 ? -4.056 17.981 21.753 0.60 42.99 412 GLN A N 1
ATOM 2659 N N B GLN A 1 364 ? -4.066 17.947 21.771 0.40 43.20 412 GLN A N 1
ATOM 2660 C CA A GLN A 1 364 ? -5.513 17.843 21.618 0.60 45.89 412 GLN A CA 1
ATOM 2661 C CA B GLN A 1 364 ? -5.524 17.811 21.607 0.40 46.00 412 GLN A CA 1
ATOM 2662 C C A GLN A 1 364 ? -6.034 18.531 20.354 0.60 46.81 412 GLN A C 1
ATOM 2663 C C B GLN A 1 364 ? -6.054 18.542 20.363 0.40 47.03 412 GLN A C 1
ATOM 2664 O O A GLN A 1 364 ? -6.985 18.062 19.743 0.60 48.09 412 GLN A O 1
ATOM 2665 O O B GLN A 1 364 ? -7.044 18.115 19.776 0.40 48.28 412 GLN A O 1
ATOM 2676 N N . ALA A 1 365 ? -5.386 19.629 19.966 1.00 47.49 413 ALA A N 1
ATOM 2677 C CA . ALA A 1 365 ? -5.772 20.397 18.765 1.00 49.50 413 ALA A CA 1
ATOM 2678 C C . ALA A 1 365 ? -5.488 19.635 17.481 1.00 49.32 413 ALA A C 1
ATOM 2679 O O . ALA A 1 365 ? -6.194 19.798 16.499 1.00 51.91 413 ALA A O 1
ATOM 2681 N N . MET A 1 366 ? -4.430 18.833 17.471 1.00 46.70 414 MET A N 1
ATOM 2682 C CA . MET A 1 366 ? -4.142 18.033 16.289 1.00 46.53 414 MET A CA 1
ATOM 2683 C C . MET A 1 366 ? -4.905 16.714 16.424 1.00 45.78 414 MET A C 1
ATOM 2684 O O . MET A 1 366 ? -5.331 16.144 15.432 1.00 46.64 414 MET A O 1
ATOM 2689 N N . GLY A 1 367 ? -5.101 16.264 17.666 1.00 46.19 415 GLY A N 1
ATOM 2690 C CA . GLY A 1 367 ? -5.834 15.022 17.948 1.00 46.17 415 GLY A CA 1
ATOM 2691 C C . GLY A 1 367 ? -4.921 13.826 18.143 1.00 45.71 415 GLY A C 1
ATOM 2692 O O . GLY A 1 367 ? -3.790 13.794 17.617 1.00 42.07 415 GLY A O 1
ATOM 2693 N N . ASP A 1 368 ? -5.415 12.843 18.898 1.00 46.10 416 ASP A N 1
ATOM 2694 C CA . ASP A 1 368 ? -4.666 11.616 19.208 1.00 46.26 416 ASP A CA 1
ATOM 2695 C C . ASP A 1 368 ? -4.185 10.851 17.991 1.00 44.68 416 ASP A C 1
ATOM 2696 O O . ASP A 1 368 ? -3.038 10.439 17.938 1.00 43.15 416 ASP A O 1
ATOM 2701 N N . LYS A 1 369 ? -5.071 10.647 17.027 1.00 45.06 417 LYS A N 1
ATOM 2702 C CA . LYS A 1 369 ? -4.734 9.893 15.816 1.00 44.37 417 LYS A CA 1
ATOM 2703 C C . LYS A 1 369 ? -3.547 10.516 15.068 1.00 42.83 417 LYS A C 1
ATOM 2704 O O . LYS A 1 369 ? -2.585 9.806 14.689 1.00 40.59 417 LYS A O 1
ATOM 2710 N N . VAL A 1 370 ? -3.621 11.831 14.862 1.00 40.84 418 VAL A N 1
ATOM 2711 C CA . VAL A 1 370 ? -2.567 12.574 14.171 1.00 40.20 418 VAL A CA 1
ATOM 2712 C C . VAL A 1 370 ? -1.248 12.521 14.960 1.00 39.12 418 VAL A C 1
ATOM 2713 O O . VAL A 1 370 ? -0.210 12.135 14.415 1.00 37.67 418 VAL A O 1
ATOM 2717 N N . TRP A 1 371 ? -1.288 12.889 16.238 1.00 37.30 419 TRP A N 1
ATOM 2718 C CA . TRP A 1 371 ? -0.080 12.845 17.065 1.00 36.14 419 TRP A CA 1
ATOM 2719 C C . TRP A 1 371 ? 0.544 11.443 17.089 1.00 36.26 419 TRP A C 1
ATOM 2720 O O . TRP A 1 371 ? 1.768 11.296 16.932 1.00 34.92 419 TRP A O 1
ATOM 2731 N N . SER A 1 372 ? -0.280 10.422 17.267 1.00 36.91 420 SER A N 1
ATOM 2732 C CA . SER A 1 372 ? 0.215 9.056 17.326 1.00 38.49 420 SER A CA 1
ATOM 2733 C C . SER A 1 372 ? 0.914 8.647 15.993 1.00 38.39 420 SER A C 1
ATOM 2734 O O . SER A 1 372 ? 1.921 7.899 15.992 1.00 35.50 420 SER A O 1
ATOM 2737 N N . ASN A 1 373 ? 0.396 9.172 14.885 1.00 38.58 421 ASN A N 1
ATOM 2738 C CA . ASN A 1 373 ? 0.978 8.926 13.578 1.00 39.11 421 ASN A CA 1
ATOM 2739 C C . ASN A 1 373 ? 2.322 9.666 13.439 1.00 36.84 421 ASN A C 1
ATOM 2740 O O . ASN A 1 373 ? 3.234 9.157 12.790 1.00 35.84 421 ASN A O 1
ATOM 2745 N N . TYR A 1 374 ? 2.435 10.868 14.019 1.00 36.43 422 TYR A N 1
ATOM 2746 C CA . TYR A 1 374 ? 3.726 11.594 14.001 1.00 35.79 422 TYR A CA 1
ATOM 2747 C C . TYR A 1 374 ? 4.788 10.824 14.762 1.00 34.14 422 TYR A C 1
ATOM 2748 O O . TYR A 1 374 ? 5.933 10.756 14.313 1.00 33.81 422 TYR A O 1
ATOM 2757 N N . LEU A 1 375 ? 4.413 10.229 15.894 1.00 33.40 423 LEU A N 1
ATOM 2758 C CA . LEU A 1 375 ? 5.354 9.425 16.673 1.00 32.93 423 LEU A CA 1
ATOM 2759 C C . LEU A 1 375 ? 5.789 8.201 15.863 1.00 34.37 423 LEU A C 1
ATOM 2760 O O . LEU A 1 375 ? 6.918 7.723 15.986 1.00 29.87 423 LEU A O 1
ATOM 2765 N N . SER A 1 376 ? 4.879 7.698 15.033 1.00 34.85 424 SER A N 1
ATOM 2766 C CA . SER A 1 376 ? 5.189 6.562 14.182 1.00 34.68 424 SER A CA 1
ATOM 2767 C C . SER A 1 376 ? 6.149 7.019 13.054 1.00 32.38 424 SER A C 1
ATOM 2768 O O . SER A 1 376 ? 7.133 6.335 12.762 1.00 33.36 424 SER A O 1
ATOM 2771 N N . LEU A 1 377 ? 5.898 8.190 12.468 1.00 30.42 425 LEU A N 1
ATOM 2772 C CA . LEU A 1 377 ? 6.792 8.750 11.439 1.00 30.35 425 LEU A CA 1
ATOM 2773 C C . LEU A 1 377 ? 8.196 9.037 11.996 1.00 28.61 425 LEU A C 1
ATOM 2774 O O . LEU A 1 377 ? 9.191 8.924 11.276 1.00 25.96 425 LEU A O 1
ATOM 2779 N N . TYR A 1 378 ? 8.244 9.434 13.272 1.00 27.78 426 TYR A N 1
ATOM 2780 C CA . TYR A 1 378 ? 9.496 9.648 13.998 1.00 26.91 426 TYR A CA 1
ATOM 2781 C C . TYR A 1 378 ? 10.118 8.301 14.463 1.00 25.68 426 TYR A C 1
ATOM 2782 O O . TYR A 1 378 ? 11.208 8.283 15.042 1.00 24.97 426 TYR A O 1
ATOM 2791 N N . LYS A 1 379 ? 9.384 7.212 14.233 1.00 25.38 427 LYS A N 1
ATOM 2792 C CA . LYS A 1 379 ? 9.815 5.828 14.482 1.00 26.85 427 LYS A CA 1
ATOM 2793 C C . LYS A 1 379 ? 9.977 5.376 15.925 1.00 26.45 427 LYS A C 1
ATOM 2794 O O . LYS A 1 379 ? 10.682 4.372 16.200 1.00 26.47 427 LYS A O 1
ATOM 2800 N N . PHE A 1 380 ? 9.352 6.094 16.848 1.00 25.90 428 PHE A N 1
ATOM 2801 C CA . PHE A 1 380 ? 9.364 5.653 18.236 1.00 26.32 428 PHE A CA 1
ATOM 2802 C C . PHE A 1 380 ? 8.701 4.294 18.336 1.00 26.88 428 PHE A C 1
ATOM 2803 O O . PHE A 1 380 ? 7.767 3.983 17.575 1.00 25.93 428 PHE A O 1
ATOM 2811 N N . GLY A 1 381 ? 9.242 3.454 19.219 1.00 27.41 429 GLY A N 1
ATOM 2812 C CA . GLY A 1 381 ? 8.780 2.070 19.367 1.00 28.55 429 GLY A CA 1
ATOM 2813 C C . GLY A 1 381 ? 9.458 1.098 18.387 1.00 29.46 429 GLY A C 1
ATOM 2814 O O . GLY A 1 381 ? 9.222 -0.110 18.446 1.00 30.53 429 GLY A O 1
ATOM 2815 N N . ILE A 1 382 ? 10.298 1.624 17.487 1.00 28.44 430 ILE A N 1
ATOM 2816 C CA . ILE A 1 382 ? 11.009 0.804 16.516 1.00 29.59 430 ILE A CA 1
ATOM 2817 C C . ILE A 1 382 ? 12.506 0.989 16.742 1.00 27.23 430 ILE A C 1
ATOM 2818 O O . ILE A 1 382 ? 12.992 2.121 16.729 1.00 26.05 430 ILE A O 1
ATOM 2823 N N . PRO A 1 383 ? 13.245 -0.119 16.932 1.00 26.93 431 PRO A N 1
ATOM 2824 C CA . PRO A 1 383 ? 14.691 0.049 17.136 1.00 27.30 431 PRO A CA 1
ATOM 2825 C C . PRO A 1 383 ? 15.344 0.640 15.894 1.00 24.91 431 PRO A C 1
ATOM 2826 O O . PRO A 1 383 ? 14.806 0.491 14.780 1.00 25.76 431 PRO A O 1
ATOM 2830 N N . THR A 1 384 ? 16.466 1.322 16.082 1.00 24.27 432 THR A N 1
ATOM 2831 C CA . THR A 1 384 ? 17.192 1.910 14.956 1.00 23.32 432 THR A CA 1
ATOM 2832 C C . THR A 1 384 ? 17.879 0.829 14.096 1.00 23.28 432 THR A C 1
ATOM 2833 O O . THR A 1 384 ? 18.025 0.990 12.881 1.00 24.05 432 THR A O 1
ATOM 2837 N N . ARG A 1 385 ? 18.273 -0.271 14.730 1.00 22.90 433 ARG A N 1
ATOM 2838 C CA . ARG A 1 385 ? 19.030 -1.346 14.072 1.00 23.49 433 ARG A CA 1
ATOM 2839 C C . ARG A 1 385 ? 20.288 -0.739 13.442 1.00 22.49 433 ARG A C 1
ATOM 2840 O O . ARG A 1 385 ? 20.692 -1.118 12.352 1.00 22.26 433 ARG A O 1
ATOM 2848 N N . PHE A 1 386 ? 20.926 0.172 14.185 1.00 21.46 434 PHE A N 1
ATOM 2849 C CA . PHE A 1 386 ? 22.062 0.907 13.673 1.00 21.08 434 PHE A CA 1
ATOM 2850 C C . PHE A 1 386 ? 23.390 0.151 13.646 1.00 21.80 434 PHE A C 1
ATOM 2851 O O . PHE A 1 386 ? 24.357 0.672 13.099 1.00 22.41 434 PHE A O 1
ATOM 2859 N N . GLY A 1 387 ? 23.422 -1.052 14.209 1.00 20.73 435 GLY A N 1
ATOM 2860 C CA . GLY A 1 387 ? 24.590 -1.897 14.142 1.00 22.16 435 GLY A CA 1
ATOM 2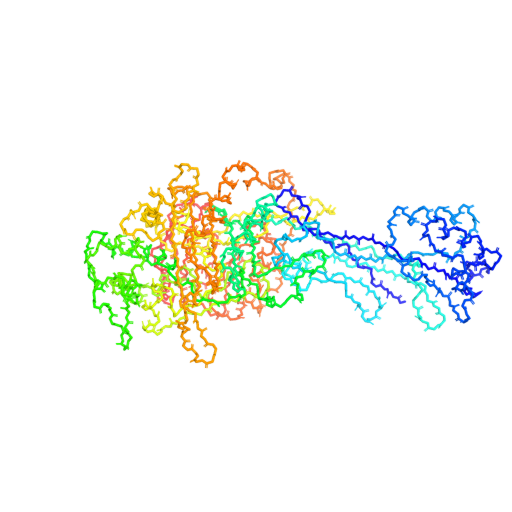861 C C . GLY A 1 387 ? 24.980 -2.591 15.418 1.00 22.68 435 GLY A C 1
ATOM 2862 O O . GLY A 1 387 ? 25.755 -3.528 15.379 1.00 24.50 435 GLY A O 1
ATOM 2863 N N . MET A 1 388 ? 24.461 -2.139 16.548 1.00 23.17 436 MET A N 1
ATOM 2864 C CA . MET A 1 388 ? 24.825 -2.752 17.812 1.00 25.85 436 MET A CA 1
ATOM 2865 C C . MET A 1 388 ? 23.906 -3.910 18.147 1.00 28.82 436 MET A C 1
ATOM 2866 O O . MET A 1 388 ? 22.728 -3.899 17.766 1.00 30.92 436 MET A O 1
ATOM 2871 N N A VAL A 1 389 ? 24.433 -4.923 18.831 0.50 29.78 437 VAL A N 1
ATOM 2872 N N B VAL A 1 389 ? 24.455 -4.873 18.882 0.50 29.25 437 VAL A N 1
ATOM 2873 C CA A VAL A 1 389 ? 23.590 -6.028 19.289 0.50 31.62 437 VAL A CA 1
ATOM 2874 C CA B VAL A 1 389 ? 23.726 -6.023 19.391 0.50 30.61 437 VAL A CA 1
ATOM 2875 C C A VAL A 1 389 ? 23.083 -5.669 20.684 0.50 31.97 437 VAL A C 1
ATOM 2876 C C B VAL A 1 389 ? 23.087 -5.637 20.723 0.50 31.38 437 VAL A C 1
ATOM 2877 O O A VAL A 1 389 ? 23.755 -4.953 21.432 0.50 31.63 437 VAL A O 1
ATOM 2878 O O B VAL A 1 389 ? 23.674 -4.858 21.478 0.50 31.17 437 VAL A O 1
ATOM 2885 N N . GLY A 1 390 ? 21.896 -6.174 21.018 1.00 33.13 438 GLY A N 1
ATOM 2886 C CA . GLY A 1 390 ? 21.220 -5.893 22.306 1.00 32.17 438 GLY A CA 1
ATOM 2887 C C . GLY A 1 390 ? 20.523 -4.539 22.401 1.00 31.88 438 GLY A C 1
ATOM 2888 O O . GLY A 1 390 ? 20.381 -3.974 23.486 1.00 32.00 438 GLY A O 1
ATOM 2889 N N . GLU A 1 391 ? 20.112 -3.985 21.270 1.00 29.72 439 GLU A N 1
ATOM 2890 C CA . GLU A 1 391 ? 19.416 -2.702 21.292 1.00 28.42 439 GLU A CA 1
ATOM 2891 C C . GLU A 1 391 ? 17.967 -2.909 21.754 1.00 28.45 439 GLU A C 1
ATOM 2892 O O . GLU A 1 391 ? 17.336 -3.877 21.358 1.00 28.19 439 GLU A O 1
ATOM 2898 N N . SER A 1 392 ? 17.450 -1.987 22.569 1.00 27.64 440 SER A N 1
ATOM 2899 C CA . SER A 1 392 ? 16.054 -2.043 23.035 1.00 29.22 440 SER A CA 1
ATOM 2900 C C . SER A 1 392 ? 15.169 -1.315 22.028 1.00 28.32 440 SER A C 1
ATOM 2901 O O . SER A 1 392 ? 15.665 -0.482 21.238 1.00 27.32 440 SER A O 1
ATOM 2904 N N . SER A 1 393 ? 13.870 -1.609 22.063 1.00 28.74 441 SER A N 1
ATOM 2905 C CA . SER A 1 393 ? 12.912 -1.014 21.123 1.00 28.87 441 SER A CA 1
ATOM 2906 C C . SER A 1 393 ? 12.076 0.139 21.654 1.00 28.42 441 SER A C 1
ATOM 2907 O O . SER A 1 393 ? 11.431 0.836 20.877 1.00 27.53 441 SER A O 1
ATOM 2910 N N . GLY A 1 394 ? 12.093 0.362 22.965 1.00 27.88 442 GLY A N 1
ATOM 2911 C CA . GLY A 1 394 ? 11.252 1.371 23.550 1.00 29.01 442 GLY A CA 1
ATOM 2912 C C . GLY A 1 394 ? 9.836 0.802 23.659 1.00 30.53 442 GLY A C 1
ATOM 2913 O O . GLY A 1 394 ? 9.575 -0.359 23.297 1.00 30.66 442 GLY A O 1
ATOM 2914 N N . ILE A 1 395 ? 8.929 1.607 24.183 1.00 31.98 443 ILE A N 1
ATOM 2915 C CA . ILE A 1 395 ? 7.521 1.180 24.393 1.00 34.89 443 ILE A CA 1
ATOM 2916 C C . ILE A 1 395 ? 6.611 2.346 24.080 1.00 33.34 443 ILE A C 1
ATOM 2917 O O . ILE A 1 395 ? 6.736 3.405 24.691 1.00 31.67 443 ILE A O 1
ATOM 2922 N N . VAL A 1 396 ? 5.699 2.159 23.128 1.00 33.79 444 VAL A N 1
ATOM 2923 C CA . VAL A 1 396 ? 4.741 3.195 22.764 1.00 33.59 444 VAL A CA 1
ATOM 2924 C C . VAL A 1 396 ? 3.340 2.664 23.057 1.00 34.55 444 VAL A C 1
ATOM 2925 O O . VAL A 1 396 ? 2.985 1.584 22.632 1.00 32.97 444 VAL A O 1
ATOM 2929 N N . SER A 1 397 ? 2.567 3.434 23.809 1.00 34.26 445 SER A N 1
ATOM 2930 C CA . SER A 1 397 ? 1.241 3.023 24.223 1.00 36.80 445 SER A CA 1
ATOM 2931 C C . SER A 1 397 ? 0.178 3.591 23.318 1.00 37.98 445 SER A C 1
ATOM 2932 O O . SER A 1 397 ? 0.330 4.683 22.776 1.00 38.87 445 SER A O 1
ATOM 2935 N N . GLN A 1 398 ? -0.898 2.848 23.152 1.00 39.53 446 GLN A N 1
ATOM 2936 C CA . GLN A 1 398 ? -2.027 3.364 22.374 1.00 41.91 446 GLN A CA 1
ATOM 2937 C C . GLN A 1 398 ? -3.194 3.767 23.294 1.00 41.49 446 GLN A C 1
ATOM 2938 O O . GLN A 1 398 ? -4.296 3.980 22.820 1.00 42.49 446 GLN A O 1
ATOM 2944 N N . ASN A 1 399 ? -2.935 3.882 24.607 1.00 39.11 447 ASN A N 1
ATOM 2945 C CA . ASN A 1 399 ? -3.944 4.337 25.564 1.00 39.71 447 ASN A CA 1
ATOM 2946 C C . ASN A 1 399 ? -4.058 5.865 25.450 1.00 38.09 447 ASN A C 1
ATOM 2947 O O . ASN A 1 399 ? -3.037 6.552 25.408 1.00 34.89 447 ASN A O 1
ATOM 2952 N N . SER A 1 400 ? -5.288 6.388 25.428 1.00 38.92 448 SER A N 1
ATOM 2953 C CA . SER A 1 400 ? -5.531 7.832 25.224 1.00 39.31 448 SER A CA 1
ATOM 2954 C C . SER A 1 400 ? -4.777 8.724 26.212 1.00 38.49 448 SER A C 1
ATOM 2955 O O . SER A 1 400 ? -4.260 9.765 25.831 1.00 36.58 448 SER A O 1
ATOM 2958 N N . VAL A 1 401 ? -4.713 8.299 27.466 1.00 38.83 449 VAL A N 1
ATOM 2959 C CA . VAL A 1 401 ? -3.993 9.050 28.493 1.00 39.24 449 VAL A CA 1
ATOM 2960 C C . VAL A 1 401 ? -2.489 9.115 28.182 1.00 36.59 449 VAL A C 1
ATOM 2961 O O . VAL A 1 401 ? -1.899 10.196 28.264 1.00 35.85 449 VAL A O 1
ATOM 2965 N N . ASN A 1 402 ? -1.874 7.981 27.823 1.00 36.13 450 ASN A N 1
ATOM 2966 C CA . ASN A 1 402 ? -0.454 7.963 27.459 1.00 35.34 450 ASN A CA 1
ATOM 2967 C C . ASN A 1 402 ? -0.176 8.814 26.216 1.00 34.86 450 ASN A C 1
ATOM 2968 O O . ASN A 1 402 ? 0.848 9.466 26.153 1.00 33.61 450 ASN A O 1
ATOM 2973 N N . ILE A 1 403 ? -1.069 8.778 25.223 1.00 35.50 451 ILE A N 1
ATOM 2974 C CA . ILE A 1 403 ? -0.876 9.568 23.996 1.00 35.88 451 ILE A CA 1
ATOM 2975 C C . ILE A 1 403 ? -0.804 11.068 24.334 1.00 36.21 451 ILE A C 1
ATOM 2976 O O . ILE A 1 403 ? 0.047 11.780 23.797 1.00 35.34 451 ILE A O 1
ATOM 2981 N N . AL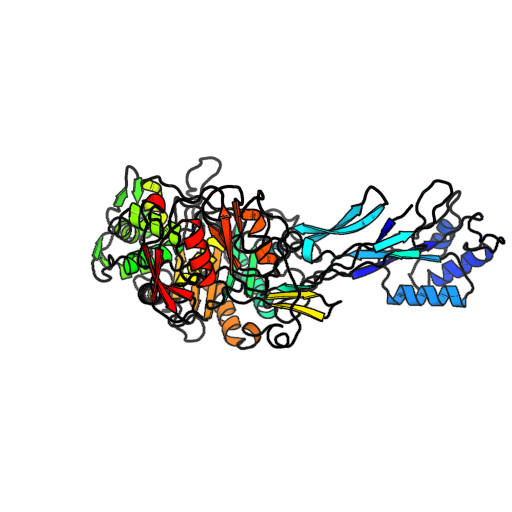A A 1 404 ? -1.660 11.536 25.244 1.00 36.49 452 ALA A N 1
ATOM 2982 C CA . ALA A 1 404 ? -1.614 12.943 25.673 1.00 37.09 452 ALA A CA 1
ATOM 2983 C C . ALA A 1 404 ? -0.315 13.234 26.439 1.00 36.33 452 ALA A C 1
ATOM 2984 O O . ALA A 1 404 ? 0.353 14.231 26.198 1.00 36.52 452 ALA A O 1
ATOM 2986 N N . GLN A 1 405 ? 0.023 12.363 27.376 1.00 36.74 453 GLN A N 1
ATOM 2987 C CA . GLN A 1 405 ? 1.235 12.534 28.181 1.00 35.92 453 GLN A CA 1
ATOM 2988 C C . GLN A 1 405 ? 2.492 12.514 27.331 1.00 33.82 453 GLN A C 1
ATOM 2989 O O . GLN A 1 405 ? 3.453 13.200 27.648 1.00 33.22 453 GLN A O 1
ATOM 2995 N N . SER A 1 406 ? 2.485 11.708 26.266 1.00 32.80 454 SER A N 1
ATOM 2996 C CA . SER A 1 406 ? 3.639 11.600 25.376 1.00 32.88 454 SER A CA 1
ATOM 2997 C C . SER A 1 406 ? 4.017 12.946 24.754 1.00 32.67 454 SER A C 1
ATOM 2998 O O . SER A 1 406 ? 5.172 13.116 24.332 1.00 31.54 454 SER A O 1
ATOM 3001 N N . SER A 1 407 ? 3.064 13.893 24.731 1.00 33.79 455 SER A N 1
ATOM 3002 C CA . SER A 1 407 ? 3.307 15.235 24.186 1.00 34.63 455 SER A CA 1
ATOM 3003 C C . SER A 1 407 ? 4.385 15.981 24.987 1.00 34.08 455 SER A C 1
ATOM 3004 O O . SER A 1 407 ? 5.008 16.903 24.463 1.00 34.68 455 SER A O 1
ATOM 3007 N N . PHE A 1 408 ? 4.577 15.593 26.250 1.00 33.58 456 PHE A N 1
ATOM 3008 C CA . PHE A 1 408 ? 5.666 16.121 27.082 1.00 33.15 456 PHE A CA 1
ATOM 3009 C C . PHE A 1 408 ? 6.619 14.988 27.507 1.00 31.16 456 PHE A C 1
ATOM 3010 O O . PHE A 1 408 ? 7.351 15.098 28.476 1.00 32.14 456 PHE A O 1
ATOM 3018 N N . GLY A 1 409 ? 6.601 13.901 26.751 1.00 30.13 457 GLY A N 1
ATOM 3019 C CA . GLY A 1 409 ? 7.527 12.797 26.973 1.00 28.60 457 GLY A CA 1
ATOM 3020 C C . GLY A 1 409 ? 7.344 11.910 28.181 1.00 30.00 457 GLY A C 1
ATOM 3021 O O . GLY A 1 409 ? 8.330 11.398 28.710 1.00 29.22 457 GLY A O 1
ATOM 3022 N N . GLN A 1 410 ? 6.100 11.725 28.622 1.00 30.10 458 GLN A N 1
ATOM 3023 C CA . GLN A 1 410 ? 5.794 10.788 29.689 1.00 32.96 458 GLN A CA 1
ATOM 3024 C C . GLN A 1 410 ? 4.821 9.766 29.109 1.00 32.89 458 GLN A C 1
ATOM 3025 O O . GLN A 1 410 ? 4.090 10.068 28.178 1.00 32.81 458 GLN A O 1
ATOM 3031 N N . GLY A 1 411 ? 4.780 8.574 29.691 1.00 32.75 459 GLY A N 1
ATOM 3032 C CA . GLY A 1 411 ? 3.900 7.518 29.186 1.00 34.49 459 GLY A CA 1
ATOM 3033 C C . GLY A 1 411 ? 4.388 6.919 27.877 1.00 33.33 459 GLY A C 1
ATOM 3034 O O . GLY A 1 411 ? 3.621 6.270 27.160 1.00 34.97 459 GLY A O 1
ATOM 3035 N N . ILE A 1 412 ? 5.659 7.157 27.571 1.00 31.85 460 ILE A N 1
ATOM 3036 C CA . ILE A 1 412 ? 6.315 6.653 26.375 1.00 31.66 460 ILE A CA 1
ATOM 3037 C C . ILE A 1 412 ? 7.778 6.368 26.746 1.00 30.97 460 ILE A C 1
ATOM 3038 O O . ILE A 1 412 ? 8.392 7.142 27.469 1.00 30.98 460 ILE A O 1
ATOM 3043 N N . SER A 1 413 ? 8.310 5.240 26.290 1.00 30.59 461 SER A N 1
ATOM 3044 C CA . SER A 1 413 ? 9.682 4.856 26.589 1.00 30.10 461 SER A CA 1
ATOM 3045 C C . SER A 1 413 ? 10.510 4.848 25.335 1.00 28.66 461 SER A C 1
ATOM 3046 O O . SER A 1 413 ? 10.085 4.303 24.312 1.00 27.82 461 SER A O 1
ATOM 3049 N N . VAL A 1 414 ? 11.695 5.436 25.434 1.00 26.04 462 VAL A N 1
ATOM 3050 C CA . VAL A 1 414 ? 12.636 5.528 24.307 1.00 24.83 462 VAL A CA 1
ATOM 3051 C C . VAL A 1 414 ? 14.048 5.128 24.724 1.00 23.70 462 VAL A C 1
ATOM 3052 O O . VAL A 1 414 ? 14.325 4.958 25.916 1.00 23.90 462 VAL A O 1
ATOM 3056 N N . THR A 1 415 ? 14.930 4.976 23.735 1.00 22.93 463 THR A N 1
ATOM 3057 C CA . THR A 1 415 ? 16.345 4.811 23.967 1.00 22.40 463 THR A CA 1
ATOM 3058 C C . THR A 1 415 ? 16.975 6.120 23.514 1.00 22.50 463 THR A C 1
ATOM 3059 O O . THR A 1 415 ? 16.372 6.897 22.753 1.00 21.70 463 THR A O 1
ATOM 3063 N N . GLN A 1 416 ? 18.197 6.368 23.971 1.00 22.59 464 GLN A N 1
ATOM 3064 C CA . GLN A 1 416 ? 18.915 7.581 23.597 1.00 21.81 464 GLN A CA 1
ATOM 3065 C C . GLN A 1 416 ? 19.070 7.656 22.087 1.00 22.44 464 GLN A C 1
ATOM 3066 O O . GLN A 1 416 ? 18.886 8.727 21.480 1.00 20.66 464 GLN A O 1
ATOM 3072 N N . VAL A 1 417 ? 19.409 6.524 21.473 1.00 20.04 465 VAL A N 1
ATOM 3073 C CA . VAL A 1 417 ? 19.629 6.519 20.027 1.00 20.19 465 VAL A CA 1
ATOM 3074 C C . VAL A 1 417 ? 18.325 6.812 19.241 1.00 20.28 465 VAL A C 1
ATOM 3075 O O . VAL A 1 417 ? 18.389 7.400 18.171 1.00 20.09 465 VAL A O 1
ATOM 3079 N N . GLN A 1 418 ? 17.156 6.436 19.776 1.00 20.47 466 GLN A N 1
ATOM 3080 C CA . GLN A 1 418 ? 15.869 6.817 19.141 1.00 21.51 466 GLN A CA 1
ATOM 3081 C C . GLN A 1 418 ? 15.673 8.342 19.191 1.00 22.13 466 GLN A C 1
ATOM 3082 O O . GLN A 1 418 ? 15.219 8.966 18.218 1.00 21.33 466 GLN A O 1
ATOM 3088 N N . MET A 1 419 ? 16.051 8.951 20.318 1.00 21.90 467 MET A N 1
ATOM 3089 C CA . MET A 1 419 ? 15.968 10.395 20.419 1.00 21.80 467 MET A CA 1
ATOM 3090 C C . MET A 1 419 ? 16.914 11.060 19.425 1.00 21.56 467 MET A C 1
ATOM 3091 O O . MET A 1 419 ? 16.541 12.017 18.761 1.00 20.78 467 MET A O 1
ATOM 3096 N N . LEU A 1 420 ? 18.142 10.556 19.322 1.00 21.81 468 LEU A N 1
ATOM 3097 C CA . LEU A 1 420 ? 19.115 11.127 18.385 1.00 22.20 468 LEU A CA 1
ATOM 3098 C C . LEU A 1 420 ? 18.596 11.068 16.954 1.00 21.53 468 LEU A C 1
ATOM 3099 O O . LEU A 1 420 ? 18.721 12.034 16.209 1.00 20.82 468 LEU A O 1
ATOM 3104 N N . ARG A 1 421 ? 18.037 9.921 16.594 1.00 20.83 469 ARG A N 1
ATOM 3105 C CA . ARG A 1 421 ? 17.483 9.712 15.263 1.00 21.71 469 ARG A CA 1
ATOM 3106 C C . ARG A 1 421 ? 16.377 10.756 14.976 1.00 21.18 469 ARG A C 1
ATOM 3107 O O . ARG A 1 421 ? 16.364 11.377 13.915 1.00 21.14 469 ARG A O 1
ATOM 3115 N N . ALA A 1 422 ? 15.491 10.963 15.939 1.00 20.43 470 ALA A N 1
ATOM 3116 C CA . ALA A 1 422 ? 14.390 11.924 15.794 1.00 22.59 470 ALA A CA 1
ATOM 3117 C C . ALA A 1 422 ? 14.934 13.337 15.663 1.00 24.30 470 ALA A C 1
ATOM 3118 O O . ALA A 1 422 ? 14.455 14.115 14.819 1.00 23.73 470 ALA A O 1
ATOM 3120 N N . PHE A 1 423 ? 15.950 13.661 16.482 1.00 23.05 471 PHE A N 1
ATOM 3121 C CA . PHE A 1 423 ? 16.561 14.987 16.427 1.00 22.60 471 PHE A CA 1
ATOM 3122 C C . PHE A 1 423 ? 17.183 15.302 15.061 1.00 23.26 471 PHE A C 1
ATOM 3123 O O . PHE A 1 423 ? 17.217 16.475 14.656 1.00 22.00 471 PHE A O 1
ATOM 3131 N N . THR A 1 424 ? 17.656 14.284 14.336 1.00 21.45 472 THR A N 1
ATOM 3132 C CA . THR A 1 424 ? 18.258 14.565 13.040 1.00 21.68 472 THR A CA 1
ATOM 3133 C C . THR A 1 424 ? 17.257 15.191 12.060 1.00 21.83 472 THR A C 1
ATOM 3134 O O . THR A 1 424 ? 17.670 15.962 11.212 1.00 22.89 472 THR A O 1
ATOM 3138 N N . ALA A 1 425 ? 15.961 14.856 12.156 1.00 22.22 473 ALA A N 1
ATOM 3139 C CA . ALA A 1 425 ? 14.970 15.420 11.242 1.00 23.16 473 ALA A CA 1
ATOM 3140 C C . ALA A 1 425 ? 14.796 16.914 11.529 1.00 24.81 473 ALA A C 1
ATOM 3141 O O . ALA A 1 425 ? 14.588 17.712 10.636 1.00 24.70 473 ALA A O 1
ATOM 3143 N N . ILE A 1 426 ? 14.919 17.288 12.793 1.00 25.17 474 ILE A N 1
ATOM 3144 C CA . ILE A 1 426 ? 14.821 18.683 13.182 1.00 25.15 474 ILE A CA 1
ATOM 3145 C C . ILE A 1 426 ? 16.029 19.462 12.659 1.00 26.40 474 ILE A C 1
ATOM 3146 O O . ILE A 1 426 ? 15.862 20.562 12.139 1.00 25.72 474 ILE A O 1
ATOM 3151 N N . SER A 1 427 ? 17.222 18.876 12.792 1.00 25.43 475 SER A N 1
ATOM 3152 C CA . SER A 1 427 ? 18.489 19.491 12.391 1.00 28.78 475 SER A CA 1
ATOM 3153 C C . SER A 1 427 ? 18.800 19.433 10.897 1.00 30.62 475 SER A C 1
ATOM 3154 O O . SER A 1 427 ? 19.661 20.181 10.418 1.00 34.31 475 SER A O 1
ATOM 3157 N N . ASN A 1 428 ? 18.135 18.533 10.180 1.00 28.99 476 ASN A N 1
ATOM 3158 C CA . ASN A 1 428 ? 18.407 18.310 8.754 1.00 28.02 476 ASN A CA 1
ATOM 3159 C C . ASN A 1 428 ? 17.163 18.531 7.851 1.00 27.79 476 ASN A C 1
ATOM 3160 O O . ASN A 1 428 ? 16.761 17.632 7.097 1.00 26.21 476 ASN A O 1
ATOM 3165 N N . ASN A 1 429 ? 16.561 19.724 7.948 1.00 27.99 477 ASN A N 1
ATOM 3166 C CA . ASN A 1 429 ? 15.448 20.142 7.081 1.00 28.82 477 ASN A CA 1
ATOM 3167 C C . ASN A 1 429 ? 14.258 19.172 6.984 1.00 27.38 477 ASN A C 1
ATOM 3168 O O . ASN A 1 429 ? 13.619 19.041 5.930 1.00 28.26 477 ASN A O 1
ATOM 3173 N N . GLY A 1 430 ? 13.958 18.508 8.088 1.00 25.04 478 GLY A N 1
ATOM 3174 C CA . GLY A 1 430 ? 12.857 17.562 8.146 1.00 25.72 478 GLY A CA 1
ATOM 3175 C C . GLY A 1 430 ? 13.192 16.135 7.754 1.00 25.75 478 GLY A C 1
ATOM 3176 O O . GLY A 1 430 ? 12.376 15.251 7.962 1.00 27.04 478 GLY A O 1
ATOM 3177 N N . ILE A 1 431 ? 14.406 15.917 7.236 1.00 25.15 479 ILE A N 1
ATOM 3178 C CA . ILE A 1 431 ? 14.859 14.618 6.691 1.00 24.70 479 ILE A CA 1
ATOM 3179 C C . ILE A 1 431 ? 15.604 13.821 7.749 1.00 23.19 479 ILE A C 1
ATOM 3180 O O . ILE A 1 431 ? 16.723 14.160 8.120 1.00 22.30 479 ILE A O 1
ATOM 3185 N N . MET A 1 432 ? 14.990 12.734 8.193 1.00 23.58 480 MET A N 1
ATOM 3186 C CA . MET A 1 432 ? 15.536 11.917 9.252 1.00 23.71 480 MET A CA 1
ATOM 3187 C C . MET A 1 432 ? 16.657 11.032 8.718 1.00 22.52 480 MET A C 1
ATOM 3188 O O . MET A 1 432 ? 16.554 10.467 7.604 1.00 23.42 480 MET A O 1
ATOM 3193 N N . LEU A 1 433 ? 17.710 10.915 9.529 1.00 20.77 481 LEU A N 1
ATOM 3194 C CA . LEU A 1 433 ? 18.901 10.146 9.216 1.00 20.88 481 LEU A CA 1
ATOM 3195 C C . LEU A 1 433 ? 19.111 9.045 10.228 1.00 20.62 481 LEU A C 1
ATOM 3196 O O . LEU A 1 433 ? 18.719 9.167 11.399 1.00 19.34 481 LEU A O 1
ATOM 3201 N N . GLU A 1 434 ? 19.724 7.959 9.768 1.00 20.71 482 GLU A N 1
ATOM 3202 C CA . GLU A 1 434 ? 20.083 6.849 10.649 1.00 20.63 482 GLU A CA 1
ATOM 3203 C C . GLU A 1 434 ? 21.380 7.236 11.385 1.00 20.30 482 GLU A C 1
ATOM 3204 O O . GLU A 1 434 ? 22.369 7.597 10.739 1.00 22.01 482 GLU A O 1
ATOM 3210 N N . PRO A 1 435 ? 21.391 7.170 12.729 1.00 20.33 483 PRO A N 1
ATOM 3211 C CA . PRO A 1 435 ? 22.633 7.424 13.428 1.00 19.83 483 PRO A CA 1
ATOM 3212 C C . PRO A 1 435 ? 23.663 6.364 13.013 1.00 19.65 483 PRO A C 1
ATOM 3213 O O . PRO A 1 435 ? 23.281 5.208 12.812 1.00 20.04 483 PRO A O 1
ATOM 3217 N N . GLN A 1 436 ? 24.920 6.782 12.860 1.00 18.25 484 GLN A N 1
ATOM 3218 C CA . GLN A 1 436 ? 26.019 5.911 12.423 1.00 19.31 484 GLN A CA 1
ATOM 3219 C C . GLN A 1 436 ? 27.212 6.052 13.331 1.00 19.04 484 GLN A C 1
ATOM 3220 O O . GLN A 1 436 ? 27.537 7.169 13.791 1.00 18.18 484 GLN A O 1
ATOM 3226 N N . PHE A 1 437 ? 27.887 4.921 13.547 1.00 18.09 485 PHE A N 1
ATOM 3227 C CA . PHE A 1 437 ? 29.100 4.856 14.342 1.00 18.79 485 PHE A CA 1
ATOM 3228 C C . PHE A 1 437 ? 30.259 4.197 13.577 1.00 19.50 485 PHE A C 1
ATOM 3229 O O . PHE A 1 437 ? 31.385 4.160 14.097 1.00 17.27 485 PHE A O 1
ATOM 3237 N N . ILE A 1 438 ? 30.001 3.692 12.358 1.00 19.21 486 ILE A N 1
ATOM 3238 C CA . ILE A 1 438 ? 31.069 3.106 11.513 1.00 20.83 486 ILE A CA 1
ATOM 3239 C C . ILE A 1 438 ? 31.317 4.003 10.321 1.00 21.02 486 ILE A C 1
ATOM 3240 O O . ILE A 1 438 ? 30.394 4.293 9.541 1.00 20.23 486 ILE A O 1
ATOM 3245 N N . LYS A 1 439 ? 32.566 4.411 10.160 1.00 21.37 487 LYS A N 1
ATOM 3246 C CA . LYS A 1 439 ? 32.979 5.266 9.052 1.00 23.46 487 LYS A CA 1
ATOM 3247 C C . LYS A 1 439 ? 33.510 4.427 7.900 1.00 22.37 487 LYS A C 1
ATOM 3248 O O . LYS A 1 439 ? 33.252 4.708 6.746 1.00 21.74 487 LYS A O 1
ATOM 3254 N N . GLN A 1 440 ? 34.314 3.429 8.233 1.00 22.29 488 GLN A N 1
ATOM 3255 C CA . GLN A 1 440 ? 34.933 2.594 7.209 1.00 24.13 488 GLN A CA 1
ATOM 3256 C C . GLN A 1 440 ? 35.309 1.246 7.772 1.00 23.58 488 GLN A C 1
ATOM 3257 O O . GLN A 1 440 ? 35.733 1.157 8.916 1.00 24.14 488 GLN A O 1
ATOM 3263 N N . VAL A 1 441 ? 35.161 0.218 6.944 1.00 24.11 489 VAL A N 1
ATOM 3264 C CA . VAL A 1 441 ? 35.568 -1.152 7.250 1.00 24.86 489 VAL A CA 1
ATOM 3265 C C . VAL A 1 441 ? 36.671 -1.422 6.226 1.00 26.38 489 VAL A C 1
ATOM 3266 O O . VAL A 1 441 ? 36.444 -1.283 5.014 1.00 24.05 489 VAL A O 1
ATOM 3270 N N . ALA A 1 442 ? 37.863 -1.785 6.704 1.00 26.35 490 ALA A N 1
ATOM 3271 C CA . ALA A 1 442 ? 39.018 -1.947 5.824 1.00 26.20 490 ALA A CA 1
ATOM 3272 C C . ALA A 1 442 ? 39.641 -3.319 5.885 1.00 27.89 490 ALA A C 1
ATOM 3273 O O . ALA A 1 442 ? 39.842 -3.884 6.980 1.00 26.89 490 ALA A O 1
ATOM 3275 N N . ASP A 1 443 ? 39.928 -3.862 4.703 1.00 28.33 491 ASP A N 1
ATOM 3276 C CA . ASP A 1 443 ? 40.626 -5.121 4.592 1.00 31.84 491 ASP A CA 1
ATOM 3277 C C . ASP A 1 443 ? 42.042 -4.720 4.180 1.00 32.94 491 ASP A C 1
ATOM 3278 O O . ASP A 1 443 ? 42.300 -4.435 2.999 1.00 31.39 491 ASP A O 1
ATOM 3283 N N . THR A 1 444 ? 42.944 -4.673 5.160 1.00 35.05 492 THR A N 1
ATOM 3284 C CA . THR A 1 444 ? 44.340 -4.272 4.921 1.00 39.47 492 THR A CA 1
ATOM 3285 C C . THR A 1 444 ? 45.160 -5.315 4.197 1.00 40.67 492 THR A C 1
ATOM 3286 O O . THR A 1 444 ? 46.205 -4.989 3.657 1.00 44.79 492 THR A O 1
ATOM 3290 N N . ASN A 1 445 ? 44.706 -6.564 4.210 1.00 41.98 493 ASN A N 1
ATOM 3291 C CA . ASN A 1 445 ? 45.399 -7.629 3.509 1.00 44.72 493 ASN A CA 1
ATOM 3292 C C . ASN A 1 445 ? 45.196 -7.400 2.009 1.00 42.32 493 ASN A C 1
ATOM 3293 O O . ASN A 1 445 ? 46.140 -7.454 1.229 1.00 40.55 493 ASN A O 1
ATOM 3298 N N . LYS A 1 446 ? 43.950 -7.104 1.618 1.00 38.70 494 LYS A N 1
ATOM 3299 C CA . LYS A 1 446 ? 43.601 -6.922 0.208 1.00 37.45 494 LYS A CA 1
ATOM 3300 C C . LYS A 1 446 ? 43.720 -5.511 -0.310 1.00 34.76 494 LYS A C 1
ATOM 3301 O O . LYS A 1 446 ? 43.748 -5.298 -1.520 1.00 32.22 494 LYS A O 1
ATOM 3307 N N . GLY A 1 447 ? 43.786 -4.544 0.592 1.00 31.85 495 GLY A N 1
ATOM 3308 C CA . GLY A 1 447 ? 43.860 -3.163 0.188 1.00 31.39 495 GLY A CA 1
ATOM 3309 C C . GLY A 1 447 ? 42.521 -2.647 -0.319 1.00 31.97 495 GLY A C 1
ATOM 3310 O O . GLY A 1 447 ? 42.473 -1.827 -1.241 1.00 34.10 495 GLY A O 1
ATOM 3311 N N . THR A 1 448 ? 41.436 -3.132 0.267 1.00 29.28 496 THR A N 1
ATOM 3312 C CA . THR A 1 448 ? 40.111 -2.658 -0.105 1.00 28.36 496 THR A CA 1
ATOM 3313 C C . THR A 1 448 ? 39.367 -2.103 1.110 1.00 26.17 496 THR A C 1
ATOM 3314 O O . THR A 1 448 ? 39.654 -2.448 2.256 1.00 25.41 496 THR A O 1
ATOM 3318 N N . VAL A 1 449 ? 38.393 -1.249 0.837 1.00 26.15 497 VAL A N 1
ATOM 3319 C CA . VAL A 1 449 ? 37.592 -0.633 1.875 1.00 24.75 497 VAL A CA 1
ATOM 3320 C C . VAL A 1 449 ? 36.144 -0.504 1.460 1.00 24.66 497 VAL A C 1
ATOM 3321 O O . VAL A 1 449 ? 35.811 -0.599 0.269 1.00 25.27 497 VAL A O 1
ATOM 3325 N N . ARG A 1 450 ? 35.302 -0.294 2.465 1.00 22.32 498 ARG A N 1
ATOM 3326 C CA . ARG A 1 450 ? 33.883 0.068 2.308 1.00 23.00 498 ARG A CA 1
ATOM 3327 C C . ARG A 1 450 ? 33.730 1.274 3.216 1.00 22.52 498 ARG A C 1
ATOM 3328 O O . ARG A 1 450 ? 34.000 1.178 4.420 1.00 22.32 498 ARG A O 1
ATOM 3336 N N . THR A 1 451 ? 33.348 2.404 2.624 1.00 22.44 499 THR A N 1
ATOM 3337 C CA . THR A 1 451 ? 33.247 3.677 3.333 1.00 23.45 499 THR A CA 1
ATOM 3338 C C . THR A 1 451 ? 31.804 4.193 3.386 1.00 23.12 499 THR A C 1
ATOM 3339 O O . THR A 1 451 ? 31.092 4.187 2.374 1.00 24.46 499 THR A O 1
ATOM 3343 N N . ALA A 1 452 ? 31.387 4.641 4.569 1.00 22.92 500 ALA A N 1
ATOM 3344 C CA . ALA A 1 452 ? 30.006 5.076 4.815 1.00 21.73 500 ALA A CA 1
ATOM 3345 C C . ALA A 1 452 ? 29.657 6.455 4.303 1.00 23.88 500 ALA A C 1
ATOM 3346 O O . ALA A 1 452 ? 30.511 7.318 4.160 1.00 24.28 500 ALA A O 1
ATOM 3348 N N . LYS A 1 453 ? 28.372 6.614 3.981 1.00 23.79 501 LYS A N 1
ATOM 3349 C CA . LYS A 1 453 ? 27.760 7.883 3.623 1.00 25.29 501 LYS A CA 1
ATOM 3350 C C . LYS A 1 453 ? 26.426 7.907 4.381 1.00 23.47 501 LYS A C 1
ATOM 3351 O O . LYS A 1 453 ? 25.931 6.851 4.830 1.00 21.64 501 LYS A O 1
ATOM 3357 N N . LYS A 1 454 ? 25.830 9.089 4.500 1.00 21.42 502 LYS A N 1
ATOM 3358 C CA . LYS A 1 454 ? 24.587 9.232 5.259 1.00 22.90 502 LYS A CA 1
ATOM 3359 C C . LYS A 1 454 ? 23.441 8.372 4.716 1.00 21.90 502 LYS A C 1
ATOM 3360 O O . LYS A 1 454 ? 23.359 8.113 3.512 1.00 21.71 502 LYS A O 1
ATOM 3366 N N . GLU A 1 455 ? 22.574 7.948 5.621 1.00 22.33 503 GLU A N 1
ATOM 3367 C CA . GLU A 1 455 ? 21.419 7.117 5.302 1.00 22.40 503 GLU A CA 1
ATOM 3368 C C . GLU A 1 455 ? 20.117 7.851 5.638 1.00 21.26 503 GLU A C 1
ATOM 3369 O O . GLU A 1 455 ? 19.779 8.031 6.813 1.00 22.02 503 GLU A O 1
ATOM 3375 N N . VAL A 1 456 ? 19.375 8.253 4.604 1.00 21.02 504 VAL A N 1
ATOM 3376 C CA . VAL A 1 456 ? 18.087 8.932 4.767 1.00 21.55 504 VAL A CA 1
ATOM 3377 C C . VAL A 1 456 ? 17.042 7.857 5.021 1.00 21.96 504 VAL A C 1
ATOM 3378 O O . VAL A 1 456 ? 16.951 6.899 4.264 1.00 21.05 504 VAL A O 1
ATOM 3382 N N . ILE A 1 457 ? 16.257 8.013 6.077 1.00 22.08 505 ILE A N 1
ATOM 3383 C CA . ILE A 1 457 ? 15.296 6.970 6.460 1.00 24.15 505 ILE A CA 1
ATOM 3384 C C . ILE A 1 457 ? 13.853 7.422 6.612 1.00 24.80 505 ILE A C 1
ATOM 3385 O O . ILE A 1 457 ? 13.008 6.604 6.981 1.00 25.42 505 ILE A O 1
ATOM 3390 N N . GLY A 1 458 ? 13.586 8.708 6.347 1.00 24.87 506 GLY A N 1
ATOM 3391 C CA . GLY A 1 458 ? 12.237 9.237 6.423 1.00 26.18 506 GLY A CA 1
ATOM 3392 C C . GLY A 1 458 ? 12.176 10.746 6.427 1.00 27.01 506 GLY A C 1
ATOM 3393 O O . GLY A 1 458 ? 13.203 11.443 6.366 1.00 25.75 506 GLY A O 1
ATOM 3394 N N . LYS A 1 459 ? 10.954 11.255 6.482 1.00 28.94 507 LYS A N 1
ATOM 3395 C CA . LYS A 1 459 ? 10.722 12.688 6.503 1.00 30.70 507 LYS A CA 1
ATOM 3396 C C . LYS A 1 459 ? 9.456 12.966 7.313 1.00 30.33 507 LYS A C 1
ATOM 3397 O O . LYS A 1 459 ? 8.358 13.072 6.756 1.00 29.64 507 LYS A O 1
ATOM 3403 N N . PRO A 1 460 ? 9.603 13.057 8.639 1.00 29.20 508 PRO A N 1
ATOM 3404 C CA . PRO A 1 460 ? 8.437 13.262 9.484 1.00 30.14 508 PRO A CA 1
ATOM 3405 C C . PRO A 1 460 ? 7.757 14.632 9.344 1.00 30.86 508 PRO A C 1
ATOM 3406 O O . PRO A 1 460 ? 6.543 14.702 9.482 1.00 31.11 508 PRO A O 1
ATOM 3410 N N . VAL A 1 461 ? 8.527 15.689 9.062 1.00 30.72 509 VAL A N 1
ATOM 3411 C CA . VAL A 1 461 ? 7.976 17.049 8.936 1.00 32.05 509 VAL A CA 1
ATOM 3412 C C . VAL A 1 461 ? 8.637 17.792 7.785 1.00 31.96 509 VAL A C 1
ATOM 3413 O O . VAL A 1 461 ? 9.655 17.361 7.255 1.00 30.31 509 VAL A O 1
ATOM 3417 N N . SER A 1 462 ? 8.031 18.899 7.383 1.00 31.37 510 SER A N 1
ATOM 3418 C CA . SER A 1 462 ? 8.558 19.706 6.300 1.00 31.58 510 SER A CA 1
ATOM 3419 C C . SER A 1 462 ? 9.808 20.478 6.732 1.00 31.58 510 SER A C 1
ATOM 3420 O O . SER A 1 462 ? 10.113 20.611 7.924 1.00 29.88 510 SER A O 1
ATOM 3423 N N . LYS A 1 463 ? 10.511 20.990 5.742 1.00 31.97 511 LYS A N 1
ATOM 3424 C CA . LYS A 1 463 ? 11.689 21.825 5.957 1.00 33.91 511 LYS A CA 1
ATOM 3425 C C . LYS A 1 463 ? 11.295 23.079 6.758 1.00 34.50 511 LYS A C 1
ATOM 3426 O O . LYS A 1 463 ? 12.010 23.497 7.689 1.00 31.93 511 LYS A O 1
ATOM 3432 N N . GLN A 1 464 ? 10.161 23.671 6.381 1.00 34.61 512 GLN A N 1
ATOM 3433 C CA . GLN A 1 464 ? 9.680 24.876 7.051 1.00 36.68 512 GLN A CA 1
ATOM 3434 C C . GLN A 1 464 ? 9.327 24.588 8.520 1.00 34.09 512 GLN A C 1
ATOM 3435 O O . GLN A 1 464 ? 9.675 25.369 9.405 1.00 34.80 512 GLN A O 1
ATOM 3441 N N . ALA A 1 465 ? 8.654 23.470 8.781 1.00 32.32 513 ALA A N 1
ATOM 3442 C CA . ALA A 1 465 ? 8.306 23.102 10.168 1.00 32.19 513 ALA A CA 1
ATOM 3443 C C . ALA A 1 465 ? 9.557 22.895 11.035 1.00 30.37 513 ALA A C 1
ATOM 3444 O O . ALA A 1 465 ? 9.616 23.352 12.186 1.00 29.79 513 ALA A O 1
ATOM 3446 N N . ALA A 1 466 ? 10.559 22.220 10.473 1.00 28.85 514 ALA A N 1
ATOM 3447 C CA . ALA A 1 466 ? 11.813 21.995 11.180 1.00 28.29 514 ALA A CA 1
ATOM 3448 C C . ALA A 1 466 ? 12.509 23.326 11.490 1.00 28.88 514 ALA A C 1
ATOM 3449 O O . ALA A 1 466 ? 12.972 23.543 12.589 1.00 28.27 514 ALA A O 1
ATOM 3451 N N . SER A 1 467 ? 12.573 24.199 10.493 1.00 29.38 515 SER A N 1
ATOM 3452 C CA . SER A 1 467 ? 13.218 25.489 10.632 1.00 31.55 515 SER A CA 1
ATOM 3453 C C . SER A 1 467 ? 12.534 26.374 11.682 1.00 32.04 515 SER A C 1
ATOM 3454 O O . SER A 1 467 ? 13.199 27.032 12.496 1.00 30.93 515 SER A O 1
ATOM 3457 N N . GLU A 1 468 ? 11.203 26.406 11.643 1.00 32.52 516 GLU A N 1
ATOM 3458 C CA . GLU A 1 468 ? 10.435 27.180 12.622 1.00 33.61 516 GLU A CA 1
ATOM 3459 C C . GLU A 1 468 ? 10.599 26.610 14.026 1.00 31.76 516 GLU A C 1
ATOM 3460 O O . GLU A 1 468 ? 10.726 27.367 14.993 1.00 32.40 516 GLU A O 1
ATOM 3466 N N . THR A 1 469 ? 10.615 25.289 14.135 1.00 30.09 517 THR A N 1
ATOM 3467 C CA . THR A 1 469 ? 10.831 24.634 15.418 1.00 29.80 517 THR A CA 1
ATOM 3468 C C . THR A 1 469 ? 12.189 25.066 15.996 1.00 29.45 517 THR A C 1
ATOM 3469 O O . THR A 1 469 ? 12.263 25.450 17.167 1.00 29.82 517 THR A O 1
ATOM 3473 N N . ARG A 1 470 ? 13.234 25.066 15.158 1.00 28.12 518 ARG A N 1
ATOM 3474 C CA . ARG A 1 470 ? 14.575 25.474 15.609 1.00 27.73 518 ARG A CA 1
ATOM 3475 C C . ARG A 1 470 ? 14.600 26.928 16.066 1.00 28.81 518 ARG A C 1
ATOM 3476 O O . ARG A 1 470 ? 15.241 27.253 17.061 1.00 28.32 518 ARG A O 1
ATOM 3484 N N . ASN A 1 471 ? 13.892 27.794 15.351 1.00 30.87 519 ASN A N 1
ATOM 3485 C CA . ASN A 1 471 ? 13.823 29.198 15.741 1.00 33.06 519 ASN A CA 1
ATOM 3486 C C . ASN A 1 471 ? 13.079 29.364 17.084 1.00 32.57 519 ASN A C 1
ATOM 3487 O O . ASN A 1 471 ? 13.544 30.099 17.949 1.00 32.49 519 ASN A O 1
ATOM 3492 N N . TYR A 1 472 ? 11.957 28.672 17.277 1.00 32.11 520 TYR A N 1
ATOM 3493 C CA . TYR A 1 472 ? 11.250 28.751 18.571 1.00 33.57 520 TYR A CA 1
ATOM 3494 C C . TYR A 1 472 ? 12.150 28.259 19.705 1.00 31.88 520 TYR A C 1
ATOM 3495 O O . TYR A 1 472 ? 12.105 28.787 20.814 1.00 33.00 520 TYR A O 1
ATOM 3504 N N . MET A 1 473 ? 12.985 27.270 19.409 1.00 29.95 521 MET A N 1
ATOM 3505 C CA . MET A 1 473 ? 13.933 26.719 20.399 1.00 29.67 521 MET A CA 1
ATOM 3506 C C . MET A 1 473 ? 15.047 27.691 20.828 1.00 29.78 521 MET A C 1
ATOM 3507 O O . MET A 1 473 ? 15.687 27.473 21.861 1.00 30.80 521 MET A O 1
ATOM 3512 N N . ILE A 1 474 ? 15.302 28.745 20.054 1.00 29.97 522 ILE A N 1
ATOM 3513 C CA . ILE A 1 474 ? 16.287 29.757 20.464 1.00 30.58 522 ILE A CA 1
ATOM 3514 C C . ILE A 1 474 ? 15.781 30.453 21.738 1.00 32.46 522 ILE A C 1
ATOM 3515 O O . ILE A 1 474 ? 16.550 30.702 22.688 1.00 31.96 522 ILE A O 1
ATOM 3520 N N . SER A 1 475 ? 14.484 30.751 21.757 1.00 33.45 523 SER A N 1
ATOM 3521 C CA . SER A 1 475 ? 13.869 31.451 22.893 1.00 35.23 523 SER A CA 1
ATOM 3522 C C . SER A 1 475 ? 13.915 30.680 24.196 1.00 34.67 523 SER A C 1
ATOM 3523 O O . SER A 1 475 ? 13.896 31.281 25.265 1.00 35.26 523 SER A O 1
ATOM 3526 N N . VAL A 1 476 ? 13.964 29.356 24.126 1.00 33.02 524 VAL A N 1
ATOM 3527 C CA . VAL A 1 476 ? 14.112 28.569 25.344 1.00 31.73 524 VAL A CA 1
ATOM 3528 C C . VAL A 1 476 ? 15.349 29.078 26.096 1.00 31.21 524 VAL A C 1
ATOM 3529 O O . VAL A 1 476 ? 15.367 29.124 27.322 1.00 30.14 524 VAL A O 1
ATOM 3533 N N . GLY A 1 477 ? 16.384 29.438 25.335 1.00 30.41 525 GLY A N 1
ATOM 3534 C CA . GLY A 1 477 ? 17.624 29.949 25.887 1.00 30.29 525 GLY A CA 1
ATOM 3535 C C . GLY A 1 477 ? 17.686 31.465 26.079 1.00 32.12 525 GLY A C 1
ATOM 3536 O O . GLY A 1 477 ? 18.296 31.935 27.055 1.00 32.24 525 GLY A O 1
ATOM 3537 N N . THR A 1 478 ? 17.026 32.227 25.195 1.00 32.77 526 THR A N 1
ATOM 3538 C CA . THR A 1 478 ? 17.134 33.696 25.202 1.00 34.90 526 THR A CA 1
ATOM 3539 C C . THR A 1 478 ? 16.036 34.535 25.886 1.00 37.32 526 THR A C 1
ATOM 3540 O O . THR A 1 478 ? 16.286 35.697 26.216 1.00 39.31 526 THR A O 1
ATOM 3544 N N . ASP A 1 479 ? 14.856 33.957 26.105 1.00 37.42 527 ASP A N 1
ATOM 3545 C CA . ASP A 1 479 ? 13.731 34.689 26.692 1.00 39.34 527 ASP A CA 1
ATOM 3546 C C . ASP A 1 479 ? 13.929 34.909 28.210 1.00 40.37 527 ASP A C 1
ATOM 3547 O O . ASP A 1 479 ? 13.776 33.969 28.993 1.00 38.83 527 ASP A O 1
ATOM 3552 N N . PRO A 1 480 ? 14.243 36.158 28.630 1.00 42.10 528 PRO A N 1
ATOM 3553 C CA . PRO A 1 480 ? 14.506 36.378 30.055 1.00 44.28 528 PRO A CA 1
ATOM 3554 C C . PRO A 1 480 ? 13.330 36.141 30.985 1.00 45.93 528 PRO A C 1
ATOM 3555 O O . PRO A 1 480 ? 13.531 35.956 32.180 1.00 46.57 528 PRO A O 1
ATOM 3559 N N . GLU A 1 481 ? 12.119 36.139 30.450 1.00 47.33 529 GLU A N 1
ATOM 3560 C CA . GLU A 1 481 ? 10.955 35.944 31.285 1.00 49.40 529 GLU A CA 1
ATOM 3561 C C . GLU A 1 481 ? 10.514 34.480 31.302 1.00 46.87 529 GLU A C 1
ATOM 3562 O O . GLU A 1 481 ? 10.263 33.915 32.371 1.00 45.98 529 GLU A O 1
ATOM 3568 N N . PHE A 1 482 ? 10.453 33.871 30.119 1.00 43.05 530 PHE A N 1
ATOM 3569 C CA . PHE A 1 482 ? 9.915 32.521 29.968 1.00 41.98 530 PHE A CA 1
ATOM 3570 C C . PHE A 1 482 ? 10.885 31.393 29.707 1.00 38.45 530 PHE A C 1
ATOM 3571 O O . PHE A 1 482 ? 10.557 30.263 30.020 1.00 38.42 530 PHE A O 1
ATOM 3579 N N . GLY A 1 483 ? 12.064 31.684 29.161 1.00 36.70 531 GLY A N 1
ATOM 3580 C CA . GLY A 1 483 ? 13.018 30.632 28.803 1.00 35.10 531 GLY A CA 1
ATOM 3581 C C . GLY A 1 483 ? 13.569 29.847 29.977 1.00 35.27 531 GLY A C 1
ATOM 3582 O O . GLY A 1 483 ? 14.182 30.420 30.879 1.00 34.46 531 GLY A O 1
ATOM 3583 N N . THR A 1 484 ? 13.367 28.531 29.958 1.00 34.28 532 THR A N 1
ATOM 3584 C CA . THR A 1 484 ? 13.851 27.662 31.026 1.00 34.74 532 THR A CA 1
ATOM 3585 C C . THR A 1 484 ? 15.365 27.519 31.016 1.00 33.46 532 THR A C 1
ATOM 3586 O O . THR A 1 484 ? 15.943 27.073 31.999 1.00 33.57 532 THR A O 1
ATOM 3590 N N . LEU A 1 485 ? 15.998 27.890 29.908 1.00 32.92 533 LEU A N 1
ATOM 3591 C CA . LEU A 1 485 ? 17.449 27.804 29.790 1.00 31.80 533 LEU A CA 1
ATOM 3592 C C . LEU A 1 485 ? 18.133 29.167 29.686 1.00 32.15 533 LEU A C 1
ATOM 3593 O O . LEU A 1 485 ? 19.240 29.271 29.147 1.00 31.98 533 LEU A O 1
ATOM 3598 N N . TYR A 1 486 ? 17.481 30.202 30.233 1.00 34.14 534 TYR A N 1
ATOM 3599 C CA . TYR A 1 486 ? 18.060 31.550 30.325 1.00 35.71 534 TYR A CA 1
ATOM 3600 C C . TYR A 1 486 ? 18.621 31.676 31.739 1.00 35.80 534 TYR A C 1
ATOM 3601 O O . TYR A 1 486 ? 17.978 31.252 32.697 1.00 35.80 534 TYR A O 1
ATOM 3610 N N . ASN A 1 487 ? 19.824 32.228 31.874 1.00 36.54 535 ASN A N 1
ATOM 3611 C CA . ASN A 1 487 ? 20.441 32.369 33.191 1.00 38.11 535 ASN A CA 1
ATOM 3612 C C . ASN A 1 487 ? 20.145 33.771 33.717 1.00 40.32 535 ASN A C 1
ATOM 3613 O O . ASN A 1 487 ? 20.844 34.730 33.390 1.00 39.17 535 ASN A O 1
ATOM 3618 N N . LYS A 1 488 ? 19.111 33.874 34.535 1.00 43.27 536 LYS A N 1
ATOM 3619 C CA . LYS A 1 488 ? 18.689 35.182 35.064 1.00 48.48 536 LYS A CA 1
ATOM 3620 C C . LYS A 1 488 ? 19.761 35.880 35.890 1.00 48.63 536 LYS A C 1
ATOM 3621 O O . LYS A 1 488 ? 19.854 37.096 35.856 1.00 48.65 536 LYS A O 1
ATOM 3627 N N . SER A 1 489 ? 20.580 35.098 36.595 1.00 48.59 537 SER A N 1
ATOM 3628 C CA . SER A 1 489 ? 21.678 35.636 37.403 1.00 50.76 537 SER A CA 1
ATOM 3629 C C . SER A 1 489 ? 22.778 36.292 36.572 1.00 50.93 537 SER A C 1
ATOM 3630 O O . SER A 1 489 ? 23.457 37.175 37.077 1.00 51.87 537 SER A O 1
ATOM 3633 N N . GLU A 1 490 ? 22.969 35.858 35.326 1.00 47.23 538 GLU A N 1
ATOM 3634 C CA . GLU A 1 490 ? 24.002 36.444 34.449 1.00 48.54 538 GLU A CA 1
ATOM 3635 C C . GLU A 1 490 ? 23.429 37.301 33.324 1.00 47.11 538 GLU A C 1
ATOM 3636 O O . GLU A 1 490 ? 24.183 37.971 32.613 1.00 48.79 538 GLU A O 1
ATOM 3642 N N . GLY A 1 491 ? 22.108 37.300 33.171 1.00 44.45 539 GLY A N 1
ATOM 3643 C CA . GLY A 1 491 ? 21.472 38.062 32.110 1.00 43.96 539 GLY A CA 1
ATOM 3644 C C . GLY A 1 491 ? 21.825 37.527 30.735 1.00 42.83 539 GLY A C 1
ATOM 3645 O O . GLY A 1 491 ? 22.024 38.297 29.802 1.00 45.01 539 GLY A O 1
ATOM 3646 N N . SER A 1 492 ? 21.904 36.206 30.602 1.00 39.50 540 SER A N 1
ATOM 3647 C CA . SER A 1 492 ? 22.258 35.599 29.311 1.00 39.16 540 SER A CA 1
ATOM 3648 C C . SER A 1 492 ? 21.846 34.134 29.247 1.00 36.03 540 SER A C 1
ATOM 3649 O O . SER A 1 492 ? 21.496 33.552 30.268 1.00 34.68 540 SER A O 1
ATOM 3652 N N . PRO A 1 493 ? 21.864 33.536 28.040 1.00 35.10 541 PRO A N 1
ATOM 3653 C CA . PRO A 1 493 ? 21.525 32.112 27.961 1.00 33.63 541 PRO A CA 1
ATOM 3654 C C . PRO A 1 493 ? 22.522 31.215 28.695 1.00 32.18 541 PRO A C 1
ATOM 3655 O O . PRO A 1 493 ? 23.721 31.525 28.755 1.00 32.12 541 PRO A O 1
ATOM 3659 N N . ILE A 1 494 ? 22.020 30.123 29.255 1.00 31.36 542 ILE A N 1
ATOM 3660 C CA . ILE A 1 494 ? 22.882 29.134 29.896 1.00 30.48 542 ILE A CA 1
ATOM 3661 C C . ILE A 1 494 ? 23.810 28.526 28.851 1.00 29.84 542 ILE A C 1
ATOM 3662 O O . ILE A 1 494 ? 25.026 28.438 29.065 1.00 29.78 542 ILE A O 1
ATOM 3667 N N . ILE A 1 495 ? 23.231 28.106 27.731 1.00 29.38 543 ILE A N 1
ATOM 3668 C CA . ILE A 1 495 ? 24.006 27.476 26.667 1.00 28.27 543 ILE A CA 1
ATOM 3669 C C . ILE A 1 495 ? 24.463 28.505 25.634 1.00 28.94 543 ILE A C 1
ATOM 3670 O O . ILE A 1 495 ? 23.656 29.148 24.972 1.00 29.96 543 ILE A O 1
ATOM 3675 N N . GLN A 1 496 ? 25.783 28.646 25.532 1.00 28.91 544 GLN A N 1
ATOM 3676 C CA . GLN A 1 496 ? 26.401 29.569 24.610 1.00 31.07 544 GLN A CA 1
ATOM 3677 C C . GLN A 1 496 ? 27.513 28.856 23.852 1.00 30.52 544 GLN A C 1
ATOM 3678 O O . GLN A 1 496 ? 28.213 28.019 24.422 1.00 30.35 544 GLN A O 1
ATOM 3684 N N . VAL A 1 497 ? 27.638 29.167 22.562 1.00 30.76 545 VAL A N 1
ATOM 3685 C CA . VAL A 1 497 ? 28.687 28.614 21.701 1.00 31.18 545 VAL A CA 1
ATOM 3686 C C . VAL A 1 497 ? 29.214 29.792 20.875 1.00 32.78 545 VAL A C 1
ATOM 3687 O O . VAL A 1 497 ? 28.604 30.193 19.875 1.00 31.84 545 VAL A O 1
ATOM 3691 N N . GLY A 1 498 ? 30.324 30.383 21.329 1.00 34.78 546 GLY A N 1
ATOM 3692 C CA . GLY A 1 498 ? 30.851 31.596 20.690 1.00 36.24 546 GLY A CA 1
ATOM 3693 C C . GLY A 1 498 ? 29.734 32.639 20.677 1.00 37.61 546 GLY A C 1
ATOM 3694 O O . GLY A 1 498 ? 29.081 32.859 21.698 1.00 37.75 546 GLY A O 1
ATOM 3695 N N A ASN A 1 499 ? 29.507 33.250 19.515 0.60 42.12 547 ASN A N 1
ATOM 3696 N N B ASN A 1 499 ? 29.518 33.275 19.524 0.40 41.79 547 ASN A N 1
ATOM 3697 C CA A ASN A 1 499 ? 28.443 34.250 19.344 0.60 43.73 547 ASN A CA 1
ATOM 3698 C CA B ASN A 1 499 ? 28.433 34.255 19.354 0.40 43.20 547 ASN A CA 1
ATOM 3699 C C A ASN A 1 499 ? 27.265 33.704 18.509 0.60 41.65 547 ASN A C 1
ATOM 3700 C C B ASN A 1 499 ? 27.295 33.706 18.476 0.40 41.38 547 ASN A C 1
ATOM 3701 O O A ASN A 1 499 ? 26.461 34.472 17.991 0.60 42.46 547 ASN A O 1
ATOM 3702 O O B ASN A 1 499 ? 26.551 34.480 17.880 0.40 42.32 547 ASN A O 1
ATOM 3711 N N . ASN A 1 500 ? 27.168 32.379 18.401 1.00 38.20 548 ASN A N 1
ATOM 3712 C CA . ASN A 1 500 ? 26.105 31.745 17.613 1.00 37.63 548 ASN A CA 1
ATOM 3713 C C . ASN A 1 500 ? 24.785 31.712 18.346 1.00 37.62 548 ASN A C 1
ATOM 3714 O O . ASN A 1 500 ? 24.749 31.682 19.582 1.00 36.35 548 ASN A O 1
ATOM 3719 N N . ASP A 1 501 ? 23.700 31.701 17.567 1.00 37.37 549 ASP A N 1
ATOM 3720 C CA . ASP A 1 501 ? 22.375 31.444 18.098 1.00 36.64 549 ASP A CA 1
ATOM 3721 C C . ASP A 1 501 ? 22.360 29.928 18.308 1.00 33.81 549 ASP A C 1
ATOM 3722 O O . ASP A 1 501 ? 22.838 29.168 17.450 1.00 31.41 549 ASP A O 1
ATOM 3727 N N . VAL A 1 502 ? 21.811 29.492 19.432 1.00 31.89 550 VAL A N 1
ATOM 3728 C CA . VAL A 1 502 ? 21.785 28.080 19.758 1.00 30.46 550 VAL A CA 1
ATOM 3729 C C . VAL A 1 502 ? 20.345 27.638 19.976 1.00 29.51 550 VAL A C 1
ATOM 3730 O O . VAL A 1 502 ? 19.593 28.246 20.732 1.00 30.44 550 VAL A O 1
ATOM 3734 N N . THR A 1 503 ? 19.992 26.573 19.293 1.00 27.13 551 THR A N 1
ATOM 3735 C CA . THR A 1 503 ? 18.666 25.960 19.348 1.00 27.12 551 THR A CA 1
ATOM 3736 C C . THR A 1 503 ? 18.695 24.952 20.497 1.00 26.55 551 THR A C 1
ATOM 3737 O O . THR A 1 503 ? 19.433 23.954 20.445 1.00 24.73 551 THR A O 1
ATOM 3741 N N . VAL A 1 504 ? 17.920 25.208 21.551 1.00 26.36 552 VAL A N 1
ATOM 3742 C CA . VAL A 1 504 ? 17.944 24.323 22.698 1.00 25.42 552 VAL A CA 1
ATOM 3743 C C . VAL A 1 504 ? 16.564 23.975 23.239 1.00 26.76 552 VAL A C 1
ATOM 3744 O O . VAL A 1 504 ? 15.600 24.707 23.025 1.00 27.78 552 VAL A O 1
ATOM 3748 N N . LYS A 1 505 ? 16.486 22.842 23.933 1.00 25.91 553 LYS A N 1
ATOM 3749 C CA . LYS A 1 505 ? 15.281 22.451 24.671 1.00 26.12 553 LYS A CA 1
ATOM 3750 C C . LYS A 1 505 ? 15.713 21.594 25.832 1.00 25.63 553 LYS A C 1
ATOM 3751 O O . LYS A 1 505 ? 16.443 20.616 25.664 1.00 24.68 553 LYS A O 1
ATOM 3757 N N . SER A 1 506 ? 15.242 21.951 27.008 1.00 27.04 554 SER A N 1
ATOM 3758 C CA . SER A 1 506 ? 15.553 21.237 28.209 1.00 27.85 554 SER A CA 1
ATOM 3759 C C . SER A 1 506 ? 14.460 20.267 28.473 1.00 28.74 554 SER A C 1
ATOM 3760 O O . SER A 1 506 ? 13.341 20.380 27.949 1.00 30.21 554 SER A O 1
ATOM 3763 N N . GLY A 1 507 ? 14.753 19.356 29.373 1.00 29.57 555 GLY A N 1
ATOM 3764 C CA . GLY A 1 507 ? 13.772 18.427 29.802 1.00 31.80 555 GLY A CA 1
ATOM 3765 C C . GLY A 1 507 ? 13.949 17.958 31.228 1.00 33.61 555 GLY A C 1
ATOM 3766 O O . GLY A 1 507 ? 15.058 17.920 31.787 1.00 30.63 555 GLY A O 1
ATOM 3767 N N A THR A 1 508 ? 12.816 17.644 31.832 0.50 35.56 556 THR A N 1
ATOM 3768 N N B THR A 1 508 ? 12.818 17.641 31.831 0.50 36.06 556 THR A N 1
ATOM 3769 C CA A THR A 1 508 ? 12.754 17.037 33.138 0.50 37.78 556 THR A CA 1
ATOM 3770 C CA B THR A 1 508 ? 12.756 17.031 33.135 0.50 38.69 556 THR A CA 1
ATOM 3771 C C A THR A 1 508 ? 11.787 15.914 32.848 0.50 39.49 556 THR A C 1
ATOM 3772 C C B THR A 1 508 ? 11.770 15.922 32.867 0.50 40.14 556 THR A C 1
ATOM 3773 O O A THR A 1 508 ? 10.895 16.065 31.986 0.50 42.06 556 THR A O 1
ATOM 3774 O O B THR A 1 508 ? 10.849 16.089 32.040 0.50 42.97 556 THR A O 1
ATOM 3781 N N . ALA A 1 509 ? 11.981 14.784 33.507 1.00 38.84 557 ALA A N 1
ATOM 3782 C CA . ALA A 1 509 ? 11.100 13.661 33.343 1.00 38.45 557 ALA A CA 1
ATOM 3783 C C . ALA A 1 509 ? 10.939 13.006 34.689 1.00 38.76 557 ALA A C 1
ATOM 3784 O O . ALA A 1 509 ? 11.901 12.870 35.475 1.00 35.42 557 ALA A O 1
ATOM 3786 N N . GLN A 1 510 ? 9.706 12.600 34.933 1.00 40.47 558 GLN A N 1
ATOM 3787 C CA . GLN A 1 510 ? 9.357 11.900 36.135 1.00 44.61 558 GLN A CA 1
ATOM 3788 C C . GLN A 1 510 ? 9.951 10.492 35.951 1.00 42.71 558 GLN A C 1
ATOM 3789 O O . GLN A 1 510 ? 9.961 9.960 34.826 1.00 41.86 558 GLN A O 1
ATOM 3795 N N . VAL A 1 511 ? 10.482 9.913 37.019 1.00 43.18 559 VAL A N 1
ATOM 3796 C CA . VAL A 1 511 ? 11.074 8.582 36.952 1.00 45.88 559 VAL A CA 1
ATOM 3797 C C . VAL A 1 511 ? 10.198 7.564 37.683 1.00 49.89 559 VAL A C 1
ATOM 3798 O O . VAL A 1 511 ? 9.757 7.840 38.797 1.00 49.11 559 VAL A O 1
ATOM 3802 N N . PRO A 1 512 ? 9.934 6.394 37.051 1.00 55.71 560 PRO A N 1
ATOM 3803 C CA . PRO A 1 512 ? 9.146 5.352 37.713 1.00 61.86 560 PRO A CA 1
ATOM 3804 C C . PRO A 1 512 ? 9.901 4.672 38.845 1.00 66.54 560 PRO A C 1
ATOM 3805 O O . PRO A 1 512 ? 11.125 4.536 38.784 1.00 65.85 560 PRO A O 1
ATOM 3809 N N . ASP A 1 513 ? 9.155 4.245 39.856 1.00 73.77 561 ASP A N 1
ATOM 3810 C CA . ASP A 1 513 ? 9.696 3.569 41.025 1.00 80.93 561 ASP A CA 1
ATOM 3811 C C . ASP A 1 513 ? 9.324 2.095 40.866 1.00 89.16 561 ASP A C 1
ATOM 3812 O O . ASP A 1 513 ? 8.194 1.779 40.481 1.00 91.25 561 ASP A O 1
ATOM 3817 N N . GLU A 1 514 ? 10.266 1.198 41.150 1.00 95.48 562 GLU A N 1
ATOM 3818 C CA . GLU A 1 514 ? 10.016 -0.245 41.007 1.00 100.13 562 GLU A CA 1
ATOM 3819 C C . GLU A 1 514 ? 9.075 -0.780 42.086 1.00 102.52 562 GLU A C 1
ATOM 3820 O O . GLU A 1 514 ? 8.220 -1.626 41.811 1.00 101.42 562 GLU A O 1
ATOM 3826 N N . LYS A 1 515 ? 9.237 -0.274 43.306 1.00 103.93 563 LYS A N 1
ATOM 3827 C CA . LYS A 1 515 ? 8.408 -0.687 44.432 1.00 109.58 563 LYS A CA 1
ATOM 3828 C C . LYS A 1 515 ? 6.937 -0.337 44.180 1.00 111.88 563 LYS A C 1
ATOM 3829 O O . LYS A 1 515 ? 6.095 -1.232 44.078 1.00 118.35 563 LYS A O 1
ATOM 3835 N N . THR A 1 516 ? 6.645 0.958 44.055 1.00 107.44 564 THR A N 1
ATOM 3836 C CA . THR A 1 516 ? 5.269 1.431 43.856 1.00 105.01 564 THR A CA 1
ATOM 3837 C C . THR A 1 516 ? 4.766 1.383 42.411 1.00 101.41 564 THR A C 1
ATOM 3838 O O . THR A 1 516 ? 3.561 1.482 42.186 1.00 103.50 564 THR A O 1
ATOM 3842 N N . GLY A 1 517 ? 5.666 1.257 41.435 1.00 96.49 565 GLY A N 1
ATOM 3843 C CA . GLY A 1 517 ? 5.270 1.264 40.018 1.00 92.27 565 GLY A CA 1
ATOM 3844 C C . GLY A 1 517 ? 5.122 2.694 39.507 1.00 86.09 565 GLY A C 1
ATOM 3845 O O . GLY A 1 517 ? 5.591 3.026 38.416 1.00 79.85 565 GLY A O 1
ATOM 3846 N N . THR A 1 518 ? 4.460 3.533 40.306 1.00 83.02 566 THR A N 1
ATOM 3847 C CA . THR A 1 518 ? 4.244 4.947 39.982 1.00 78.54 566 THR A CA 1
ATOM 3848 C C . THR A 1 518 ? 5.535 5.772 40.108 1.00 73.27 566 THR A C 1
ATOM 3849 O O . THR A 1 518 ? 6.562 5.285 40.590 1.00 72.27 566 THR A O 1
ATOM 3853 N N . TYR A 1 519 ? 5.461 7.031 39.691 1.00 66.64 567 TYR A N 1
ATOM 3854 C CA . TYR A 1 519 ? 6.611 7.919 39.704 1.00 62.81 567 TYR A CA 1
ATOM 3855 C C . TYR A 1 519 ? 7.146 8.258 41.105 1.00 64.28 567 TYR A C 1
ATOM 3856 O O . TYR A 1 519 ? 6.382 8.376 42.060 1.00 62.81 567 TYR A O 1
ATOM 3865 N N . LYS A 1 520 ? 8.470 8.409 41.207 1.00 63.61 568 LYS A N 1
ATOM 3866 C CA . LYS A 1 520 ? 9.121 8.800 42.463 1.00 64.41 568 LYS A CA 1
ATOM 3867 C C . LYS A 1 520 ? 8.783 10.261 42.753 1.00 64.92 568 LYS A C 1
ATOM 3868 O O . LYS A 1 520 ? 8.612 11.064 41.830 1.00 62.87 568 LYS A O 1
ATOM 3874 N N . VAL A 1 521 ? 8.697 10.597 44.034 1.00 68.67 569 VAL A N 1
ATOM 3875 C CA . VAL A 1 521 ? 8.315 11.953 44.462 1.00 69.52 569 VAL A CA 1
ATOM 3876 C C . VAL A 1 521 ? 9.441 12.810 45.062 1.00 69.35 569 VAL A C 1
ATOM 3877 O O . VAL A 1 521 ? 9.269 14.017 45.216 1.00 70.12 569 VAL A O 1
ATOM 3881 N N . GLY A 1 522 ? 10.589 12.209 45.370 1.00 69.24 570 GLY A N 1
ATOM 3882 C CA . GLY A 1 522 ? 11.697 12.952 45.979 1.00 70.30 570 GLY A CA 1
ATOM 3883 C C . GLY A 1 522 ? 12.177 14.157 45.183 1.00 68.91 570 GLY A C 1
ATOM 3884 O O . GLY A 1 522 ? 11.970 14.238 43.968 1.00 68.32 570 GLY A O 1
ATOM 3885 N N . THR A 1 523 ? 12.819 15.094 45.881 1.00 70.26 571 THR A N 1
ATOM 3886 C CA . THR A 1 523 ? 13.354 16.311 45.264 1.00 68.40 571 THR A CA 1
ATOM 3887 C C . THR A 1 523 ? 14.499 15.932 44.325 1.00 63.16 571 THR A C 1
ATOM 3888 O O . THR A 1 523 ? 15.395 15.179 44.712 1.00 64.18 571 THR A O 1
ATOM 3892 N N . ASN A 1 524 ? 14.450 16.455 43.098 1.00 59.40 572 ASN A N 1
ATOM 3893 C CA . ASN A 1 524 ? 15.434 16.147 42.045 1.00 55.05 572 ASN A CA 1
ATOM 3894 C C . ASN A 1 524 ? 15.478 14.651 41.675 1.00 51.98 572 ASN A C 1
ATOM 3895 O O . ASN A 1 524 ? 16.445 14.189 41.063 1.00 49.44 572 ASN A O 1
ATOM 3900 N N . GLU A 1 525 ? 14.427 13.900 42.010 1.00 50.31 573 GLU A N 1
ATOM 3901 C CA . GLU A 1 525 ? 14.387 12.480 41.674 1.00 49.70 573 GLU A CA 1
ATOM 3902 C C . GLU A 1 525 ? 13.726 12.420 40.280 1.00 45.25 573 GLU A C 1
ATOM 3903 O O . GLU A 1 525 ? 12.610 11.930 40.076 1.00 45.43 573 GLU A O 1
ATOM 3909 N N . THR A 1 526 ? 14.475 12.956 39.327 1.00 39.42 574 THR A N 1
ATOM 3910 C CA . THR A 1 526 ? 14.043 13.122 37.955 1.00 37.85 574 THR A CA 1
ATOM 3911 C C . THR A 1 526 ? 15.162 12.845 36.986 1.00 34.32 574 THR A C 1
ATOM 3912 O O . THR A 1 526 ? 16.326 12.717 37.383 1.00 33.52 574 THR A O 1
ATOM 3916 N N A LEU A 1 527 ? 14.787 12.737 35.720 0.50 33.33 575 LEU A N 1
ATOM 3917 N N B LEU A 1 527 ? 14.812 12.759 35.702 0.50 33.14 575 LEU A N 1
ATOM 3918 C CA A LEU A 1 527 ? 15.724 12.591 34.642 0.50 31.62 575 LEU A CA 1
ATOM 3919 C CA B LEU A 1 527 ? 15.776 12.538 34.627 0.50 31.38 575 LEU A CA 1
ATOM 3920 C C A LEU A 1 527 ? 15.770 13.968 34.024 0.50 30.76 575 LEU A C 1
ATOM 3921 C C B LEU A 1 527 ? 15.860 13.845 33.840 0.50 30.52 575 LEU A C 1
ATOM 3922 O O A LEU A 1 527 ? 14.738 14.471 33.564 0.50 30.61 575 LEU A O 1
ATOM 3923 O O B LEU A 1 527 ? 14.958 14.160 33.061 0.50 30.50 575 LEU A O 1
ATOM 3932 N N . ASN A 1 528 ? 16.945 14.594 34.059 1.00 29.12 576 ASN A N 1
ATOM 3933 C CA . ASN A 1 528 ? 17.146 15.920 33.471 1.00 28.64 576 ASN A CA 1
ATOM 3934 C C . ASN A 1 528 ? 17.932 15.821 32.176 1.00 26.14 576 ASN A C 1
ATOM 3935 O O . ASN A 1 528 ? 18.895 15.062 32.092 1.00 26.07 576 ASN A O 1
ATOM 3940 N N . SER A 1 529 ? 17.539 16.590 31.171 1.00 24.67 577 SER A N 1
ATOM 3941 C CA . SER A 1 529 ? 18.191 16.490 29.876 1.00 24.20 577 SER A CA 1
ATOM 3942 C C . SER A 1 529 ? 18.147 17.759 29.072 1.00 24.40 577 SER A C 1
ATOM 3943 O O . SER A 1 529 ? 17.415 18.694 29.396 1.00 24.36 577 SER A O 1
ATOM 3946 N N . VAL A 1 530 ? 18.962 17.799 28.024 1.00 24.28 578 VAL A N 1
ATOM 3947 C CA . VAL A 1 530 ? 18.959 18.928 27.116 1.00 24.20 578 VAL A CA 1
ATOM 3948 C C . VAL A 1 530 ? 19.413 18.491 25.728 1.00 23.06 578 VAL A C 1
ATOM 3949 O O . VAL A 1 530 ? 20.271 17.590 25.590 1.00 20.93 578 VAL A O 1
ATOM 3953 N N . VAL A 1 531 ? 18.800 19.086 24.708 1.00 21.69 579 VAL A N 1
ATOM 3954 C CA . VAL A 1 531 ? 19.255 18.913 23.339 1.00 21.26 579 VAL A CA 1
ATOM 3955 C C . VAL A 1 531 ? 19.658 20.298 22.872 1.00 21.83 579 VAL A C 1
ATOM 3956 O O . VAL A 1 531 ? 18.987 21.284 23.227 1.00 23.04 579 VAL A O 1
ATOM 3960 N N . ALA A 1 532 ? 20.769 20.377 22.140 1.00 21.28 580 ALA A N 1
ATOM 3961 C CA . ALA A 1 532 ? 21.290 21.633 21.621 1.00 21.56 580 ALA A CA 1
ATOM 3962 C C . ALA A 1 532 ? 21.778 21.423 20.187 1.00 22.67 580 ALA A C 1
ATOM 3963 O O . ALA A 1 532 ? 22.341 20.364 19.858 1.00 21.15 580 ALA A O 1
ATOM 3965 N N . MET A 1 533 ? 21.520 22.419 19.342 1.00 23.70 581 MET A N 1
ATOM 3966 C CA . MET A 1 533 ? 21.896 22.408 17.943 1.00 24.89 581 MET A CA 1
ATOM 3967 C C . MET A 1 533 ? 22.517 23.751 17.599 1.00 25.29 581 MET A C 1
ATOM 3968 O O . MET A 1 533 ? 21.976 24.801 17.922 1.00 25.91 581 MET A O 1
ATOM 3973 N N . VAL A 1 534 ? 23.667 23.710 16.947 1.00 24.67 582 VAL A N 1
ATOM 3974 C CA . VAL A 1 534 ? 24.383 24.915 16.630 1.00 25.42 582 VAL A CA 1
ATOM 3975 C C . VAL A 1 534 ? 25.043 24.772 15.263 1.00 25.91 582 VAL A C 1
ATOM 3976 O O . VAL A 1 534 ? 25.448 23.654 14.895 1.00 24.24 582 VAL A O 1
ATOM 3980 N N . PRO A 1 535 ? 25.036 25.823 14.439 1.00 27.13 583 PRO A N 1
ATOM 3981 C CA . PRO A 1 535 ? 24.318 27.080 14.671 1.00 28.89 583 PRO A CA 1
ATOM 3982 C C . PRO A 1 535 ? 22.835 26.791 14.464 1.00 30.29 583 PRO A C 1
ATOM 3983 O O . PRO A 1 535 ? 22.488 25.781 13.864 1.00 31.16 583 PRO A O 1
ATOM 3987 N N . SER A 1 536 ? 21.966 27.659 14.951 1.00 31.52 584 SER A N 1
ATOM 3988 C CA . SER A 1 536 ? 20.539 27.384 14.924 1.00 32.03 584 SER A CA 1
ATOM 3989 C C . SER A 1 536 ? 19.894 27.265 13.543 1.00 33.74 584 SER A C 1
ATOM 3990 O O . SER A 1 536 ? 19.146 26.329 13.278 1.00 32.69 584 SER A O 1
ATOM 3993 N N . GLU A 1 537 ? 20.204 28.204 12.668 1.00 34.99 585 GLU A N 1
ATOM 3994 C CA . GLU A 1 537 ? 19.566 28.266 11.380 1.00 38.18 585 GLU A CA 1
ATOM 3995 C C . GLU A 1 537 ? 20.016 27.188 10.379 1.00 34.74 585 GLU A C 1
ATOM 3996 O O . GLU A 1 537 ? 19.219 26.741 9.581 1.00 33.43 585 GLU A O 1
ATOM 4002 N N . ASP A 1 538 ? 21.274 26.785 10.451 1.00 32.95 586 ASP A N 1
ATOM 4003 C CA . ASP A 1 538 ? 21.857 25.763 9.560 1.00 33.66 586 ASP A CA 1
ATOM 4004 C C . ASP A 1 538 ? 22.753 24.864 10.457 1.00 30.86 586 ASP A C 1
ATOM 4005 O O . ASP A 1 538 ? 23.971 25.006 10.474 1.00 29.91 586 ASP A O 1
ATOM 4010 N N . PRO A 1 539 ? 22.134 23.949 11.223 1.00 27.98 587 PRO A N 1
ATOM 4011 C CA . PRO A 1 539 ? 22.915 23.193 12.210 1.00 26.40 587 PRO A CA 1
ATOM 4012 C C . PRO A 1 539 ? 24.087 22.341 11.665 1.00 25.04 587 PRO A C 1
ATOM 4013 O O . PRO A 1 539 ? 24.007 21.772 10.584 1.00 24.17 587 PRO A O 1
ATOM 4017 N N . GLU A 1 540 ? 25.168 22.322 12.429 1.00 23.70 588 GLU A N 1
ATOM 4018 C CA . GLU A 1 540 ? 26.341 21.528 12.119 1.00 24.22 588 GLU A CA 1
ATOM 4019 C C . GLU A 1 540 ? 26.436 20.371 13.097 1.00 22.42 588 GLU A C 1
ATOM 4020 O O . GLU A 1 540 ? 26.768 19.254 12.691 1.00 22.24 588 GLU A O 1
ATOM 4026 N N . TYR A 1 541 ? 26.131 20.638 14.363 1.00 21.18 589 TYR A N 1
ATOM 4027 C CA . TYR A 1 541 ? 26.215 19.658 15.427 1.00 21.93 589 TYR A CA 1
ATOM 4028 C C . TYR A 1 541 ? 24.964 19.635 16.322 1.00 22.61 589 TYR A C 1
ATOM 4029 O O . TYR A 1 541 ? 24.287 20.664 16.532 1.00 23.20 589 TYR A O 1
ATOM 4038 N N . ILE A 1 542 ? 24.666 18.434 16.813 1.00 21.37 590 ILE A N 1
ATOM 4039 C CA . ILE A 1 542 ? 23.599 18.180 17.762 1.00 22.32 590 ILE A CA 1
ATOM 4040 C C . ILE A 1 542 ? 24.293 17.572 18.986 1.00 21.65 590 ILE A C 1
ATOM 4041 O O . ILE A 1 542 ? 25.184 16.712 18.849 1.00 20.29 590 ILE A O 1
ATOM 4046 N N . MET A 1 543 ? 23.886 18.006 20.166 1.00 21.00 591 MET A N 1
ATOM 4047 C CA . MET A 1 543 ? 24.383 17.412 21.396 1.00 20.58 591 MET A CA 1
ATOM 4048 C C . MET A 1 543 ? 23.199 17.089 22.299 1.00 20.09 591 MET A C 1
ATOM 4049 O O . MET A 1 543 ? 22.265 17.889 22.431 1.00 21.02 591 MET A O 1
ATOM 4054 N N . TYR A 1 544 ? 23.240 15.922 22.921 1.00 19.67 592 TYR A N 1
ATOM 4055 C CA . TYR A 1 544 ? 22.172 15.473 23.826 1.00 20.10 592 TYR A CA 1
ATOM 4056 C C . TYR A 1 544 ? 22.803 14.993 25.113 1.00 19.76 592 TYR A C 1
ATOM 4057 O O . TYR A 1 544 ? 23.697 14.131 25.090 1.00 18.66 592 TYR A O 1
ATOM 4066 N N . VAL A 1 545 ? 22.330 15.535 26.234 1.00 19.84 593 VAL A N 1
ATOM 4067 C CA . VAL A 1 545 ? 22.870 15.217 27.551 1.00 21.30 593 VAL A CA 1
ATOM 4068 C C . VAL A 1 545 ? 21.756 14.841 28.493 1.00 22.27 593 VAL A C 1
ATOM 4069 O O . VAL A 1 545 ? 20.693 15.473 28.459 1.00 22.67 593 VAL A O 1
ATOM 4073 N N . THR A 1 546 ? 21.990 13.818 29.323 1.00 22.52 594 THR A N 1
ATOM 4074 C CA . THR A 1 546 ? 21.031 13.377 30.322 1.00 24.16 594 THR A CA 1
ATOM 4075 C C . THR A 1 546 ? 21.761 13.084 31.638 1.00 24.84 594 THR A C 1
ATOM 4076 O O . THR A 1 546 ? 22.929 12.745 31.635 1.00 25.13 594 THR A O 1
ATOM 4080 N N . VAL A 1 547 ? 21.055 13.260 32.746 1.00 25.11 595 VAL A N 1
ATOM 4081 C CA . VAL A 1 547 ? 21.530 12.927 34.075 1.00 25.81 595 VAL A CA 1
ATOM 4082 C C . VAL A 1 547 ? 20.298 12.485 34.874 1.00 27.20 595 VAL A C 1
ATOM 4083 O O . VAL A 1 547 ? 19.264 13.181 34.889 1.00 26.50 595 VAL A O 1
ATOM 4087 N N . GLN A 1 548 ? 20.396 11.313 35.499 1.00 28.13 596 GLN A N 1
ATOM 4088 C CA . GLN A 1 548 ? 19.318 10.766 36.282 1.00 29.21 596 GLN A CA 1
ATOM 4089 C C . GLN A 1 548 ? 19.575 10.975 37.774 1.00 30.58 596 GLN A C 1
ATOM 4090 O O . GLN A 1 548 ? 20.670 10.699 38.283 1.00 28.97 596 GLN A O 1
ATOM 4096 N N . GLU A 1 549 ? 18.537 11.467 38.451 1.00 31.60 597 GLU A N 1
ATOM 4097 C CA . GLU A 1 549 ? 18.523 11.692 39.893 1.00 34.20 597 GLU A CA 1
ATOM 4098 C C . GLU A 1 549 ? 19.749 12.418 40.442 1.00 34.33 597 GLU A C 1
ATOM 4099 O O . GLU A 1 549 ? 20.467 11.893 41.289 1.00 35.71 597 GLU A O 1
ATOM 4105 N N . PRO A 1 550 ? 19.992 13.641 39.951 1.00 33.66 598 PRO A N 1
ATOM 4106 C CA . PRO A 1 550 ? 21.081 14.436 40.476 1.00 35.31 598 PRO A CA 1
ATOM 4107 C C . PRO A 1 550 ? 20.804 14.837 41.936 1.00 39.06 598 PRO A C 1
ATOM 4108 O O . PRO A 1 550 ? 19.700 15.290 42.233 1.00 39.58 598 PRO A O 1
ATOM 4112 N N . LYS A 1 551 ? 21.771 14.617 42.833 1.00 42.06 599 LYS A N 1
ATOM 4113 C CA . LYS A 1 551 ? 21.636 15.044 44.235 1.00 47.03 599 LYS A CA 1
ATOM 4114 C C . LYS A 1 551 ? 21.478 16.552 44.311 1.00 46.59 599 LYS A C 1
ATOM 4115 O O . LYS A 1 551 ? 20.696 17.051 45.115 1.00 48.69 599 LYS A O 1
ATOM 4121 N N . THR A 1 552 ? 22.263 17.253 43.492 1.00 44.16 600 THR A N 1
ATOM 4122 C CA . THR A 1 552 ? 22.274 18.709 43.418 1.00 44.52 600 THR A CA 1
ATOM 4123 C C . THR A 1 552 ? 21.943 19.067 41.985 1.00 42.15 600 THR A C 1
ATOM 4124 O O . THR A 1 552 ? 22.547 18.505 41.058 1.00 41.56 600 THR A O 1
ATOM 4128 N N . TRP A 1 553 ? 20.981 19.972 41.779 1.00 42.12 601 TRP A N 1
ATOM 4129 C CA . TRP A 1 553 ? 20.599 20.345 40.408 1.00 40.21 601 TRP A CA 1
ATOM 4130 C C . TRP A 1 553 ? 20.291 21.820 40.183 1.00 41.80 601 TRP A C 1
ATOM 4131 O O . TRP A 1 553 ? 19.694 22.479 41.012 1.00 43.55 601 TRP A O 1
ATOM 4142 N N . ASN A 1 554 ? 20.685 22.288 39.008 1.00 40.87 602 ASN A N 1
ATOM 4143 C CA . ASN A 1 554 ? 20.426 23.627 38.543 1.00 41.47 602 ASN A CA 1
ATOM 4144 C C . ASN A 1 554 ? 20.638 23.546 37.032 1.00 37.69 602 ASN A C 1
ATOM 4145 O O . ASN A 1 554 ? 21.613 22.950 36.589 1.00 35.51 602 ASN A O 1
ATOM 4150 N N . ASN A 1 555 ? 19.745 24.129 36.243 1.00 36.57 603 ASN A N 1
ATOM 4151 C CA . ASN A 1 555 ? 19.911 24.088 34.783 1.00 36.39 603 ASN A CA 1
ATOM 4152 C C . ASN A 1 555 ? 21.250 24.642 34.306 1.00 33.83 603 ASN A C 1
ATOM 4153 O O . ASN A 1 555 ? 21.749 24.227 33.271 1.00 30.94 603 ASN A O 1
ATOM 4158 N N . ASN A 1 556 ? 21.836 25.549 35.084 1.00 34.58 604 ASN A N 1
ATOM 4159 C CA . ASN A 1 556 ? 23.138 26.124 34.777 1.00 35.06 604 ASN A CA 1
ATOM 4160 C C . ASN A 1 556 ? 24.228 25.066 34.654 1.00 32.47 604 ASN A C 1
ATOM 4161 O O . ASN A 1 556 ? 25.257 25.315 34.010 1.00 31.46 604 ASN A O 1
ATOM 4166 N N . PHE A 1 557 ? 24.023 23.897 35.266 1.00 31.22 605 PHE A N 1
ATOM 4167 C CA . PHE A 1 557 ? 25.031 22.843 35.177 1.00 30.99 605 PHE A CA 1
ATOM 4168 C C . PHE A 1 557 ? 25.234 22.339 33.762 1.00 29.52 605 PHE A C 1
ATOM 4169 O O . PHE A 1 557 ? 26.307 21.825 33.463 1.00 28.98 605 PHE A O 1
ATOM 4177 N N . PHE A 1 558 ? 24.229 22.478 32.896 1.00 28.13 606 PHE A N 1
ATOM 4178 C CA . PHE A 1 558 ? 24.397 22.035 31.511 1.00 27.35 606 PHE A CA 1
ATOM 4179 C C . PHE A 1 558 ? 25.508 22.791 30.791 1.00 27.22 606 PHE A C 1
ATOM 4180 O O . PHE A 1 558 ? 26.106 22.261 29.853 1.00 26.71 606 PHE A O 1
ATOM 4188 N N . ALA A 1 559 ? 25.788 24.015 31.233 1.00 28.93 607 ALA A N 1
ATOM 4189 C CA . ALA A 1 559 ? 26.846 24.820 30.623 1.00 28.73 607 ALA A CA 1
ATOM 4190 C C . ALA A 1 559 ? 28.211 24.164 30.800 1.00 29.32 607 ALA A C 1
ATOM 4191 O O . ALA A 1 559 ? 29.108 24.381 30.002 1.00 29.07 607 ALA A O 1
ATOM 4193 N N . THR A 1 560 ? 28.359 23.385 31.868 1.00 28.91 608 THR A N 1
ATOM 4194 C CA . THR A 1 560 ? 29.592 22.681 32.150 1.00 29.68 608 THR A CA 1
ATOM 4195 C C . THR A 1 560 ? 29.966 21.688 31.044 1.00 29.17 608 THR A C 1
ATOM 4196 O O . THR A 1 560 ? 31.138 21.527 30.711 1.00 29.27 608 THR A O 1
ATOM 4200 N N . VAL A 1 561 ? 28.967 21.061 30.446 1.00 28.96 609 VAL A N 1
ATOM 4201 C CA . VAL A 1 561 ? 29.218 20.019 29.456 1.00 29.36 609 VAL A CA 1
ATOM 4202 C C . VAL A 1 561 ? 28.877 20.449 28.019 1.00 28.42 609 VAL A C 1
ATOM 4203 O O . VAL A 1 561 ? 29.670 20.225 27.122 1.00 29.64 609 VAL A O 1
ATOM 4207 N N . VAL A 1 562 ? 27.755 21.126 27.803 1.00 26.32 610 VAL A N 1
ATOM 4208 C CA . VAL A 1 562 ? 27.371 21.508 26.454 1.00 26.41 610 VAL A CA 1
ATOM 4209 C C . VAL A 1 562 ? 28.255 22.613 25.848 1.00 26.81 610 VAL A C 1
ATOM 4210 O O . VAL A 1 562 ? 28.812 22.427 24.770 1.00 26.86 610 VAL A O 1
ATOM 4214 N N . ASN A 1 563 ? 28.425 23.722 26.557 1.00 26.46 611 ASN A N 1
ATOM 4215 C CA . ASN A 1 563 ? 29.154 24.882 26.003 1.00 27.86 611 ASN A CA 1
ATOM 4216 C C . ASN A 1 563 ? 30.568 24.583 25.504 1.00 26.82 611 ASN A C 1
ATOM 4217 O O . ASN A 1 563 ? 30.865 24.843 24.341 1.00 25.96 611 ASN A O 1
ATOM 4222 N N . PRO A 1 564 ? 31.444 24.048 26.373 1.00 27.04 612 PRO A N 1
ATOM 4223 C CA . PRO A 1 564 ? 32.810 23.836 25.888 1.00 27.81 612 PRO A CA 1
ATOM 4224 C C . PRO A 1 564 ? 32.939 22.730 24.831 1.00 26.14 612 PRO A C 1
ATOM 4225 O O . PRO A 1 564 ? 33.797 22.819 23.961 1.00 26.10 612 PRO A O 1
ATOM 4229 N N . VAL A 1 565 ? 32.089 21.712 24.890 1.00 24.66 613 VAL A N 1
ATOM 4230 C CA . VAL A 1 565 ? 32.159 20.606 23.924 1.00 23.20 613 VAL A CA 1
ATOM 4231 C C . VAL A 1 565 ? 31.716 21.080 22.551 1.00 23.43 613 VAL A C 1
ATOM 4232 O O . VAL A 1 565 ? 32.414 20.837 21.565 1.00 25.71 613 VAL A O 1
ATOM 4236 N N . LEU A 1 566 ? 30.589 21.785 22.469 1.00 23.81 614 LEU A N 1
ATOM 4237 C CA . LEU A 1 566 ? 30.159 22.338 21.174 1.00 24.48 614 LEU A CA 1
ATOM 4238 C C . LEU A 1 566 ? 31.120 23.390 20.632 1.00 25.50 614 LEU A C 1
ATOM 4239 O O . LEU A 1 566 ? 31.290 23.489 19.414 1.00 25.12 614 LEU A O 1
ATOM 4244 N N . GLU A 1 567 ? 31.739 24.180 21.512 1.00 26.99 615 GLU A N 1
ATOM 4245 C CA . GLU A 1 567 ? 32.737 25.156 21.069 1.00 29.13 615 GLU A CA 1
ATOM 4246 C C . GLU A 1 567 ? 33.968 24.420 20.525 1.00 29.13 615 GLU A C 1
ATOM 4247 O O . GLU A 1 567 ? 34.545 24.831 19.516 1.00 28.33 615 GLU A O 1
ATOM 4253 N N . GLU A 1 568 ? 34.349 23.324 21.185 1.00 28.93 616 GLU A N 1
ATOM 4254 C CA . GLU A 1 568 ? 35.484 22.531 20.718 1.00 30.02 616 GLU A CA 1
ATOM 4255 C C . GLU A 1 568 ? 35.152 21.944 19.353 1.00 27.95 616 GLU A C 1
ATOM 4256 O O . GLU A 1 568 ? 35.981 21.977 18.460 1.00 28.50 616 GLU A O 1
ATOM 4262 N N . ALA A 1 569 ? 33.928 21.431 19.193 1.00 26.16 617 ALA A N 1
ATOM 4263 C CA . ALA A 1 569 ? 33.503 20.848 17.921 1.00 25.88 617 ALA A CA 1
ATOM 4264 C C . ALA A 1 569 ? 33.572 21.864 16.790 1.00 28.37 617 ALA A C 1
ATOM 4265 O O . ALA A 1 569 ? 34.083 21.563 15.694 1.00 27.31 617 ALA A O 1
ATOM 4267 N N . MET A 1 570 ? 33.034 23.057 17.055 1.00 28.69 618 MET A N 1
ATOM 4268 C CA . MET A 1 570 ? 33.068 24.138 16.066 1.00 30.18 618 MET A CA 1
ATOM 4269 C C . MET A 1 570 ? 34.507 24.569 15.741 1.00 32.60 618 MET A C 1
ATOM 4270 O O . MET A 1 570 ? 34.820 24.837 14.585 1.00 33.02 618 MET A O 1
ATOM 4275 N N . SER A 1 571 ? 35.386 24.610 16.743 1.00 34.00 619 SER A N 1
ATOM 4276 C CA . SER A 1 571 ? 36.762 25.036 16.505 1.00 38.04 619 SER A CA 1
ATOM 4277 C C . SER A 1 571 ? 37.567 24.033 15.655 1.00 39.60 619 SER A C 1
ATOM 4278 O O . SER A 1 571 ? 38.564 24.421 15.050 1.00 39.35 619 SER A O 1
ATOM 4281 N N . MET A 1 572 ? 37.137 22.767 15.601 1.00 40.55 620 MET A N 1
ATOM 4282 C CA . MET A 1 572 ? 37.885 21.733 14.866 1.00 46.74 620 MET A CA 1
ATOM 4283 C C . MET A 1 572 ? 37.789 21.810 13.342 1.00 55.17 620 MET A C 1
ATOM 4284 O O . MET A 1 572 ? 38.795 21.577 12.655 1.00 61.26 620 MET A O 1
ATOM 4289 N N . GLY A 1 573 ? 36.614 22.134 12.810 1.00 59.10 621 GLY A N 1
ATOM 4290 C CA . GLY A 1 573 ? 36.460 22.298 11.356 1.00 62.99 621 GLY A CA 1
ATOM 4291 C C . GLY A 1 573 ? 36.702 21.029 10.559 1.00 64.13 621 GLY A C 1
ATOM 4292 O O . GLY A 1 573 ? 36.069 20.005 10.805 1.00 65.04 621 GLY A O 1
ATOM 4293 N N . ALA A 1 574 ? 37.646 21.104 9.623 1.00 69.17 622 ALA A N 1
ATOM 4294 C CA . ALA A 1 574 ? 37.996 19.984 8.744 1.00 72.23 622 ALA A CA 1
ATOM 4295 C C . ALA A 1 574 ? 38.522 18.730 9.457 1.00 72.42 622 ALA A C 1
ATOM 4296 O O . ALA A 1 574 ? 38.739 17.707 8.811 1.00 74.69 622 ALA A O 1
ATOM 4298 N N . THR A 1 575 ? 38.755 18.800 10.765 1.00 68.72 623 THR A N 1
ATOM 4299 C CA . THR A 1 575 ? 39.200 17.606 11.483 1.00 69.05 623 THR A CA 1
ATOM 4300 C C . THR A 1 575 ? 37.991 16.694 11.737 1.00 66.04 623 THR A C 1
ATOM 4301 O O . THR A 1 575 ? 38.127 15.463 11.723 1.00 67.65 623 THR A O 1
ATOM 4305 N N . LEU A 1 576 ? 36.818 17.298 11.959 1.00 59.67 624 LEU A N 1
ATOM 4306 C CA . LEU A 1 576 ? 35.587 16.533 12.185 1.00 56.85 624 LEU A CA 1
ATOM 4307 C C . LEU A 1 576 ? 34.859 16.169 10.891 1.00 59.60 624 LEU A C 1
ATOM 4308 O O . LEU A 1 576 ? 34.129 15.177 10.859 1.00 57.09 624 LEU A O 1
ATOM 4313 N N . ASP A 1 577 ? 35.017 16.978 9.842 1.00 59.91 625 ASP A N 1
ATOM 4314 C CA . ASP A 1 577 ? 34.397 16.676 8.543 1.00 62.09 625 ASP A CA 1
ATOM 4315 C C . ASP A 1 577 ? 35.130 15.492 7.917 1.00 58.00 625 ASP A C 1
ATOM 4316 O O . ASP A 1 577 ? 34.516 14.500 7.537 1.00 61.33 625 ASP A O 1
ATOM 4321 N N . THR A 1 578 ? 36.453 15.602 7.845 1.00 56.78 626 THR A N 1
ATOM 4322 C CA . THR A 1 578 ? 37.293 14.576 7.238 1.00 59.21 626 THR A CA 1
ATOM 4323 C C . THR A 1 578 ? 37.466 13.321 8.091 1.00 56.11 626 THR A C 1
ATOM 4324 O O . THR A 1 578 ? 37.266 13.315 9.312 1.00 51.05 626 THR A O 1
ATOM 4328 N N . SER A 1 579 ? 37.872 12.271 7.394 1.00 50.33 627 SER A N 1
ATOM 4329 C CA . SER A 1 579 ? 38.153 10.984 7.960 1.00 50.36 627 SER A CA 1
ATOM 4330 C C . SER A 1 579 ? 39.015 10.262 6.915 1.00 52.04 627 SER A C 1
ATOM 4331 O O . SER A 1 579 ? 39.487 10.887 5.953 1.00 45.20 627 SER A O 1
ATOM 4334 N N . VAL A 1 580 ? 39.217 8.960 7.102 1.00 51.90 628 VAL A N 1
ATOM 4335 C CA . VAL A 1 580 ? 39.935 8.158 6.101 1.00 57.29 628 VAL A CA 1
ATOM 4336 C C . VAL A 1 580 ? 39.194 8.142 4.747 1.00 58.88 628 VAL A C 1
ATOM 4337 O O . VAL A 1 580 ? 39.772 7.715 3.751 1.00 60.03 628 VAL A O 1
ATOM 4341 N N . SER A 1 581 ? 37.925 8.591 4.728 1.00 64.15 629 SER A N 1
ATOM 4342 C CA . SER A 1 581 ? 37.136 8.725 3.481 1.00 70.88 629 SER A CA 1
ATOM 4343 C C . SER A 1 581 ? 37.896 9.567 2.457 1.00 78.70 629 SER A C 1
ATOM 4344 O O . SER A 1 581 ? 37.963 9.198 1.286 1.00 77.69 629 SER A O 1
ATOM 4347 N N . GLU A 1 582 ? 38.444 10.703 2.913 1.00 87.81 630 GLU A N 1
ATOM 4348 C CA . GLU A 1 582 ? 39.270 11.592 2.076 1.00 93.54 630 GLU A CA 1
ATOM 4349 C C . GLU A 1 582 ? 40.670 10.979 1.979 1.00 95.06 630 GLU A C 1
ATOM 4350 O O . GLU A 1 582 ? 41.546 11.250 2.806 1.00 97.97 630 GLU A O 1
ATOM 4356 N N . GLY A 1 583 ? 40.857 10.155 0.952 1.00 94.91 631 GLY A N 1
ATOM 4357 C CA . GLY A 1 583 ? 42.097 9.406 0.733 1.00 92.05 631 GLY A CA 1
ATOM 4358 C C . GLY A 1 583 ? 41.785 7.971 0.319 1.00 89.76 631 GLY A C 1
ATOM 4359 O O . GLY A 1 583 ? 42.676 7.246 -0.130 1.00 90.66 631 GLY A O 1
ATOM 4360 N N . SER A 1 584 ? 40.513 7.572 0.474 1.00 86.01 632 SER A N 1
ATOM 4361 C CA . SER A 1 584 ? 40.029 6.221 0.131 1.00 81.10 632 SER A CA 1
ATOM 4362 C C . SER A 1 584 ? 39.086 6.172 -1.091 1.00 82.59 632 SER A C 1
ATOM 4363 O O . SER A 1 584 ? 38.610 5.092 -1.460 1.00 83.08 632 SER A O 1
ATOM 4366 N N . GLY A 1 585 ? 38.822 7.325 -1.715 1.00 85.65 633 GLY A N 1
ATOM 4367 C CA . GLY A 1 585 ? 37.947 7.399 -2.903 1.00 86.09 633 GLY A CA 1
ATOM 4368 C C . GLY A 1 585 ? 38.498 6.698 -4.143 1.00 85.73 633 GLY A C 1
ATOM 4369 O O . GLY A 1 585 ? 37.738 6.337 -5.045 1.00 85.25 633 GLY A O 1
ATOM 4370 N N . LYS A 1 586 ? 39.823 6.522 -4.181 1.00 84.03 634 LYS A N 1
ATOM 4371 C CA . LYS A 1 586 ? 40.521 5.833 -5.271 1.00 80.95 634 LYS A CA 1
ATOM 4372 C C . LYS A 1 586 ? 40.868 4.391 -4.858 1.00 71.88 634 LYS A C 1
ATOM 4373 O O . LYS A 1 586 ? 41.481 3.645 -5.637 1.00 69.22 634 LYS A O 1
ATOM 4379 N N . THR A 1 587 ? 40.479 4.007 -3.634 1.00 60.79 635 THR A N 1
ATOM 4380 C CA . THR A 1 587 ? 40.754 2.663 -3.129 1.00 56.18 635 THR A CA 1
ATOM 4381 C C . THR A 1 587 ? 39.633 1.750 -3.596 1.00 47.53 635 THR A C 1
ATOM 4382 O O . THR A 1 587 ? 38.457 2.100 -3.504 1.00 47.60 635 THR A O 1
ATOM 4386 N N . GLU A 1 588 ? 40.008 0.580 -4.098 1.00 43.97 636 GLU A N 1
ATOM 4387 C CA . GLU A 1 588 ? 39.057 -0.421 -4.552 1.00 42.13 636 GLU A CA 1
ATOM 4388 C C . GLU A 1 588 ? 38.080 -0.738 -3.421 1.00 37.42 636 GLU A C 1
ATOM 4389 O O . GLU A 1 588 ? 38.465 -0.738 -2.245 1.00 35.78 636 GLU A O 1
ATOM 4395 N N . GLU A 1 589 ? 36.821 -0.981 -3.774 1.00 33.81 637 GLU A N 1
ATOM 4396 C CA . GLU A 1 589 ? 35.799 -1.274 -2.779 1.00 31.12 637 GLU A CA 1
ATOM 4397 C C . GLU A 1 589 ? 35.668 -2.777 -2.509 1.00 29.60 637 GLU A C 1
ATOM 4398 O O . GLU A 1 589 ? 35.626 -3.573 -3.429 1.00 28.90 637 GLU A O 1
ATOM 4404 N N . THR A 1 590 ? 35.581 -3.150 -1.234 1.00 27.90 638 THR A N 1
ATOM 4405 C CA . THR A 1 590 ? 35.440 -4.562 -0.836 1.00 27.21 638 THR A CA 1
ATOM 4406 C C . THR A 1 590 ? 34.060 -5.048 -1.253 1.00 28.23 638 THR A C 1
ATOM 4407 O O . THR A 1 590 ? 33.061 -4.340 -1.074 1.00 26.71 638 THR A O 1
ATOM 4411 N N . SER A 1 591 ? 33.998 -6.244 -1.824 1.00 29.31 639 SER A N 1
ATOM 4412 C CA . SER A 1 591 ? 32.722 -6.811 -2.243 1.00 30.29 639 SER A CA 1
ATOM 4413 C C . SER A 1 591 ? 31.955 -7.350 -1.023 1.00 29.80 639 SER A C 1
ATOM 4414 O O . SER A 1 591 ? 32.566 -7.734 -0.006 1.00 28.62 639 SER A O 1
ATOM 4417 N N . TYR A 1 592 ? 30.623 -7.349 -1.115 1.00 27.78 640 TYR A N 1
ATOM 4418 C CA . TYR A 1 592 ? 29.759 -7.891 -0.051 1.00 27.26 640 TYR A CA 1
ATOM 4419 C C . TYR A 1 592 ? 28.472 -8.445 -0.657 1.00 27.89 640 TYR A C 1
ATOM 4420 O O . TYR A 1 592 ? 27.942 -7.872 -1.602 1.00 26.96 640 TYR A O 1
ATOM 4429 N N . GLN A 1 593 ? 28.001 -9.566 -0.123 1.00 28.47 641 GLN A N 1
ATOM 4430 C CA . GLN A 1 593 ? 26.726 -10.151 -0.542 1.00 30.00 641 GLN A CA 1
ATOM 4431 C C . GLN A 1 593 ? 25.979 -10.656 0.702 1.00 30.00 641 GLN A C 1
ATOM 4432 O O . GLN A 1 593 ? 26.593 -11.017 1.707 1.00 31.89 641 GLN A O 1
ATOM 4438 N N . THR A 1 594 ? 24.659 -10.634 0.660 1.00 29.79 642 THR A N 1
ATOM 4439 C CA . THR A 1 594 ? 23.880 -11.009 1.835 1.00 31.11 642 THR A CA 1
ATOM 4440 C C . THR A 1 594 ? 23.953 -12.462 2.191 1.00 32.98 642 THR A C 1
ATOM 4441 O O . THR A 1 594 ? 23.895 -12.801 3.370 1.00 34.69 642 THR A O 1
ATOM 4445 N N . GLY A 1 595 ? 24.093 -13.318 1.178 1.00 33.28 643 GLY A N 1
ATOM 4446 C CA . GLY A 1 595 ? 23.946 -14.747 1.389 1.00 35.99 643 GLY A CA 1
ATOM 4447 C C . GLY A 1 595 ? 22.431 -14.996 1.505 1.00 36.33 643 GLY A C 1
ATOM 4448 O O . GLY A 1 595 ? 21.624 -14.057 1.351 1.00 31.32 643 GLY A O 1
ATOM 4449 N N . ASP A 1 596 ? 22.046 -16.248 1.771 1.00 39.99 644 ASP A N 1
ATOM 4450 C CA . ASP A 1 596 ? 20.623 -16.633 1.908 1.00 43.39 644 ASP A CA 1
ATOM 4451 C C . ASP A 1 596 ? 20.006 -16.066 3.164 1.00 39.23 644 ASP A C 1
ATOM 4452 O O . ASP A 1 596 ? 20.330 -16.516 4.256 1.00 39.64 644 ASP A O 1
ATOM 4457 N N . ILE A 1 597 ? 19.106 -15.098 3.010 1.00 38.76 645 ILE A N 1
ATOM 4458 C CA . ILE A 1 597 ? 18.456 -14.466 4.171 1.00 38.02 645 ILE A CA 1
ATOM 4459 C C . ILE A 1 597 ? 16.930 -14.618 4.206 1.00 37.27 645 ILE A C 1
ATOM 4460 O O . ILE A 1 597 ? 16.292 -14.142 5.146 1.00 35.81 645 ILE A O 1
ATOM 4465 N N . ILE A 1 598 ? 16.352 -15.310 3.219 1.00 37.18 646 ILE A N 1
ATOM 4466 C CA . ILE A 1 598 ? 14.893 -15.534 3.204 1.00 37.94 646 ILE A CA 1
ATOM 4467 C C . ILE A 1 598 ? 14.593 -16.470 4.374 1.00 37.64 646 ILE A C 1
ATOM 4468 O O . ILE A 1 598 ? 15.301 -17.463 4.572 1.00 36.82 646 ILE A O 1
ATOM 4473 N N . GLY A 1 599 ? 13.564 -16.150 5.150 1.00 35.69 647 GLY A N 1
ATOM 4474 C CA . GLY A 1 599 ? 13.241 -16.941 6.336 1.00 36.82 647 GLY A CA 1
ATOM 4475 C C . GLY A 1 599 ? 13.942 -16.454 7.599 1.00 36.65 647 GLY A C 1
ATOM 4476 O O . GLY A 1 599 ? 13.529 -16.825 8.698 1.00 36.81 647 GLY A O 1
ATOM 4477 N N . LYS A 1 600 ? 15.008 -15.644 7.472 1.00 35.15 648 LYS A N 1
ATOM 4478 C CA . LYS A 1 600 ? 15.673 -15.097 8.674 1.00 36.42 648 LYS A CA 1
ATOM 4479 C C . LYS A 1 600 ? 14.845 -13.982 9.322 1.00 35.10 648 LYS A C 1
ATOM 4480 O O . LYS A 1 600 ? 13.845 -13.530 8.760 1.00 33.19 648 LYS A O 1
ATOM 4486 N N . THR A 1 601 ? 15.282 -13.538 10.495 1.00 34.03 649 THR A N 1
ATOM 4487 C CA . THR A 1 601 ? 14.599 -12.471 11.226 1.00 34.44 649 THR A CA 1
ATOM 4488 C C . THR A 1 601 ? 15.045 -11.120 10.651 1.00 32.78 649 THR A C 1
ATOM 4489 O O . THR A 1 601 ? 16.248 -10.865 10.538 1.00 32.93 649 THR A O 1
ATOM 4493 N N . PRO A 1 602 ? 14.080 -10.261 10.246 1.00 32.95 650 PRO A N 1
ATOM 4494 C CA . PRO A 1 602 ? 14.397 -8.970 9.637 1.00 31.55 650 PRO A CA 1
ATOM 4495 C C . PRO A 1 602 ? 15.297 -8.083 10.479 1.00 30.12 650 PRO A C 1
ATOM 4496 O O . PRO A 1 602 ? 16.289 -7.573 9.971 1.00 28.98 650 PRO A O 1
ATOM 4500 N N . GLY A 1 603 ? 14.955 -7.933 11.754 1.00 30.58 651 GLY A N 1
ATOM 4501 C CA . GLY A 1 603 ? 15.699 -7.081 12.678 1.00 31.53 651 GLY A CA 1
ATOM 4502 C C . GLY A 1 603 ? 17.197 -7.335 12.732 1.00 30.65 651 GLY A C 1
ATOM 4503 O O . GLY A 1 603 ? 18.008 -6.447 12.403 1.00 29.96 651 GLY A O 1
ATOM 4504 N N . GLU A 1 604 ? 17.582 -8.547 13.120 1.00 31.21 652 GLU A N 1
ATOM 4505 C CA . GLU A 1 604 ? 19.006 -8.879 13.225 1.00 33.55 652 GLU A CA 1
ATOM 4506 C C . GLU A 1 604 ? 19.711 -8.813 11.867 1.00 31.04 652 GLU A C 1
ATOM 4507 O O . GLU A 1 604 ? 20.875 -8.415 11.795 1.00 30.73 652 GLU A O 1
ATOM 4513 N N . THR A 1 605 ? 18.992 -9.157 10.797 1.00 29.09 653 THR A N 1
ATOM 4514 C CA . THR A 1 605 ? 19.555 -9.089 9.454 1.00 29.29 653 THR A CA 1
ATOM 4515 C C . THR A 1 605 ? 19.828 -7.639 9.059 1.00 27.65 653 THR A C 1
ATOM 4516 O O . THR A 1 605 ? 20.894 -7.343 8.510 1.00 28.68 653 THR A O 1
ATOM 4520 N N . ALA A 1 606 ? 18.893 -6.740 9.347 1.00 26.57 654 ALA A N 1
ATOM 4521 C CA . ALA A 1 606 ? 19.088 -5.313 9.034 1.00 26.25 654 ALA A CA 1
ATOM 4522 C C . ALA A 1 606 ? 20.309 -4.761 9.776 1.00 25.21 654 ALA A C 1
ATOM 4523 O O . ALA A 1 606 ? 21.117 -4.020 9.201 1.00 23.70 654 ALA A O 1
ATOM 4525 N N A ASN A 1 607 ? 20.433 -5.154 11.038 0.50 25.63 655 ASN A N 1
ATOM 4526 N N B ASN A 1 607 ? 20.436 -5.113 11.052 0.50 26.40 655 ASN A N 1
ATOM 4527 C CA A ASN A 1 607 ? 21.541 -4.751 11.901 0.50 25.51 655 ASN A CA 1
ATOM 4528 C CA B ASN A 1 607 ? 21.607 -4.722 11.845 0.50 26.75 655 ASN A CA 1
ATOM 4529 C C A ASN A 1 607 ? 22.890 -5.200 11.309 0.50 25.75 655 ASN A C 1
ATOM 4530 C C B ASN A 1 607 ? 22.885 -5.163 11.168 0.50 26.53 655 ASN A C 1
ATOM 4531 O O A ASN A 1 607 ? 23.846 -4.425 11.276 0.50 24.84 655 ASN A O 1
ATOM 4532 O O B ASN A 1 607 ? 23.788 -4.351 10.927 0.50 25.63 655 ASN A O 1
ATOM 4541 N N . THR A 1 608 ? 22.947 -6.454 10.848 1.00 25.82 656 THR A N 1
ATOM 4542 C CA . THR A 1 608 ? 24.126 -7.035 10.192 1.00 25.69 656 THR A CA 1
ATOM 4543 C C . THR A 1 608 ? 24.464 -6.301 8.898 1.00 24.15 656 THR A C 1
ATOM 4544 O O . THR A 1 608 ? 25.607 -5.982 8.651 1.00 23.18 656 THR A O 1
ATOM 4548 N N . LEU A 1 609 ? 23.455 -6.012 8.095 1.00 24.27 657 LEU A N 1
ATOM 4549 C CA . LEU A 1 609 ? 23.659 -5.283 6.846 1.00 24.59 657 LEU A CA 1
ATOM 4550 C C . LEU A 1 609 ? 24.288 -3.900 7.076 1.00 23.98 657 LEU A C 1
ATOM 4551 O O . LEU A 1 609 ? 25.166 -3.486 6.305 1.00 23.45 657 LEU A O 1
ATOM 4556 N N . ARG A 1 610 ? 23.825 -3.179 8.105 1.00 22.74 658 ARG A N 1
ATOM 4557 C CA . ARG A 1 610 ? 24.421 -1.864 8.430 1.00 23.14 658 ARG A CA 1
ATOM 4558 C C . ARG A 1 610 ? 25.864 -1.964 8.917 1.00 22.88 658 ARG A C 1
ATOM 4559 O O . ARG A 1 610 ? 26.661 -1.058 8.675 1.00 23.25 658 ARG A O 1
ATOM 4567 N N . GLN A 1 611 ? 26.216 -3.056 9.592 1.00 23.00 659 GLN A N 1
ATOM 4568 C CA . GLN A 1 611 ? 27.618 -3.274 9.979 1.00 23.60 659 GLN A CA 1
ATOM 4569 C C . GLN A 1 611 ? 28.517 -3.352 8.749 1.00 23.24 659 GLN A C 1
ATOM 4570 O O . GLN A 1 611 ? 29.711 -3.019 8.811 1.00 22.39 659 GLN A O 1
ATOM 4576 N N . ASN A 1 612 ? 27.919 -3.790 7.637 1.00 22.38 660 ASN A N 1
ATOM 4577 C CA . ASN A 1 612 ? 28.598 -3.933 6.371 1.00 23.82 660 ASN A CA 1
ATOM 4578 C C . ASN A 1 612 ? 28.321 -2.756 5.430 1.00 23.53 660 ASN A C 1
ATOM 4579 O O . ASN A 1 612 ? 28.599 -2.830 4.234 1.00 23.07 660 ASN A O 1
ATOM 4584 N N . LEU A 1 613 ? 27.796 -1.683 6.002 1.00 22.66 661 LEU A N 1
ATOM 4585 C CA . LEU A 1 613 ? 27.546 -0.434 5.313 1.00 23.42 661 LEU A CA 1
ATOM 4586 C C . LEU A 1 613 ? 26.454 -0.450 4.228 1.00 23.52 661 LEU A C 1
ATOM 4587 O O . LEU A 1 613 ? 26.395 0.430 3.369 1.00 27.48 661 LEU A O 1
ATOM 4592 N N . VAL A 1 614 ? 25.568 -1.415 4.311 1.00 22.95 662 VAL A N 1
ATOM 4593 C CA . VAL A 1 614 ? 24.410 -1.468 3.429 1.00 23.75 662 VAL A CA 1
ATOM 4594 C C . VAL A 1 614 ? 23.321 -0.647 4.131 1.00 23.39 662 VAL A C 1
ATOM 4595 O O . VAL A 1 614 ? 23.376 -0.473 5.365 1.00 21.63 662 VAL A O 1
ATOM 4599 N N . HIS A 1 615 ? 22.391 -0.081 3.355 1.00 23.96 663 HIS A N 1
ATOM 4600 C CA . HIS A 1 615 ? 21.300 0.751 3.907 1.00 23.47 663 HIS A CA 1
ATOM 4601 C C . HIS A 1 615 ? 19.976 0.029 3.650 1.00 23.78 663 HIS A C 1
ATOM 4602 O O . HIS A 1 615 ? 19.311 0.279 2.639 1.00 21.67 663 HIS A O 1
ATOM 4609 N N . PRO A 1 616 ? 19.597 -0.887 4.556 1.00 24.04 664 PRO A N 1
ATOM 4610 C CA . PRO A 1 616 ? 18.384 -1.639 4.358 1.00 23.72 664 PRO A CA 1
ATOM 4611 C C . PRO A 1 616 ? 17.135 -0.872 4.760 1.00 24.94 664 PRO A C 1
ATOM 4612 O O . PRO A 1 616 ? 17.190 0.000 5.622 1.00 24.52 664 PRO A O 1
ATOM 4616 N N . ILE A 1 617 ? 16.027 -1.188 4.103 1.00 23.90 665 ILE A N 1
ATOM 4617 C CA . ILE A 1 617 ? 14.717 -0.637 4.440 1.00 24.59 665 ILE A CA 1
ATOM 4618 C C . ILE A 1 617 ? 13.839 -1.862 4.723 1.00 25.92 665 ILE A C 1
ATOM 4619 O O . ILE A 1 617 ? 13.618 -2.695 3.819 1.00 24.32 665 ILE A O 1
ATOM 4624 N N . VAL A 1 618 ? 13.369 -1.974 5.963 1.00 25.95 666 VAL A N 1
ATOM 4625 C CA . VAL A 1 618 ? 12.550 -3.102 6.388 1.00 27.13 666 VAL A CA 1
ATOM 4626 C C . VAL A 1 618 ? 11.098 -2.707 6.173 1.00 28.78 666 VAL A C 1
ATOM 4627 O O . VAL A 1 618 ? 10.654 -1.676 6.703 1.00 27.65 666 VAL A O 1
ATOM 4631 N N . LEU A 1 619 ? 10.381 -3.497 5.363 1.00 27.72 667 LEU A N 1
ATOM 4632 C CA . LEU A 1 619 ? 8.983 -3.220 5.055 1.00 30.05 667 LEU A CA 1
ATOM 4633 C C . LEU A 1 619 ? 8.062 -4.081 5.899 1.00 31.33 667 LEU A C 1
ATOM 4634 O O . LEU A 1 619 ? 8.063 -5.322 5.782 1.00 32.19 667 LEU A O 1
ATOM 4639 N N . GLY A 1 620 ? 7.269 -3.432 6.747 1.00 30.55 668 GLY A N 1
ATOM 4640 C CA . GLY A 1 620 ? 6.313 -4.163 7.562 1.00 32.05 668 GLY A CA 1
ATOM 4641 C C . GLY A 1 620 ? 6.815 -4.538 8.942 1.00 31.89 668 GLY A C 1
ATOM 4642 O O . GLY A 1 620 ? 7.886 -4.127 9.353 1.00 29.25 668 GLY A O 1
ATOM 4643 N N . VAL A 1 621 ? 6.029 -5.365 9.631 1.00 34.64 669 VAL A N 1
ATOM 4644 C CA . VAL A 1 621 ? 6.282 -5.719 11.027 1.00 35.77 669 VAL A CA 1
ATOM 4645 C C . VAL A 1 621 ? 6.435 -7.199 11.328 1.00 35.45 669 VAL A C 1
ATOM 4646 O O . VAL A 1 621 ? 6.538 -7.566 12.486 1.00 35.65 669 VAL A O 1
ATOM 4650 N N . GLY A 1 622 ? 6.426 -8.044 10.296 1.00 35.67 670 GLY A N 1
ATOM 4651 C CA . GLY A 1 622 ? 6.567 -9.489 10.489 1.00 34.84 670 GLY A CA 1
ATOM 4652 C C . GLY A 1 622 ? 7.946 -9.897 10.984 1.00 33.69 670 GLY A C 1
ATOM 4653 O O . GLY A 1 622 ? 8.933 -9.173 10.780 1.00 32.28 670 GLY A O 1
ATOM 4654 N N . ASN A 1 623 ? 8.014 -11.063 11.629 1.00 33.76 671 ASN A N 1
ATOM 4655 C CA . ASN A 1 623 ? 9.275 -11.577 12.152 1.00 33.79 671 ASN A CA 1
ATOM 4656 C C . ASN A 1 623 ? 10.072 -12.454 11.162 1.00 33.32 671 ASN A C 1
ATOM 4657 O O . ASN A 1 623 ? 11.059 -13.059 11.549 1.00 32.12 671 ASN A O 1
ATOM 4662 N N . LYS A 1 624 ? 9.669 -12.492 9.896 1.00 32.62 672 LYS A N 1
ATOM 4663 C CA . LYS A 1 624 ? 10.384 -13.296 8.900 1.00 33.96 672 LYS A CA 1
ATOM 4664 C C . LYS A 1 624 ? 10.602 -12.501 7.635 1.00 32.54 672 LYS A C 1
ATOM 4665 O O . LYS A 1 624 ? 9.718 -11.754 7.211 1.00 30.33 672 LYS A O 1
ATOM 4671 N N . ILE A 1 625 ? 11.765 -12.701 7.016 1.00 30.93 673 ILE A N 1
ATOM 4672 C CA . ILE A 1 625 ? 12.039 -12.113 5.709 1.00 30.88 673 ILE A CA 1
ATOM 4673 C C . ILE A 1 625 ? 11.342 -12.961 4.624 1.00 32.26 673 ILE A C 1
ATOM 4674 O O . ILE A 1 625 ? 11.604 -14.164 4.512 1.00 32.46 673 ILE A O 1
ATOM 4679 N N . GLU A 1 626 ? 10.470 -12.327 3.842 1.00 32.66 674 GLU A N 1
ATOM 4680 C CA . GLU A 1 626 ? 9.758 -12.990 2.756 1.00 36.14 674 GLU A CA 1
ATOM 4681 C C . GLU A 1 626 ? 10.412 -12.708 1.397 1.00 35.01 674 GLU A C 1
ATOM 4682 O O . GLU A 1 626 ? 10.531 -13.612 0.571 1.00 35.25 674 GLU A O 1
ATOM 4688 N N . LYS A 1 627 ? 10.803 -11.459 1.152 1.00 32.55 675 LYS A N 1
ATOM 4689 C CA . LYS A 1 627 ? 11.480 -11.099 -0.100 1.00 32.30 675 LYS A CA 1
ATOM 4690 C C . LYS A 1 627 ? 12.537 -10.051 0.140 1.00 30.48 675 LYS A C 1
ATOM 4691 O O . LYS A 1 627 ? 12.447 -9.267 1.111 1.00 29.15 675 LYS A O 1
ATOM 4697 N N . VAL A 1 628 ? 13.527 -10.029 -0.750 1.00 28.63 676 VAL A N 1
ATOM 4698 C CA . VAL A 1 628 ? 14.614 -9.045 -0.689 1.00 28.51 676 VAL A CA 1
ATOM 4699 C C . VAL A 1 628 ? 14.833 -8.518 -2.104 1.00 28.61 676 VAL A C 1
ATOM 4700 O O . VAL A 1 628 ? 14.741 -9.295 -3.074 1.00 28.05 676 VAL A O 1
ATOM 4704 N N . SER A 1 629 ? 15.146 -7.222 -2.228 1.00 26.87 677 SER A N 1
ATOM 4705 C CA . SER A 1 629 ? 15.298 -6.580 -3.554 1.00 27.72 677 SER A CA 1
ATOM 4706 C C . SER A 1 629 ? 16.590 -6.930 -4.311 1.00 29.61 677 SER A C 1
ATOM 4707 O O . SER A 1 629 ? 16.756 -6.519 -5.459 1.00 30.19 677 SER A O 1
ATOM 4710 N N . VAL A 1 630 ? 17.496 -7.643 -3.651 1.00 28.83 678 VAL A N 1
ATOM 4711 C CA . VAL A 1 630 ? 18.737 -8.125 -4.23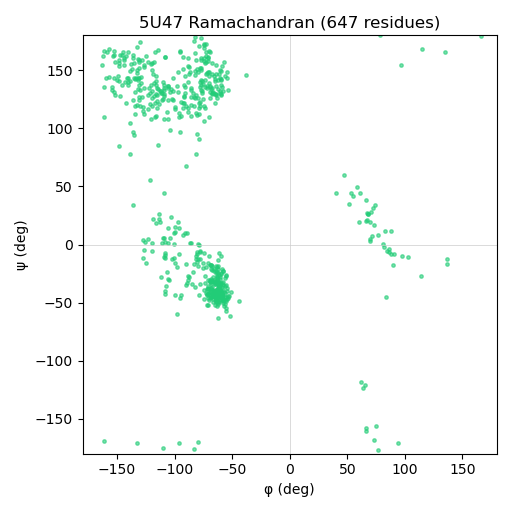9 1.00 29.76 678 VAL A CA 1
ATOM 4712 C C . VAL A 1 630 ? 18.853 -9.612 -3.895 1.00 30.88 678 VAL A C 1
ATOM 4713 O O . VAL A 1 630 ? 18.340 -10.074 -2.858 1.00 29.96 678 VAL A O 1
ATOM 4717 N N . ASP A 1 631 ? 19.544 -10.344 -4.757 1.00 31.08 679 ASP A N 1
ATOM 4718 C CA . ASP A 1 631 ? 19.714 -11.784 -4.599 1.00 33.22 679 ASP A CA 1
ATOM 4719 C C . ASP A 1 631 ? 20.847 -12.145 -3.624 1.00 32.00 679 ASP A C 1
ATOM 4720 O O . ASP A 1 631 ? 21.703 -11.323 -3.314 1.00 30.10 679 ASP A O 1
ATOM 4725 N N . ALA A 1 632 ? 20.849 -13.404 -3.189 1.00 31.02 680 ALA A N 1
ATOM 4726 C CA . ALA A 1 632 ? 21.806 -13.910 -2.210 1.00 32.03 680 ALA A CA 1
ATOM 4727 C C . ALA A 1 632 ? 23.271 -13.718 -2.593 1.00 31.99 680 ALA A C 1
ATOM 4728 O O . ALA A 1 632 ? 24.094 -13.491 -1.718 1.00 33.24 680 ALA A O 1
ATOM 4730 N N . LYS A 1 633 ? 23.589 -13.807 -3.885 1.00 31.28 681 LYS A N 1
ATOM 4731 C CA . LYS A 1 633 ? 24.971 -13.689 -4.352 1.00 32.52 681 LYS A CA 1
ATOM 4732 C C . LYS A 1 633 ? 25.203 -12.427 -5.170 1.00 31.83 681 LYS A C 1
ATOM 4733 O O . LYS A 1 633 ? 26.174 -12.330 -5.917 1.00 33.58 681 LYS A O 1
ATOM 4739 N N . GLU A 1 634 ? 24.306 -11.468 -5.019 1.00 31.31 682 GLU A N 1
ATOM 4740 C CA . GLU A 1 634 ? 24.409 -10.220 -5.709 1.00 31.20 682 GLU A CA 1
ATOM 4741 C C . GLU A 1 634 ? 25.310 -9.300 -4.881 1.00 30.14 682 GLU A C 1
ATOM 4742 O O . GLU A 1 634 ? 25.152 -9.199 -3.666 1.00 29.42 682 GLU A O 1
ATOM 4748 N N . ASN A 1 635 ? 26.268 -8.650 -5.533 1.00 30.27 683 ASN A N 1
ATOM 4749 C CA . ASN A 1 635 ? 27.161 -7.752 -4.816 1.00 29.84 683 ASN A CA 1
ATOM 4750 C C . ASN A 1 635 ? 26.400 -6.507 -4.429 1.00 27.66 683 ASN A C 1
ATOM 4751 O O . ASN A 1 635 ? 25.647 -5.972 -5.244 1.00 27.46 683 ASN A O 1
ATOM 4756 N N . ILE A 1 636 ? 26.566 -6.077 -3.174 1.00 27.53 684 ILE A N 1
ATOM 4757 C CA . ILE A 1 636 ? 25.918 -4.888 -2.658 1.00 27.14 684 ILE A CA 1
ATOM 4758 C C . ILE A 1 636 ? 27.024 -3.871 -2.333 1.00 28.06 684 ILE A C 1
ATOM 4759 O O . ILE A 1 636 ? 27.895 -4.132 -1.493 1.00 27.93 684 ILE A O 1
ATOM 4764 N N . LYS A 1 637 ? 26.997 -2.731 -3.018 1.00 26.48 685 LYS A N 1
ATOM 4765 C CA . LYS A 1 637 ? 28.002 -1.697 -2.816 1.00 28.18 685 LYS A CA 1
ATOM 4766 C C . LYS A 1 637 ? 27.807 -1.036 -1.467 1.00 25.45 685 LYS A C 1
ATOM 4767 O O . LYS A 1 637 ? 26.735 -1.118 -0.876 1.00 24.11 685 LYS A O 1
ATOM 4773 N N . ALA A 1 638 ? 28.852 -0.383 -0.985 1.00 25.72 686 ALA A N 1
ATOM 4774 C CA . ALA A 1 638 ? 28.731 0.381 0.239 1.00 23.86 686 ALA A CA 1
ATOM 4775 C C . ALA A 1 638 ? 27.632 1.435 0.026 1.00 23.34 686 ALA A C 1
ATOM 4776 O O . ALA A 1 638 ? 27.562 2.078 -1.026 1.00 23.78 686 ALA A O 1
ATOM 4778 N N . ASN A 1 639 ? 26.778 1.574 1.025 1.00 23.32 687 ASN A N 1
ATOM 4779 C CA . ASN A 1 639 ? 25.681 2.546 1.045 1.00 24.09 687 ASN A CA 1
ATOM 4780 C C . ASN A 1 639 ? 24.533 2.238 0.104 1.00 25.46 687 ASN A C 1
ATOM 4781 O O . ASN A 1 639 ? 23.636 3.052 -0.029 1.00 25.71 687 ASN A O 1
ATOM 4786 N N . GLU A 1 640 ? 24.546 1.070 -0.534 1.00 24.44 688 GLU A N 1
ATOM 4787 C CA . GLU A 1 640 ? 23.465 0.725 -1.413 1.00 25.51 688 GLU A CA 1
ATOM 4788 C C . GLU A 1 640 ? 22.181 0.478 -0.577 1.00 23.70 688 GLU A C 1
ATOM 4789 O O . GLU A 1 640 ? 22.212 -0.144 0.468 1.00 22.00 688 GLU A O 1
ATOM 4795 N N . GLN A 1 641 ? 21.073 1.014 -1.069 1.00 23.30 689 GLN A N 1
ATOM 4796 C CA . GLN A 1 641 ? 19.791 0.902 -0.413 1.00 23.54 689 GLN A CA 1
ATOM 4797 C C . GLN A 1 641 ? 19.062 -0.319 -0.952 1.00 23.70 689 GLN A C 1
ATOM 4798 O O . GLN A 1 641 ? 18.895 -0.456 -2.157 1.00 25.94 689 GLN A O 1
ATOM 4804 N N . ILE A 1 642 ? 18.609 -1.191 -0.061 1.00 23.96 690 ILE A N 1
ATOM 4805 C CA . ILE A 1 642 ? 17.888 -2.387 -0.469 1.00 24.50 690 ILE A CA 1
ATOM 4806 C C . ILE A 1 642 ? 16.602 -2.522 0.334 1.00 24.12 690 ILE A C 1
ATOM 4807 O O . ILE A 1 642 ? 16.477 -1.943 1.425 1.00 23.78 690 ILE A O 1
ATOM 4812 N N . LEU A 1 643 ? 15.654 -3.284 -0.208 1.00 24.20 691 LEU A N 1
ATOM 4813 C CA . LEU A 1 643 ? 14.382 -3.531 0.468 1.00 24.09 691 LEU A CA 1
ATOM 4814 C C . LEU A 1 643 ? 14.340 -4.941 1.039 1.00 23.81 691 LEU A C 1
ATOM 4815 O O . LEU A 1 643 ? 14.739 -5.888 0.368 1.00 25.01 691 LEU A O 1
ATOM 4820 N N . ILE A 1 644 ? 13.855 -5.058 2.268 1.00 24.14 692 ILE A N 1
ATOM 4821 C CA . ILE A 1 644 ? 13.638 -6.337 2.943 1.00 25.91 692 ILE A CA 1
ATOM 4822 C C . ILE A 1 644 ? 12.147 -6.335 3.252 1.00 27.12 692 ILE A C 1
ATOM 4823 O O . ILE A 1 644 ? 11.685 -5.566 4.108 1.00 26.00 692 ILE A O 1
ATOM 4828 N N . MET A 1 645 ? 11.379 -7.153 2.535 1.00 28.22 693 MET A N 1
ATOM 4829 C CA . MET A 1 645 ? 9.937 -7.228 2.792 1.00 30.07 693 MET A CA 1
ATOM 4830 C C . MET A 1 645 ? 9.669 -8.340 3.783 1.00 30.06 693 MET A C 1
ATOM 4831 O O . MET A 1 645 ? 9.997 -9.486 3.520 1.00 30.42 693 MET A O 1
ATOM 4836 N N . THR A 1 646 ? 9.058 -7.999 4.912 1.00 29.96 694 THR A N 1
ATOM 4837 C CA . THR A 1 646 ? 8.761 -9.001 5.927 1.00 31.07 694 THR A CA 1
ATOM 4838 C C . THR A 1 646 ? 7.472 -9.707 5.559 1.00 32.77 694 THR A C 1
ATOM 4839 O O . THR A 1 646 ? 6.785 -9.312 4.612 1.00 31.19 694 THR A O 1
ATOM 4843 N N . ASN A 1 647 ? 7.127 -10.727 6.340 1.00 34.52 695 ASN A N 1
ATOM 4844 C CA . ASN A 1 647 ? 5.908 -11.488 6.086 1.00 37.07 695 ASN A CA 1
ATOM 4845 C C . ASN A 1 647 ? 4.620 -10.801 6.575 1.00 38.33 695 ASN A C 1
ATOM 4846 O O . ASN A 1 647 ? 3.549 -11.356 6.414 1.00 37.99 695 ASN A O 1
ATOM 4851 N N . GLU A 1 648 ? 4.718 -9.614 7.174 1.00 39.06 696 GLU A N 1
ATOM 4852 C CA . GLU A 1 648 ? 3.513 -8.869 7.579 1.00 41.25 696 GLU A CA 1
ATOM 4853 C C . GLU A 1 648 ? 3.684 -7.410 7.177 1.00 38.16 696 GLU A C 1
ATOM 4854 O O . GLU A 1 648 ? 4.240 -6.602 7.921 1.00 36.84 696 GLU A O 1
ATOM 4860 N N . PHE A 1 649 ? 3.171 -7.088 5.997 1.00 36.40 697 PHE A N 1
ATOM 4861 C CA . PHE A 1 649 ? 3.348 -5.770 5.386 1.00 35.44 697 PHE A CA 1
ATOM 4862 C C . PHE A 1 649 ? 2.032 -5.338 4.746 1.00 35.31 697 PHE A C 1
ATOM 4863 O O . PHE A 1 649 ? 1.661 -5.838 3.683 1.00 37.39 697 PHE A O 1
ATOM 4871 N N . THR A 1 650 ? 1.338 -4.413 5.409 1.00 34.51 698 THR A N 1
ATOM 4872 C CA . THR A 1 650 ? 0.010 -3.971 4.967 1.00 36.41 698 THR A CA 1
ATOM 4873 C C . THR A 1 650 ? -0.210 -2.468 4.804 1.00 35.83 698 THR A C 1
ATOM 4874 O O . THR A 1 650 ? -1.247 -2.072 4.272 1.00 36.74 698 THR A O 1
ATOM 4878 N N . GLU A 1 651 ? 0.715 -1.643 5.289 1.00 35.74 699 GLU A N 1
ATOM 4879 C CA . GLU A 1 651 ? 0.600 -0.175 5.204 1.00 35.82 699 GLU A CA 1
ATOM 4880 C C . GLU A 1 651 ? 1.698 0.459 4.343 1.00 33.61 699 GLU A C 1
ATOM 4881 O O . GLU A 1 651 ? 2.842 0.000 4.351 1.00 31.16 699 GLU A O 1
ATOM 4887 N N . LEU A 1 652 ? 1.337 1.525 3.620 1.00 31.55 700 LEU A N 1
ATOM 4888 C CA . LEU A 1 652 ? 2.266 2.241 2.763 1.00 30.00 700 LEU A CA 1
ATOM 4889 C C . LEU A 1 652 ? 3.365 2.883 3.606 1.00 28.99 700 LEU A C 1
ATOM 4890 O O . LEU A 1 652 ? 3.069 3.563 4.593 1.00 28.24 700 LEU A O 1
ATOM 4895 N N . PRO A 1 653 ? 4.632 2.652 3.251 1.00 27.31 701 PRO A N 1
ATOM 4896 C CA . PRO A 1 653 ? 5.720 3.293 3.987 1.00 26.94 701 PRO A CA 1
ATOM 4897 C C . PRO A 1 653 ? 5.896 4.773 3.684 1.00 26.78 701 PRO A C 1
ATOM 4898 O O . PRO A 1 653 ? 5.315 5.277 2.747 1.00 26.27 701 PRO A O 1
ATOM 4902 N N . ASP A 1 654 ? 6.724 5.431 4.497 1.00 27.78 702 ASP A N 1
ATOM 4903 C CA . ASP A 1 654 ? 7.207 6.794 4.242 1.00 27.47 702 ASP A CA 1
ATOM 4904 C C . ASP A 1 654 ? 8.338 6.440 3.272 1.00 27.02 702 ASP A C 1
ATOM 4905 O O . ASP A 1 654 ? 9.292 5.762 3.641 1.00 24.55 702 ASP A O 1
ATOM 4910 N N . MET A 1 655 ? 8.185 6.851 2.015 1.00 26.23 703 MET A N 1
ATOM 4911 C CA . MET A 1 655 ? 9.112 6.465 0.974 1.00 26.08 703 MET A CA 1
ATOM 4912 C C . MET A 1 655 ? 10.141 7.549 0.672 1.00 24.90 703 MET A C 1
ATOM 4913 O O . MET A 1 655 ? 10.895 7.436 -0.308 1.00 23.28 703 MET A O 1
ATOM 4918 N N . TYR A 1 656 ? 10.208 8.580 1.518 1.00 23.99 704 TYR A N 1
ATOM 4919 C CA . TYR A 1 656 ? 11.151 9.659 1.280 1.00 23.79 704 TYR A CA 1
ATOM 4920 C C . TYR A 1 656 ? 12.581 9.108 1.208 1.00 23.14 704 TYR A C 1
ATOM 4921 O O . TYR A 1 656 ? 13.007 8.310 2.055 1.00 24.01 704 TYR A O 1
ATOM 4930 N N . GLY A 1 657 ? 13.308 9.521 0.183 1.00 22.39 705 GLY A N 1
ATOM 4931 C CA . GLY A 1 657 ? 14.695 9.075 0.008 1.00 21.85 705 GLY A CA 1
ATOM 4932 C C . GLY A 1 657 ? 14.900 7.731 -0.696 1.00 21.19 705 GLY A C 1
ATOM 4933 O O . GLY A 1 657 ? 16.034 7.341 -0.946 1.00 19.93 705 GLY A O 1
ATOM 4934 N N . TRP A 1 658 ? 13.824 7.011 -1.003 1.00 22.67 706 TRP A N 1
ATOM 4935 C CA . TRP A 1 658 ? 13.948 5.750 -1.749 1.00 23.34 706 TRP A CA 1
ATOM 4936 C C . TRP A 1 658 ? 14.477 5.969 -3.164 1.00 24.31 706 TRP A C 1
ATOM 4937 O O . TRP A 1 658 ? 14.096 6.936 -3.838 1.00 24.66 706 TRP A O 1
ATOM 4948 N N . THR A 1 659 ? 15.318 5.052 -3.634 1.00 24.52 707 THR A N 1
ATOM 4949 C CA . THR A 1 659 ? 15.732 5.103 -5.031 1.00 25.26 707 THR A CA 1
ATOM 4950 C C . THR A 1 659 ? 14.565 4.673 -5.919 1.00 25.89 707 THR A C 1
ATOM 4951 O O . THR A 1 659 ? 13.643 3.981 -5.469 1.00 25.15 707 THR A O 1
ATOM 4955 N N . LYS A 1 660 ? 14.599 5.092 -7.176 1.00 27.01 708 LYS A N 1
ATOM 4956 C CA . LYS A 1 660 ? 13.552 4.712 -8.127 1.00 30.01 708 LYS A CA 1
ATOM 4957 C C . LYS A 1 660 ? 13.504 3.184 -8.283 1.00 29.21 708 LYS A C 1
ATOM 4958 O O . LYS A 1 660 ? 12.434 2.591 -8.338 1.00 28.80 708 LYS A O 1
ATOM 4964 N N . LYS A 1 661 ? 14.673 2.552 -8.324 1.00 29.40 709 LYS A N 1
ATOM 4965 C CA . LYS A 1 661 ? 14.749 1.079 -8.411 1.00 29.24 709 LYS A CA 1
ATOM 4966 C C . LYS A 1 661 ? 13.937 0.436 -7.293 1.00 26.35 709 LYS A C 1
ATOM 4967 O O . LYS A 1 661 ? 13.190 -0.516 -7.519 1.00 27.36 709 LYS A O 1
ATOM 4973 N N . ASN A 1 662 ? 14.075 0.961 -6.086 1.00 23.53 710 ASN A N 1
ATOM 4974 C CA . ASN A 1 662 ? 13.324 0.428 -4.950 1.00 22.99 710 ASN A CA 1
ATOM 4975 C C . ASN A 1 662 ? 11.820 0.735 -4.998 1.00 22.97 710 ASN A C 1
ATOM 4976 O O . ASN A 1 662 ? 11.011 -0.118 -4.657 1.00 22.50 710 ASN A O 1
ATOM 4981 N N . VAL A 1 663 ? 11.449 1.919 -5.473 1.00 23.47 711 VAL A N 1
ATOM 4982 C CA . VAL A 1 663 ? 10.047 2.231 -5.666 1.00 24.13 711 VAL A CA 1
ATOM 4983 C C . VAL A 1 663 ? 9.459 1.231 -6.668 1.00 25.56 711 VAL A C 1
ATOM 4984 O O . VAL A 1 663 ? 8.377 0.709 -6.443 1.00 25.30 711 VAL A O 1
ATOM 4988 N N . GLU A 1 664 ? 10.187 0.966 -7.762 1.00 27.31 712 GLU A N 1
ATOM 4989 C CA . GLU A 1 664 ? 9.730 0.008 -8.800 1.00 28.83 712 GLU A CA 1
ATOM 4990 C C . GLU A 1 664 ? 9.592 -1.421 -8.265 1.00 27.66 712 GLU A C 1
ATOM 4991 O O . GLU A 1 664 ? 8.642 -2.124 -8.598 1.00 27.13 712 GLU A O 1
ATOM 4997 N N . THR A 1 665 ? 10.552 -1.851 -7.454 1.00 26.13 713 THR A N 1
ATOM 4998 C CA . THR A 1 665 ? 10.532 -3.195 -6.898 1.00 26.60 713 THR A CA 1
ATOM 4999 C C . THR A 1 665 ? 9.315 -3.344 -5.982 1.00 26.80 713 THR A C 1
ATOM 5000 O O . THR A 1 665 ? 8.550 -4.295 -6.097 1.00 27.85 713 THR A O 1
ATOM 5004 N N . PHE A 1 666 ? 9.148 -2.380 -5.091 1.00 26.69 714 PHE A N 1
ATOM 5005 C CA . PHE A 1 666 ? 8.016 -2.334 -4.185 1.00 26.40 714 PHE A CA 1
ATOM 5006 C C . PHE A 1 666 ? 6.682 -2.376 -4.920 1.00 28.03 714 PHE A C 1
ATOM 5007 O O . PHE A 1 666 ? 5.757 -3.114 -4.531 1.00 29.48 714 PHE A O 1
ATOM 5015 N N . ALA A 1 667 ? 6.585 -1.579 -5.982 1.00 27.92 715 ALA A N 1
ATOM 5016 C CA . ALA A 1 667 ? 5.347 -1.472 -6.735 1.00 30.28 715 ALA A CA 1
ATOM 5017 C C . ALA A 1 667 ? 5.011 -2.790 -7.410 1.00 31.68 715 ALA A C 1
ATOM 5018 O O . ALA A 1 667 ? 3.849 -3.188 -7.467 1.00 31.84 715 ALA A O 1
ATOM 5020 N N . LYS A 1 668 ? 6.039 -3.441 -7.940 1.00 33.37 716 LYS A N 1
ATOM 5021 C CA . LYS A 1 668 ? 5.873 -4.733 -8.572 1.00 35.74 716 LYS A CA 1
ATOM 5022 C C . LYS A 1 668 ? 5.456 -5.770 -7.521 1.00 35.02 716 LYS A C 1
ATOM 5023 O O . LYS A 1 668 ? 4.553 -6.550 -7.773 1.00 34.76 716 LYS A O 1
ATOM 5029 N N . TRP A 1 669 ? 6.099 -5.770 -6.350 1.00 32.66 717 TRP A N 1
ATOM 5030 C CA . TRP A 1 669 ? 5.738 -6.727 -5.292 1.00 32.66 717 TRP A CA 1
ATOM 5031 C C . TRP A 1 669 ? 4.291 -6.594 -4.835 1.00 33.50 717 TRP A C 1
ATOM 5032 O O . TRP A 1 669 ? 3.621 -7.598 -4.594 1.00 33.24 717 TRP A O 1
ATOM 5043 N N . LYS A 1 670 ? 3.812 -5.358 -4.726 1.00 34.01 718 LYS A N 1
ATOM 5044 C CA . LYS A 1 670 ? 2.450 -5.110 -4.228 1.00 36.51 718 LYS A CA 1
ATOM 5045 C C . LYS A 1 670 ? 1.408 -4.736 -5.284 1.00 36.36 718 LYS A C 1
ATOM 5046 O O . LYS A 1 670 ? 0.276 -4.416 -4.930 1.00 37.58 718 LYS A O 1
ATOM 5052 N N . GLY A 1 671 ? 1.781 -4.786 -6.559 1.00 35.05 719 GLY A N 1
ATOM 5053 C CA . GLY A 1 671 ? 0.853 -4.500 -7.644 1.00 35.65 719 GLY A CA 1
ATOM 5054 C C . GLY A 1 671 ? 0.259 -3.107 -7.634 1.00 36.23 719 GLY A C 1
ATOM 5055 O O . GLY A 1 671 ? -0.930 -2.943 -7.846 1.00 36.55 719 GLY A O 1
ATOM 5056 N N . ILE A 1 672 ? 1.092 -2.101 -7.393 1.00 35.70 720 ILE A N 1
ATOM 5057 C CA . ILE A 1 672 ? 0.643 -0.718 -7.362 1.00 36.03 720 ILE A CA 1
ATOM 5058 C C . ILE A 1 672 ? 1.190 -0.019 -8.594 1.00 35.76 720 ILE A C 1
ATOM 5059 O O . ILE A 1 672 ? 2.346 -0.211 -8.952 1.00 35.09 720 ILE A O 1
ATOM 5064 N N . LYS A 1 673 ? 0.351 0.783 -9.237 1.00 32.99 721 LYS A N 1
ATOM 5065 C CA . LYS A 1 673 ? 0.731 1.549 -10.429 1.00 35.82 721 LYS A CA 1
ATOM 5066 C C . LYS A 1 673 ? 1.371 2.867 -10.008 1.00 32.24 721 LYS A C 1
ATOM 5067 O O . LYS A 1 673 ? 0.725 3.687 -9.359 1.00 32.82 721 LYS A O 1
ATOM 5073 N N . ILE A 1 674 ? 2.622 3.083 -10.403 1.00 30.01 722 ILE A N 1
ATOM 5074 C CA . ILE A 1 674 ? 3.339 4.309 -10.049 1.00 27.52 722 ILE A CA 1
ATOM 5075 C C . ILE A 1 674 ? 3.473 5.250 -11.233 1.00 27.34 722 ILE A C 1
ATOM 5076 O O . ILE A 1 674 ? 3.813 4.832 -12.324 1.00 28.40 722 ILE A O 1
ATOM 5081 N N . THR A 1 675 ? 3.195 6.523 -10.993 1.00 27.04 723 THR A N 1
ATOM 5082 C CA . THR A 1 675 ? 3.392 7.583 -11.966 1.00 28.89 723 THR A CA 1
ATOM 5083 C C . THR A 1 675 ? 4.557 8.410 -11.442 1.00 27.76 723 THR A C 1
ATOM 5084 O O . THR A 1 675 ? 4.521 8.841 -10.284 1.00 26.43 723 THR A O 1
ATOM 5088 N N . TYR A 1 676 ? 5.600 8.605 -12.247 1.00 29.03 724 TYR A N 1
ATOM 5089 C CA . TYR A 1 676 ? 6.765 9.373 -11.796 1.00 29.62 724 TYR A CA 1
ATOM 5090 C C . TYR A 1 676 ? 6.804 10.787 -12.313 1.00 31.73 724 TYR A C 1
ATOM 5091 O O . TYR A 1 676 ? 6.405 11.060 -13.438 1.00 31.16 724 TYR A O 1
ATOM 5100 N N . LYS A 1 677 ? 7.272 11.685 -11.453 1.00 32.45 725 LYS A N 1
ATOM 5101 C CA . LYS A 1 677 ? 7.567 13.059 -11.815 1.00 34.97 725 LYS A CA 1
ATOM 5102 C C . LYS A 1 677 ? 9.053 13.230 -11.485 1.00 36.59 725 LYS A C 1
ATOM 5103 O O . LYS A 1 677 ? 9.446 13.023 -10.345 1.00 32.69 725 LYS A O 1
ATOM 5109 N N . GLY A 1 678 ? 9.874 13.569 -12.467 1.00 41.68 726 GLY A N 1
ATOM 5110 C CA . GLY A 1 678 ? 11.305 13.790 -12.223 1.00 47.59 726 GLY A CA 1
ATOM 5111 C C . GLY A 1 678 ? 12.189 12.785 -12.921 1.00 52.63 726 GLY A C 1
ATOM 5112 O O . GLY A 1 678 ? 11.708 11.768 -13.426 1.00 56.37 726 GLY A O 1
ATOM 5113 N N . GLY A 1 679 ? 13.492 13.084 -12.937 1.00 60.80 727 GLY A N 1
ATOM 5114 C CA . GLY A 1 679 ? 14.494 12.251 -13.606 1.00 62.28 727 GLY A CA 1
ATOM 5115 C C . GLY A 1 679 ? 14.717 10.933 -12.903 1.00 63.38 727 GLY A C 1
ATOM 5116 O O . GLY A 1 679 ? 14.671 10.871 -11.676 1.00 60.49 727 GLY A O 1
ATOM 5117 N N . LYS A 1 680 ? 14.972 9.887 -13.693 1.00 69.19 728 LYS A N 1
ATOM 5118 C CA . LYS A 1 680 ? 15.175 8.514 -13.191 1.00 68.96 728 LYS A CA 1
ATOM 5119 C C . LYS A 1 680 ? 16.298 8.345 -12.153 1.00 65.58 728 LYS A C 1
ATOM 5120 O O . LYS A 1 680 ? 16.232 7.459 -11.298 1.00 61.03 728 LYS A O 1
ATOM 5126 N N . SER A 1 681 ? 17.313 9.198 -12.235 1.00 66.74 729 SER A N 1
ATOM 5127 C CA . SER A 1 681 ? 18.471 9.149 -11.330 1.00 64.97 729 SER A CA 1
ATOM 5128 C C . SER A 1 681 ? 18.169 9.520 -9.864 1.00 59.54 729 SER A C 1
ATOM 5129 O O . SER A 1 681 ? 18.950 9.201 -8.962 1.00 58.56 729 SER A O 1
ATOM 5132 N N . GLY A 1 682 ? 17.041 10.181 -9.632 1.00 50.87 730 GLY A N 1
ATOM 5133 C CA . GLY A 1 682 ? 16.721 10.665 -8.315 1.00 43.25 730 GLY A CA 1
ATOM 5134 C C . GLY A 1 682 ? 16.101 9.709 -7.322 1.00 36.65 730 GLY A C 1
ATOM 5135 O O . GLY A 1 682 ? 15.868 8.533 -7.588 1.00 35.46 730 GLY A O 1
ATOM 5136 N N . THR A 1 683 ? 15.876 10.266 -6.144 1.00 31.03 731 THR A N 1
ATOM 5137 C CA . THR A 1 683 ? 15.273 9.587 -5.037 1.00 28.64 731 THR A CA 1
ATOM 5138 C C . THR A 1 683 ? 13.989 10.336 -4.724 1.00 26.63 731 THR A C 1
ATOM 5139 O O . THR A 1 683 ? 13.845 11.519 -5.039 1.00 25.54 731 THR A O 1
ATOM 5143 N N . VAL A 1 684 ? 13.082 9.633 -4.082 1.00 24.46 732 VAL A N 1
ATOM 5144 C CA . VAL A 1 684 ? 11.768 10.149 -3.755 1.00 24.24 732 VAL A CA 1
ATOM 5145 C C . VAL A 1 684 ? 11.829 11.392 -2.861 1.00 24.84 732 VAL A C 1
ATOM 5146 O O . VAL A 1 684 ? 12.517 11.394 -1.810 1.00 23.89 732 VAL A O 1
ATOM 5150 N N . THR A 1 685 ? 11.127 12.439 -3.293 1.00 24.76 733 THR A N 1
ATOM 5151 C CA . THR A 1 685 ? 10.992 13.673 -2.501 1.00 27.09 733 THR A CA 1
ATOM 5152 C C . THR A 1 685 ? 9.540 13.928 -2.083 1.00 28.05 733 THR A C 1
ATOM 5153 O O . THR A 1 685 ? 9.302 14.715 -1.182 1.00 28.18 733 THR A O 1
ATOM 5157 N N A LYS A 1 686 ? 8.581 13.298 -2.761 0.50 27.41 734 LYS A N 1
ATOM 5158 N N B LYS A 1 686 ? 8.589 13.256 -2.729 0.50 26.80 734 LYS A N 1
ATOM 5159 C CA A LYS A 1 686 ? 7.164 13.450 -2.410 0.50 28.71 734 LYS A CA 1
ATOM 5160 C CA B LYS A 1 686 ? 7.180 13.423 -2.387 0.50 27.77 734 LYS A CA 1
ATOM 5161 C C A LYS A 1 686 ? 6.388 12.220 -2.870 0.50 27.34 734 LYS A C 1
ATOM 5162 C C B LYS A 1 686 ? 6.407 12.196 -2.846 0.50 26.76 734 LYS A C 1
ATOM 5163 O O A LYS A 1 686 ? 6.762 11.568 -3.849 0.50 25.50 734 LYS A O 1
ATOM 5164 O O B LYS A 1 686 ? 6.798 11.528 -3.808 0.50 24.98 734 LYS A O 1
ATOM 5175 N N . GLN A 1 687 ? 5.315 11.903 -2.146 1.00 28.03 735 GLN A N 1
ATOM 5176 C CA . GLN A 1 687 ? 4.430 10.783 -2.494 1.00 27.62 735 GLN A CA 1
ATOM 5177 C C . GLN A 1 687 ? 3.005 11.329 -2.363 1.00 29.08 735 GLN A C 1
ATOM 5178 O O . GLN A 1 687 ? 2.726 12.090 -1.452 1.00 30.30 735 GLN A O 1
ATOM 5184 N N . SER A 1 688 ? 2.131 10.969 -3.299 1.00 27.79 736 SER A N 1
ATOM 5185 C CA . SER A 1 688 ? 0.755 11.503 -3.340 1.00 30.33 736 SER A CA 1
ATOM 5186 C C . SER A 1 688 ? -0.185 10.799 -2.367 1.00 31.08 736 SER A C 1
ATOM 5187 O O . SER A 1 688 ? -1.276 11.288 -2.109 1.00 32.78 736 SER A O 1
ATOM 5190 N N . VAL A 1 689 ? 0.229 9.644 -1.852 1.00 29.83 737 VAL A N 1
ATOM 5191 C CA . VAL A 1 689 ? -0.557 8.921 -0.849 1.00 30.82 737 VAL A CA 1
ATOM 5192 C C . VAL A 1 689 ? 0.273 8.889 0.439 1.00 31.16 737 VAL A C 1
ATOM 5193 O O . VAL A 1 689 ? 1.436 8.492 0.411 1.00 29.73 737 VAL A O 1
ATOM 5197 N N . ALA A 1 690 ? -0.336 9.285 1.549 1.00 32.49 738 ALA A N 1
ATOM 5198 C CA . ALA A 1 690 ? 0.367 9.376 2.832 1.00 33.67 738 ALA A CA 1
ATOM 5199 C C . ALA A 1 690 ? 0.801 8.027 3.393 1.00 33.41 738 ALA A C 1
ATOM 5200 O O . ALA A 1 690 ? 0.130 7.007 3.191 1.00 31.71 738 ALA A O 1
ATOM 5202 N N . ALA A 1 691 ? 1.940 8.035 4.094 1.00 32.21 739 ALA A N 1
ATOM 5203 C CA . ALA A 1 691 ? 2.458 6.840 4.723 1.00 31.18 739 ALA A CA 1
ATOM 5204 C C . ALA A 1 691 ? 1.418 6.329 5.709 1.00 32.59 739 ALA A C 1
ATOM 5205 O O . ALA A 1 691 ? 0.736 7.116 6.364 1.00 31.82 739 ALA A O 1
ATOM 5207 N N . GLY A 1 692 ? 1.270 5.012 5.784 1.00 32.51 740 GLY A N 1
ATOM 5208 C CA . GLY A 1 692 ? 0.316 4.414 6.723 1.00 35.62 740 GLY A CA 1
ATOM 5209 C C . GLY A 1 692 ? -1.043 4.030 6.144 1.00 37.06 740 GLY A C 1
ATOM 5210 O O . GLY A 1 692 ? -1.830 3.378 6.825 1.00 38.23 740 GLY A O 1
ATOM 5211 N N . GLU A 1 693 ? -1.333 4.433 4.907 1.00 36.42 741 GLU A N 1
ATOM 5212 C CA . GLU A 1 693 ? -2.590 4.065 4.258 1.00 37.96 741 GLU A CA 1
ATOM 5213 C C . GLU A 1 693 ? -2.522 2.586 3.915 1.00 36.68 741 GLU A C 1
ATOM 5214 O O . GLU A 1 693 ? -1.440 2.059 3.626 1.00 32.61 741 GLU A O 1
ATOM 5220 N N . ALA A 1 694 ? -3.667 1.914 3.957 1.00 34.17 742 ALA A N 1
ATOM 5221 C CA . ALA A 1 694 ? -3.729 0.489 3.653 1.00 34.03 742 ALA A CA 1
ATOM 5222 C C . ALA A 1 694 ? -3.257 0.189 2.223 1.00 32.77 742 ALA A C 1
ATOM 5223 O O . ALA A 1 694 ? -3.686 0.846 1.270 1.00 31.30 742 ALA A O 1
ATOM 5225 N N . LEU A 1 695 ? -2.359 -0.786 2.075 1.00 31.43 743 LEU A N 1
ATOM 5226 C CA . LEU A 1 695 ? -1.897 -1.199 0.746 1.00 32.21 743 LEU A CA 1
ATOM 5227 C C . LEU A 1 695 ? -3.045 -1.811 -0.081 1.00 33.34 743 LEU A C 1
ATOM 5228 O O . LEU A 1 695 ? -3.096 -1.627 -1.303 1.00 33.43 743 LEU A O 1
ATOM 5233 N N . SER A 1 696 ? -3.965 -2.498 0.601 1.00 34.26 744 SER A N 1
ATOM 5234 C CA . SER A 1 696 ? -5.121 -3.132 -0.038 1.00 35.98 744 SER A CA 1
ATOM 5235 C C . SER A 1 696 ? -6.028 -2.150 -0.776 1.00 35.85 744 SER A C 1
ATOM 5236 O O . SER A 1 696 ? -6.757 -2.552 -1.674 1.00 37.24 744 SER A O 1
ATOM 5239 N N . LYS A 1 697 ? -6.020 -0.884 -0.385 1.00 36.72 745 LYS A N 1
ATOM 5240 C CA . LYS A 1 697 ? -6.825 0.109 -1.103 1.00 40.40 745 LYS A CA 1
ATOM 5241 C C . LYS A 1 697 ? -5.993 1.091 -1.945 1.00 38.90 745 LYS A C 1
ATOM 5242 O O . LYS A 1 697 ? -6.556 1.971 -2.591 1.00 38.69 745 LYS A O 1
ATOM 5248 N N . THR A 1 698 ? -4.671 0.911 -1.963 1.00 36.73 746 THR A N 1
ATOM 5249 C CA . THR A 1 698 ? -3.786 1.787 -2.699 1.00 36.57 746 THR A CA 1
ATOM 5250 C C . THR A 1 698 ? -3.486 1.164 -4.067 1.00 37.71 746 THR A C 1
ATOM 5251 O O . THR A 1 698 ? -2.786 0.150 -4.146 1.00 38.39 746 THR A O 1
ATOM 5255 N N . LYS A 1 699 ? -4.016 1.766 -5.134 1.00 35.37 747 LYS A N 1
ATOM 5256 C CA . LYS A 1 699 ? -3.839 1.231 -6.493 1.00 37.58 747 LYS A CA 1
ATOM 5257 C C . LYS A 1 699 ? -2.853 2.040 -7.302 1.00 35.54 747 LYS A C 1
ATOM 5258 O O . LYS A 1 699 ? -2.190 1.506 -8.194 1.00 34.05 747 LYS A O 1
ATOM 5264 N N . LYS A 1 700 ? -2.779 3.333 -6.991 1.00 34.45 748 LYS A N 1
ATOM 5265 C CA . LYS A 1 700 ? -1.941 4.273 -7.716 1.00 34.14 748 LYS A CA 1
ATOM 5266 C C . LYS A 1 700 ? -1.265 5.271 -6.786 1.00 33.33 748 LYS A C 1
ATOM 5267 O O . LYS A 1 700 ? -1.857 5.712 -5.801 1.00 31.70 748 LYS A O 1
ATOM 5273 N N . ILE A 1 701 ? -0.025 5.625 -7.114 1.00 30.32 749 ILE A N 1
ATOM 5274 C CA . ILE A 1 701 ? 0.678 6.648 -6.384 1.00 29.43 749 ILE A CA 1
ATOM 5275 C C . ILE A 1 701 ? 1.472 7.485 -7.375 1.00 27.39 749 ILE A C 1
ATOM 5276 O O . ILE A 1 701 ? 2.035 6.960 -8.345 1.00 27.71 749 ILE A O 1
ATOM 5281 N N . THR A 1 702 ? 1.485 8.790 -7.145 1.00 28.45 750 THR A N 1
ATOM 5282 C CA . THR A 1 702 ? 2.340 9.681 -7.906 1.00 28.28 750 THR A CA 1
ATOM 5283 C C . THR A 1 702 ? 3.555 9.938 -7.018 1.00 27.21 750 THR A C 1
ATOM 5284 O O . THR A 1 702 ? 3.437 10.453 -5.897 1.00 25.76 750 THR A O 1
ATOM 5288 N N . ILE A 1 703 ? 4.714 9.543 -7.520 1.00 26.53 751 ILE A N 1
ATOM 5289 C CA . ILE A 1 703 ? 5.976 9.720 -6.816 1.00 25.89 751 ILE A CA 1
ATOM 5290 C C . ILE A 1 703 ? 6.808 10.786 -7.518 1.00 26.71 751 ILE A C 1
ATOM 5291 O O . ILE A 1 703 ? 7.074 10.682 -8.724 1.00 26.40 751 ILE A O 1
ATOM 5296 N N . THR A 1 704 ? 7.259 11.769 -6.748 1.00 26.63 752 THR A N 1
ATOM 5297 C CA . THR A 1 704 ? 8.136 12.805 -7.244 1.00 28.47 752 THR A CA 1
ATOM 5298 C C . THR A 1 704 ? 9.562 12.400 -6.891 1.00 28.94 752 THR A C 1
ATOM 5299 O O . THR A 1 704 ? 9.847 12.009 -5.749 1.00 27.34 752 THR A O 1
ATOM 5303 N N . LEU A 1 705 ? 10.447 12.474 -7.875 1.00 29.70 753 LEU A N 1
ATOM 5304 C CA . LEU A 1 705 ? 11.860 12.153 -7.694 1.00 32.17 753 LEU A CA 1
ATOM 5305 C C . LEU A 1 705 ? 12.696 13.439 -7.777 1.00 36.41 753 LEU A C 1
ATOM 5306 O O . LEU A 1 705 ? 12.425 14.310 -8.594 1.00 34.88 753 LEU A O 1
ATOM 5311 N N . GLY A 1 706 ? 13.704 13.540 -6.918 1.00 41.48 754 GLY A N 1
ATOM 5312 C CA . GLY A 1 706 ? 14.619 14.682 -6.894 1.00 48.79 754 GLY A CA 1
ATOM 5313 C C . GLY A 1 706 ? 16.045 14.154 -6.967 1.00 56.93 754 GLY A C 1
ATOM 5314 O O . GLY A 1 706 ? 16.499 13.439 -6.063 1.00 50.96 754 GLY A O 1
ATOM 5315 N N . ASP A 1 707 ? 16.741 14.469 -8.061 1.00 70.86 755 ASP A N 1
ATOM 5316 C CA . ASP A 1 707 ? 18.144 14.030 -8.232 1.00 77.39 755 ASP A CA 1
ATOM 5317 C C . ASP A 1 707 ? 19.087 15.136 -7.737 1.00 85.50 755 ASP A C 1
ATOM 5318 O O . ASP A 1 707 ? 19.105 15.424 -6.534 1.00 88.63 755 ASP A O 1
#